Protein AF-A0A2H1W6H1-F1 (afdb_monomer)

Secondary structure (DSSP, 8-state):
-------HHHHHHHHT-TTHHHHHHS--TTS--HHHHHHHHHHHTSGGG-HHHHTTT-HHHHHHHHHHHHHHHHHHHHHHHHHHHHHHHHHHHHHHHHHHHHHHHHHHHHHHHHHHHHHHHHHHHHHHHHHHHHHHHHHHHHHHHHHHHHHHHHHHHHHHHHHHHHHHHHHHHHHHHHHHHHHHHHHHSTTS-HHHHHHHHHHHHHHHHHTT----TT--HHHHH--HHHHHHHHHTT--SSHHHHHHHHHHHH-SSEEEEE-TTSHHHHHHHHHTGGGT-EEEETTSTTHHHHHHHHHHHT--EEEES--SS--GGGHHHHTT-EEEETTEEEEEETTEEEE--TT--EEEEE--SS----HHHHHHEEEEE-PPPHHHHHHHHHHHHHHHH-HHHHHHHHHHHHHHHHHHHHHHHHHHHHHHHHHH--S-TTT-HHHHHHHHHHHHHHHHHHHHHHHHHHHHHHHHHHHHTTHHHHHHHHHHHHHHHHGGGT-TT----HHHHHHHHHHHHHHSPP-SSHHHHHHHHHHHHHHHH-

Nearest PDB structures (foldseek):
  8j07-assembly1_k9  TM=6.708E-01  e=1.673E-43  Homo sapiens
  8glv-assembly1_Kg  TM=6.740E-01  e=3.051E-38  Chlamydomonas reinhardtii
  8glv-assembly1_Fm  TM=6.703E-01  e=6.185E-36  Chlamydomonas reinhardtii
  8j07-assembly1_k8  TM=6.481E-01  e=5.844E-33  Homo sapiens
  8j07-assembly1_r0  TM=6.691E-01  e=6.142E-33  Homo sapiens

pLDDT: mean 86.23, std 7.71, range [41.06, 96.0]

Mean predicted aligned error: 14.22 Å

Solvent-accessible surface area (backbone atoms only — not comparable to full-atom values): 29572 Å² total; per-residue (Å²): 132,84,88,68,76,98,42,72,71,53,53,52,54,53,72,68,38,92,60,45,65,57,54,65,73,69,47,67,59,89,74,68,52,71,72,53,53,54,55,52,46,67,51,63,68,39,83,80,54,34,44,75,64,37,33,77,82,33,67,71,54,17,56,55,45,49,50,56,54,52,50,53,54,48,46,63,52,50,68,67,49,50,66,55,51,54,54,50,50,54,52,50,53,52,49,50,52,53,50,50,54,50,51,53,52,53,48,54,51,49,54,50,50,53,49,48,56,47,52,50,52,53,48,54,53,50,50,53,53,48,54,53,50,53,51,50,50,53,52,51,50,54,42,48,56,46,46,54,50,48,52,62,59,44,51,63,50,46,56,50,49,54,53,46,50,56,48,49,53,54,52,57,64,15,38,67,38,46,50,51,53,53,50,50,44,47,71,64,44,36,62,53,54,65,74,59,44,52,54,52,48,52,53,52,50,52,52,42,51,73,72,67,46,47,53,60,92,81,71,47,65,64,72,74,79,43,56,78,64,62,52,50,53,41,38,72,38,52,39,60,98,37,72,64,51,50,50,47,51,49,30,60,74,67,36,91,43,44,30,34,35,32,21,54,80,46,54,58,60,52,21,54,52,51,70,37,46,91,62,56,51,43,83,41,36,89,89,43,95,56,40,68,62,52,49,56,49,25,36,50,71,20,28,31,37,37,39,44,69,51,61,61,73,73,69,73,70,51,48,44,65,52,69,60,58,66,43,73,58,89,94,46,43,28,30,67,47,83,97,36,80,40,52,49,35,89,70,41,44,62,39,36,31,17,52,51,84,81,67,73,64,50,72,70,56,58,73,38,30,38,49,29,52,58,63,85,45,63,70,52,44,19,55,54,43,31,52,52,50,42,46,69,78,39,44,66,60,46,52,50,48,55,51,48,56,50,48,53,52,50,47,55,46,51,52,52,51,49,50,52,52,52,53,47,50,66,71,67,51,90,56,63,74,72,75,36,61,66,57,55,53,50,49,56,50,41,55,54,51,48,52,56,42,52,55,51,48,54,53,48,54,55,52,48,54,55,51,50,57,63,53,54,72,48,42,68,48,15,47,53,51,29,53,51,52,54,56,50,56,54,42,31,79,78,41,78,81,43,68,76,57,64,67,62,50,52,53,51,48,55,50,27,64,75,68,31,65,85,54,93,49,68,69,58,27,46,50,33,38,47,53,42,36,55,57,73,73,103

Structure (mmCIF, N/CA/C/O backbone):
data_AF-A0A2H1W6H1-F1
#
_entry.id   AF-A0A2H1W6H1-F1
#
loop_
_atom_site.group_PDB
_atom_site.id
_atom_site.type_symbol
_atom_site.label_atom_id
_atom_site.label_alt_id
_atom_site.label_comp_id
_atom_site.label_asym_id
_atom_site.label_entity_id
_atom_site.label_seq_id
_atom_site.pdbx_PDB_ins_code
_atom_site.Cartn_x
_atom_site.Cartn_y
_atom_site.Cartn_z
_atom_site.occupancy
_atom_site.B_iso_or_equiv
_atom_site.auth_seq_id
_atom_site.auth_comp_id
_atom_site.auth_asym_id
_atom_site.auth_atom_id
_atom_site.pdbx_PDB_model_num
ATOM 1 N N . MET A 1 1 ? -65.374 -18.077 129.307 1.00 41.06 1 MET A N 1
ATOM 2 C CA . MET A 1 1 ? -66.321 -18.989 129.990 1.00 41.06 1 MET A CA 1
ATOM 3 C C . MET A 1 1 ? -66.245 -18.763 131.492 1.00 41.06 1 MET A C 1
ATOM 5 O O . MET A 1 1 ? -65.198 -19.005 132.082 1.00 41.06 1 MET A O 1
ATOM 9 N N . HIS A 1 2 ? -67.320 -18.247 132.089 1.00 42.50 2 HIS A N 1
ATOM 10 C CA . HIS A 1 2 ? -67.430 -18.050 133.534 1.00 42.50 2 HIS A CA 1
ATOM 11 C C . HIS A 1 2 ? -67.383 -19.398 134.266 1.00 42.50 2 HIS A C 1
ATOM 13 O O . HIS A 1 2 ? -68.184 -20.284 133.975 1.00 42.50 2 HIS A O 1
ATOM 19 N N . GLN A 1 3 ? -66.444 -19.555 135.203 1.00 50.41 3 GLN A N 1
ATOM 20 C CA . GLN A 1 3 ? -66.444 -20.666 136.154 1.00 50.41 3 GLN A CA 1
ATOM 21 C C . GLN A 1 3 ? -67.625 -20.470 137.102 1.00 50.41 3 GLN A C 1
ATOM 23 O O . GLN A 1 3 ? -67.548 -19.672 138.029 1.00 50.41 3 GLN A O 1
ATOM 28 N N . LYS A 1 4 ? -68.736 -21.150 136.825 1.00 58.09 4 LYS A N 1
ATOM 29 C CA . LYS A 1 4 ? -69.847 -21.266 137.770 1.00 58.09 4 LYS A CA 1
ATOM 30 C C . LYS A 1 4 ? -69.596 -22.465 138.683 1.00 58.09 4 LYS A C 1
ATOM 32 O O . LYS A 1 4 ? -68.975 -23.442 138.259 1.00 58.09 4 LYS A O 1
ATOM 37 N N . GLU A 1 5 ? -70.030 -22.360 139.934 1.00 56.09 5 GLU A N 1
ATOM 38 C CA . GLU A 1 5 ? -69.823 -23.399 140.943 1.00 56.09 5 GLU A CA 1
ATOM 39 C C . GLU A 1 5 ? -70.547 -24.704 140.564 1.00 56.09 5 GLU A C 1
ATOM 41 O O . GLU A 1 5 ? -71.684 -24.654 140.088 1.00 56.09 5 GLU A O 1
ATOM 46 N N . PRO A 1 6 ? -69.917 -25.879 140.762 1.00 65.25 6 PRO A N 1
ATOM 47 C CA . PRO A 1 6 ? -70.478 -27.174 140.386 1.00 65.25 6 PRO A CA 1
ATOM 48 C C . PRO A 1 6 ? -71.518 -27.642 141.416 1.00 65.25 6 PRO A C 1
ATOM 50 O O . PRO A 1 6 ? -71.316 -28.620 142.130 1.00 65.25 6 PRO A O 1
ATOM 53 N N . THR A 1 7 ? -72.636 -26.926 141.516 1.00 70.25 7 THR A N 1
ATOM 54 C CA . THR A 1 7 ? -73.780 -27.305 142.354 1.00 70.25 7 THR A CA 1
ATOM 55 C C . THR A 1 7 ? -74.872 -27.979 141.523 1.00 70.25 7 THR A C 1
ATOM 57 O O . THR A 1 7 ? -75.107 -27.644 140.361 1.00 70.25 7 THR A O 1
ATOM 60 N N . TRP A 1 8 ? -75.580 -28.939 142.130 1.00 71.19 8 TRP A N 1
ATOM 61 C CA . TRP A 1 8 ? -76.661 -29.692 141.474 1.00 71.19 8 TRP A CA 1
ATOM 62 C C . TRP A 1 8 ? -77.768 -28.785 140.910 1.00 71.19 8 TRP A C 1
ATOM 64 O O . TRP A 1 8 ? -78.293 -29.041 139.826 1.00 71.19 8 TRP A O 1
ATOM 74 N N . ALA A 1 9 ? -78.073 -27.684 141.603 1.00 71.31 9 ALA A N 1
ATOM 75 C CA . ALA A 1 9 ? -79.042 -26.687 141.150 1.00 71.31 9 ALA A CA 1
ATOM 76 C C . ALA A 1 9 ? -78.635 -26.036 139.813 1.00 71.31 9 ALA A C 1
ATOM 78 O O . ALA A 1 9 ? -79.465 -25.874 138.918 1.00 71.31 9 ALA A O 1
ATOM 79 N N . GLU A 1 10 ? -77.349 -25.722 139.645 1.00 73.44 10 GLU A N 1
ATOM 80 C CA . GLU A 1 10 ? -76.819 -25.095 138.433 1.00 73.44 10 GLU A CA 1
ATOM 81 C C . GLU A 1 10 ? -76.711 -26.106 137.276 1.00 73.44 10 GLU A C 1
ATOM 83 O O . GLU A 1 10 ? -77.040 -25.768 136.138 1.00 73.44 10 GLU A O 1
ATOM 88 N N . ALA A 1 11 ? -76.361 -27.368 137.558 1.00 72.56 11 ALA A N 1
ATOM 89 C CA . ALA A 1 11 ? -76.377 -28.448 136.566 1.00 72.56 11 ALA A CA 1
ATOM 90 C C . ALA A 1 11 ? -77.792 -28.709 136.018 1.00 72.56 11 ALA A C 1
ATOM 92 O O . ALA A 1 11 ? -77.975 -28.819 134.806 1.00 72.56 11 ALA A O 1
ATOM 93 N N . LYS A 1 12 ? -78.811 -28.730 136.890 1.00 71.50 12 LYS A N 1
ATOM 94 C CA . LYS A 1 12 ? -80.217 -28.900 136.488 1.00 71.50 12 LYS A CA 1
ATOM 95 C C . LYS A 1 12 ? -80.711 -27.734 135.624 1.00 71.50 12 LYS A C 1
ATOM 97 O O . LYS A 1 12 ? -81.435 -27.961 134.660 1.00 71.50 12 LYS A O 1
ATOM 102 N N . ARG A 1 13 ? -80.275 -26.502 135.922 1.00 75.81 13 ARG A N 1
ATOM 103 C CA . ARG A 1 13 ? -80.581 -25.312 135.110 1.00 75.81 13 ARG A CA 1
ATOM 104 C C . ARG A 1 13 ? -79.945 -25.377 133.721 1.00 75.81 13 ARG A C 1
ATOM 106 O O . ARG A 1 13 ? -80.602 -25.027 132.750 1.00 75.81 13 ARG A O 1
ATOM 113 N N . GLN A 1 14 ? -78.692 -25.823 133.618 1.00 71.94 14 GLN A N 1
ATOM 114 C CA . GLN A 1 14 ? -78.003 -25.907 132.325 1.00 71.94 14 GLN A CA 1
ATOM 115 C C . GLN A 1 14 ? -78.469 -27.082 131.462 1.00 71.94 14 GLN A C 1
ATOM 117 O O . GLN A 1 14 ? -78.522 -26.940 130.244 1.00 71.94 14 GLN A O 1
ATOM 122 N N . LEU A 1 15 ? -78.848 -28.207 132.077 1.00 72.06 15 LEU A N 1
ATOM 123 C CA . LEU A 1 15 ? -79.444 -29.352 131.379 1.00 72.06 15 LEU A CA 1
ATOM 124 C C . LEU A 1 15 ? -80.901 -29.098 130.954 1.00 72.06 15 LEU A C 1
ATOM 126 O O . LEU A 1 15 ? -81.356 -29.695 129.987 1.00 72.06 15 LEU A O 1
ATOM 130 N N . GLY A 1 16 ? -81.627 -28.227 131.665 1.00 68.19 16 GLY A N 1
ATOM 131 C CA . GLY A 1 16 ? -82.996 -27.816 131.326 1.00 68.19 16 GLY A CA 1
ATOM 132 C C . GLY A 1 16 ? -83.093 -26.680 130.302 1.00 68.19 16 GLY A C 1
ATOM 133 O O . GLY A 1 16 ? -84.197 -26.251 129.977 1.00 68.19 16 GLY A O 1
ATOM 134 N N . ASP A 1 17 ? -81.961 -26.170 129.815 1.00 77.62 17 ASP A N 1
ATOM 135 C CA . ASP A 1 17 ? -81.920 -25.132 128.788 1.00 77.62 17 ASP A CA 1
ATOM 136 C C . ASP A 1 17 ? -82.220 -25.732 127.404 1.00 77.62 17 ASP A C 1
ATOM 138 O O . ASP A 1 17 ? -81.581 -26.699 126.983 1.00 77.62 17 ASP A O 1
ATOM 142 N N . GLN A 1 18 ? -83.171 -25.131 126.684 1.00 72.25 18 GLN A N 1
ATOM 143 C CA . GLN A 1 18 ? -83.641 -25.596 125.375 1.00 72.25 18 GLN A CA 1
ATOM 144 C C . GLN A 1 18 ? -82.522 -25.635 124.315 1.00 72.25 18 GLN A C 1
ATOM 146 O O . GLN A 1 18 ? -82.589 -26.455 123.405 1.00 72.25 18 GLN A O 1
ATOM 151 N N . TYR A 1 19 ? -81.462 -24.830 124.468 1.00 77.38 19 TYR A N 1
ATOM 152 C CA . TYR A 1 19 ? -80.336 -24.745 123.521 1.00 77.38 19 TYR A CA 1
ATOM 153 C C . TYR A 1 19 ? -79.089 -25.544 123.945 1.00 77.38 19 TYR A C 1
ATOM 155 O O . TYR A 1 19 ? -77.993 -25.347 123.417 1.00 77.38 19 TYR A O 1
ATOM 163 N N . PHE A 1 20 ? -79.193 -26.428 124.941 1.00 77.94 20 PHE A N 1
ATOM 164 C CA . PHE A 1 20 ? -78.032 -27.163 125.456 1.00 77.94 20 PHE A CA 1
ATOM 165 C C . PHE A 1 20 ? -77.373 -28.084 124.411 1.00 77.94 20 PHE A C 1
ATOM 167 O O . PHE A 1 20 ? -76.145 -28.136 124.336 1.00 77.94 20 PHE A O 1
ATOM 174 N N . LEU A 1 21 ? -78.166 -28.769 123.582 1.00 74.06 21 LEU A N 1
ATOM 175 C CA . LEU A 1 21 ? -77.656 -29.685 122.554 1.00 74.06 21 LEU A CA 1
ATOM 176 C C . LEU A 1 21 ? -76.970 -28.952 121.395 1.00 74.06 21 LEU A C 1
ATOM 178 O O . LEU A 1 21 ? -75.919 -29.402 120.936 1.00 74.06 21 LEU A O 1
ATOM 182 N N . ASP A 1 22 ? -77.503 -27.803 120.978 1.00 77.56 22 ASP A N 1
ATOM 183 C CA . ASP A 1 22 ? -76.885 -26.983 119.931 1.00 77.56 22 ASP A CA 1
ATOM 184 C C . ASP A 1 22 ? -75.513 -26.478 120.383 1.00 77.56 22 ASP A C 1
ATOM 186 O O . ASP A 1 22 ? -74.527 -26.618 119.662 1.00 77.56 22 ASP A O 1
ATOM 190 N N . ARG A 1 23 ? -75.394 -26.053 121.648 1.00 79.94 23 ARG A N 1
ATOM 191 C CA . ARG A 1 23 ? -74.103 -25.655 122.234 1.00 79.94 23 ARG A CA 1
ATOM 192 C C . ARG A 1 23 ? -73.077 -26.786 122.320 1.00 79.94 23 ARG A C 1
ATOM 194 O O . ARG A 1 23 ? -71.883 -26.507 122.301 1.00 79.94 23 ARG A O 1
ATOM 201 N N . LEU A 1 24 ? -73.504 -28.046 122.430 1.00 74.69 24 LEU A N 1
ATOM 202 C CA . LEU A 1 24 ? -72.600 -29.204 122.387 1.00 74.69 24 LEU A CA 1
ATOM 203 C C . LEU A 1 24 ? -72.145 -29.524 120.958 1.00 74.69 24 LEU A C 1
ATOM 205 O O . LEU A 1 24 ? -71.012 -29.962 120.754 1.00 74.69 24 LEU A O 1
ATOM 209 N N . ARG A 1 25 ? -73.017 -29.317 119.966 1.00 75.88 25 ARG A N 1
ATOM 210 C CA . ARG A 1 25 ? -72.715 -29.555 118.548 1.00 75.88 25 ARG A CA 1
ATOM 211 C C . ARG A 1 25 ? -71.811 -28.470 117.965 1.00 75.88 25 ARG A C 1
ATOM 213 O O . ARG A 1 25 ? -70.900 -28.787 117.205 1.00 75.88 25 ARG A O 1
ATOM 220 N N . GLU A 1 26 ? -72.048 -27.224 118.354 1.00 79.94 26 GLU A N 1
ATOM 221 C CA . GLU A 1 26 ? -71.278 -26.040 117.955 1.00 79.94 26 GLU A CA 1
ATOM 222 C C . GLU A 1 26 ? -70.091 -25.762 118.883 1.00 79.94 26 GLU A C 1
ATOM 224 O O . GLU A 1 26 ? -69.426 -24.733 118.767 1.00 79.94 26 GLU A O 1
ATOM 229 N N . PHE A 1 27 ? -69.806 -26.668 119.821 1.00 76.75 27 PHE A N 1
ATOM 230 C CA . PHE A 1 27 ? -68.685 -26.499 120.727 1.00 76.75 27 PHE A CA 1
ATOM 231 C C . PHE A 1 27 ? -67.375 -26.416 119.944 1.00 76.75 27 PHE A C 1
ATOM 233 O O . PHE A 1 27 ? -67.039 -27.306 119.155 1.00 76.75 27 PHE A O 1
ATOM 240 N N . ASP A 1 28 ? -66.621 -25.352 120.211 1.00 73.81 28 ASP A N 1
ATOM 241 C CA . ASP A 1 28 ? -65.320 -25.103 119.607 1.00 73.81 28 ASP A CA 1
ATOM 242 C C . ASP A 1 28 ? -64.299 -26.148 120.086 1.00 73.81 28 ASP A C 1
ATOM 244 O O . ASP A 1 28 ? -63.600 -26.001 121.093 1.00 73.81 28 ASP A O 1
ATOM 248 N N . LYS A 1 29 ? -64.259 -27.255 119.344 1.00 67.06 29 LYS A N 1
ATOM 249 C CA . LYS A 1 29 ? -63.360 -28.392 119.549 1.00 67.06 29 LYS A CA 1
ATOM 250 C C . LYS A 1 29 ? -61.899 -28.069 119.220 1.00 67.06 29 LYS A C 1
ATOM 252 O O . LYS A 1 29 ? -61.018 -28.818 119.644 1.00 67.06 29 LYS A O 1
ATOM 257 N N . ASP A 1 30 ? -61.645 -26.983 118.487 1.00 69.00 30 ASP A N 1
ATOM 258 C CA . ASP A 1 30 ? -60.319 -26.587 118.008 1.00 69.00 30 ASP A CA 1
ATOM 259 C C . ASP A 1 30 ? -59.604 -25.633 118.996 1.00 69.00 30 ASP A C 1
ATOM 261 O O . ASP A 1 30 ? -58.374 -25.535 118.962 1.00 69.00 30 ASP A O 1
ATOM 265 N N . ASN A 1 31 ? -60.336 -24.987 119.922 1.00 71.69 31 ASN A N 1
ATOM 266 C CA . ASN A 1 31 ? -59.808 -23.978 120.859 1.00 71.69 31 ASN A CA 1
ATOM 267 C C . ASN A 1 31 ? -60.085 -24.267 122.355 1.00 71.69 31 ASN A C 1
ATOM 269 O O . ASN A 1 31 ? -60.505 -23.403 123.132 1.00 71.69 31 ASN A O 1
ATOM 273 N N . ILE A 1 32 ? -59.845 -25.501 122.800 1.00 69.62 32 ILE A N 1
ATOM 274 C CA . ILE A 1 32 ? -60.059 -25.902 124.200 1.00 69.62 32 ILE A CA 1
ATOM 275 C C . ILE A 1 32 ? -58.826 -25.570 125.050 1.00 69.62 32 ILE A C 1
ATOM 277 O O . ILE A 1 32 ? -57.713 -25.999 124.750 1.00 69.62 32 ILE A O 1
ATOM 281 N N . SER A 1 33 ? -59.015 -24.850 126.164 1.00 70.81 33 SER A N 1
ATOM 282 C CA . SER A 1 33 ? -57.900 -24.494 127.052 1.00 70.81 33 SER A CA 1
ATOM 283 C C . SER A 1 33 ? -57.297 -25.714 127.767 1.00 70.81 33 SER A C 1
ATOM 285 O O . SER A 1 33 ? -58.017 -26.598 128.241 1.00 70.81 33 SER A O 1
ATOM 287 N N . ASP A 1 34 ? -55.970 -25.720 127.936 1.00 67.50 34 ASP A N 1
ATOM 288 C CA . ASP A 1 34 ? -55.214 -26.816 128.571 1.00 67.50 34 ASP A CA 1
ATOM 289 C C . ASP A 1 34 ? -55.648 -27.051 130.034 1.00 67.50 34 ASP A C 1
ATOM 291 O O . ASP A 1 34 ? -55.668 -28.174 130.540 1.00 67.50 34 ASP A O 1
ATOM 295 N N . LYS A 1 35 ? -56.094 -25.980 130.707 1.00 70.69 35 LYS A N 1
ATOM 296 C CA . LYS A 1 35 ? -56.654 -26.021 132.066 1.00 70.69 35 LYS A CA 1
ATOM 297 C C . LYS A 1 35 ? -58.011 -26.735 132.105 1.00 70.69 35 LYS A C 1
ATOM 299 O O . LYS A 1 35 ? -58.302 -27.425 133.079 1.00 70.69 35 LYS A O 1
ATOM 304 N N . THR A 1 36 ? -58.826 -26.589 131.059 1.00 70.50 36 THR A N 1
ATOM 305 C CA . THR A 1 36 ? -60.128 -27.262 130.925 1.00 70.50 36 THR A CA 1
ATOM 306 C C . THR A 1 36 ? -59.952 -28.730 130.541 1.00 70.50 36 THR A C 1
ATOM 308 O O . THR A 1 36 ? -60.558 -29.582 131.180 1.00 70.50 36 THR A O 1
ATOM 311 N N . LEU A 1 37 ? -59.066 -29.046 129.588 1.00 70.94 37 LEU A N 1
ATOM 312 C CA . LEU A 1 37 ? -58.745 -30.425 129.187 1.00 70.94 37 LEU A CA 1
ATOM 313 C C . LEU A 1 37 ? -58.187 -31.256 130.349 1.00 70.94 37 LEU A C 1
ATOM 315 O O . LEU A 1 37 ? -58.628 -32.382 130.560 1.00 70.94 37 LEU A O 1
ATOM 319 N N . LYS A 1 38 ? -57.278 -30.691 131.158 1.00 72.50 38 LYS A N 1
ATOM 320 C CA . LYS A 1 38 ? -56.754 -31.367 132.359 1.00 72.50 38 LYS A CA 1
ATOM 321 C C . LYS A 1 38 ? -57.827 -31.584 133.425 1.00 72.50 38 LYS A C 1
ATOM 323 O O . LYS A 1 38 ? -57.885 -32.661 134.008 1.00 72.50 38 LYS A O 1
ATOM 328 N N . LYS A 1 39 ? -58.696 -30.592 133.662 1.00 72.94 39 LYS A N 1
ATOM 329 C CA . LYS A 1 39 ? -59.822 -30.731 134.602 1.00 72.94 39 LYS A CA 1
ATOM 330 C C . LYS A 1 39 ? -60.810 -31.802 134.143 1.00 72.94 39 LYS A C 1
ATOM 332 O O . LYS A 1 39 ? -61.174 -32.654 134.940 1.00 72.94 39 LYS A O 1
ATOM 337 N N . VAL A 1 40 ? -61.207 -31.805 132.874 1.00 72.44 40 VAL A N 1
ATOM 338 C CA . VAL A 1 40 ? -62.094 -32.837 132.313 1.00 72.44 40 VAL A CA 1
ATOM 339 C C . VAL A 1 40 ? -61.439 -34.220 132.398 1.00 72.44 40 VAL A C 1
ATOM 341 O O . VAL A 1 40 ? -62.083 -35.153 132.867 1.00 72.44 40 VAL A O 1
ATOM 344 N N . GLY A 1 41 ? -60.139 -34.310 132.093 1.00 68.75 41 GLY A N 1
ATOM 345 C CA . GLY A 1 41 ? -59.322 -35.519 132.235 1.00 68.75 41 GLY A CA 1
ATOM 346 C C . GLY A 1 41 ? -59.380 -36.156 133.628 1.00 68.75 41 GLY A C 1
ATOM 347 O O . GLY A 1 41 ? -59.425 -37.374 133.754 1.00 68.75 41 GLY A O 1
ATOM 348 N N . THR A 1 42 ? -59.443 -35.357 134.701 1.00 73.75 42 THR A N 1
ATOM 349 C CA . THR A 1 42 ? -59.563 -35.907 136.068 1.00 73.75 42 THR A CA 1
ATOM 350 C C . THR A 1 42 ? -60.906 -36.586 136.354 1.00 73.75 42 THR A C 1
ATOM 352 O O . THR A 1 42 ? -60.982 -37.417 137.258 1.00 73.75 42 THR A O 1
ATOM 355 N N . TYR A 1 43 ? -61.953 -36.271 135.586 1.00 67.25 43 TYR A N 1
ATOM 356 C CA . TYR A 1 43 ? -63.266 -36.910 135.700 1.00 67.25 43 TYR A CA 1
ATOM 357 C C . TYR A 1 43 ? -63.428 -38.072 134.713 1.00 67.25 43 TYR A C 1
ATOM 359 O O . TYR A 1 43 ? -63.998 -39.088 135.092 1.00 67.25 43 TYR A O 1
ATOM 367 N N . THR A 1 44 ? -62.870 -37.979 133.499 1.00 67.38 44 THR A N 1
ATOM 368 C CA . THR A 1 44 ? -62.921 -39.051 132.484 1.00 67.38 44 THR A CA 1
ATOM 369 C C . THR A 1 44 ? -62.009 -40.248 132.773 1.00 67.38 44 THR A C 1
ATOM 371 O O . THR A 1 44 ? -62.149 -41.277 132.119 1.00 67.38 44 THR A O 1
ATOM 374 N N . VAL A 1 45 ? -61.097 -40.143 133.747 1.00 71.31 45 VAL A N 1
ATOM 375 C CA . VAL A 1 45 ? -60.228 -41.250 134.204 1.00 71.31 45 VAL A CA 1
ATOM 376 C C . VAL A 1 45 ? -60.871 -42.085 135.324 1.00 71.31 45 VAL A C 1
ATOM 378 O O . VAL A 1 45 ? -60.407 -43.189 135.606 1.00 71.31 45 VAL A O 1
ATOM 381 N N . LYS A 1 46 ? -61.942 -41.602 135.972 1.00 73.62 46 LYS A N 1
ATOM 382 C CA . LYS A 1 46 ? -62.612 -42.360 137.042 1.00 73.62 46 LYS A CA 1
ATOM 383 C C . LYS A 1 46 ? -63.342 -43.590 136.473 1.00 73.62 46 LYS A C 1
ATOM 385 O O . LYS A 1 46 ? -64.043 -43.429 135.474 1.00 73.62 46 LYS A O 1
ATOM 390 N N . PRO A 1 47 ? -63.263 -44.772 137.123 1.00 69.88 47 PRO A N 1
ATOM 391 C CA . PRO A 1 47 ? -63.933 -45.990 136.651 1.00 69.88 47 PRO A CA 1
ATOM 392 C C . PRO A 1 47 ? -65.452 -45.827 136.515 1.00 69.88 47 PRO A C 1
ATOM 394 O O . PRO A 1 47 ? -66.049 -46.363 135.591 1.00 69.88 47 PRO A O 1
ATOM 397 N N . ASP A 1 48 ? -66.060 -45.023 137.390 1.00 65.69 48 ASP A N 1
ATOM 398 C CA . ASP A 1 48 ? -67.509 -44.786 137.430 1.00 65.69 48 ASP A CA 1
ATOM 399 C C . ASP A 1 48 ? -68.013 -43.882 136.285 1.00 65.69 48 ASP A C 1
ATOM 401 O O . ASP A 1 48 ? -69.218 -43.735 136.090 1.00 65.69 48 ASP A O 1
ATOM 405 N N . PHE A 1 49 ? -67.103 -43.251 135.529 1.00 69.56 49 PHE A N 1
ATOM 406 C CA . PHE A 1 49 ? -67.406 -42.335 134.423 1.00 69.56 49 PHE A CA 1
ATOM 407 C C . PHE A 1 49 ? -67.146 -42.993 133.057 1.00 69.56 49 PHE A C 1
ATOM 409 O O . PHE A 1 49 ? -66.600 -42.375 132.138 1.00 69.56 49 PHE A O 1
ATOM 416 N N . ASP A 1 50 ? -67.531 -44.266 132.928 1.00 72.81 50 ASP A N 1
ATOM 417 C CA . ASP A 1 50 ? -67.521 -45.007 131.667 1.00 72.81 50 ASP A CA 1
ATOM 418 C C . ASP A 1 50 ? -68.913 -44.982 130.994 1.00 72.81 50 ASP A C 1
ATOM 420 O O . ASP A 1 50 ? -69.924 -45.201 131.673 1.00 72.81 50 ASP A O 1
ATOM 424 N N . PRO A 1 51 ? -69.007 -44.740 129.669 1.00 72.62 51 PRO A N 1
ATOM 425 C CA . PRO A 1 51 ? -70.279 -44.733 128.946 1.00 72.62 51 PRO A CA 1
ATOM 426 C C . PRO A 1 51 ? -71.122 -46.008 129.116 1.00 72.62 51 PRO A C 1
ATOM 428 O O . PRO A 1 51 ? -72.351 -45.927 129.083 1.00 72.62 51 PRO A O 1
ATOM 431 N N . GLU A 1 52 ? -70.499 -47.177 129.282 1.00 74.69 52 GLU A N 1
ATOM 432 C CA . GLU A 1 52 ? -71.199 -48.453 129.485 1.00 74.69 52 GLU A CA 1
ATOM 433 C C . GLU A 1 52 ? -71.833 -48.533 130.883 1.00 74.69 52 GLU A C 1
ATOM 435 O O . GLU A 1 52 ? -72.984 -48.947 131.015 1.00 74.69 52 GLU A O 1
ATOM 440 N N . ILE A 1 53 ? -71.130 -48.049 131.913 1.00 69.50 53 ILE A N 1
ATOM 441 C CA . ILE A 1 53 ? -71.594 -48.065 133.309 1.00 69.50 53 ILE A CA 1
ATOM 442 C C . ILE A 1 53 ? -72.677 -47.003 133.521 1.00 69.50 53 ILE A C 1
ATOM 444 O O . ILE A 1 53 ? -73.768 -47.310 133.996 1.00 69.50 53 ILE A O 1
ATOM 448 N N . VAL A 1 54 ? -72.432 -45.764 133.088 1.00 66.88 54 VAL A N 1
ATOM 449 C CA . VAL A 1 54 ? -73.390 -44.649 133.206 1.00 66.88 54 VAL A CA 1
ATOM 450 C C . VAL A 1 54 ? -74.666 -44.909 132.386 1.00 66.88 54 VAL A C 1
ATOM 452 O O . VAL A 1 54 ? -75.758 -44.471 132.757 1.00 66.88 54 VAL A O 1
ATOM 455 N N . GLY A 1 55 ? -74.555 -45.683 131.301 1.00 67.81 55 GLY A N 1
ATOM 456 C CA . GLY A 1 55 ? -75.676 -46.077 130.450 1.00 67.81 55 GLY A CA 1
ATOM 457 C C . GLY A 1 55 ? -76.697 -47.007 131.101 1.00 67.81 55 GLY A C 1
ATOM 458 O O . GLY A 1 55 ? -77.848 -47.002 130.671 1.00 67.81 55 GLY A O 1
ATOM 459 N N . THR A 1 56 ? -76.323 -47.747 132.151 1.00 69.31 56 THR A N 1
ATOM 460 C CA . THR A 1 56 ? -77.270 -48.597 132.900 1.00 69.31 56 THR A CA 1
ATOM 461 C C . THR A 1 56 ? -78.288 -47.786 133.706 1.00 69.31 56 THR A C 1
ATOM 463 O O . THR A 1 56 ? -79.398 -48.255 133.937 1.00 69.31 56 THR A O 1
ATOM 466 N N . VAL A 1 57 ? -77.939 -46.550 134.085 1.00 70.69 57 VAL A N 1
ATOM 467 C CA . VAL A 1 57 ? -78.797 -45.642 134.865 1.00 70.69 57 VAL A CA 1
ATOM 468 C C . VAL A 1 57 ? -79.536 -44.646 133.960 1.00 70.69 57 VAL A C 1
ATOM 470 O O . VAL A 1 57 ? -80.668 -44.267 134.255 1.00 70.69 57 VAL A O 1
ATOM 473 N N . SER A 1 58 ? -78.928 -44.205 132.846 1.00 72.25 58 SER A N 1
ATOM 474 C CA . SER A 1 58 ? -79.585 -43.329 131.862 1.00 72.25 58 SER A CA 1
ATOM 475 C C . SER A 1 58 ? -78.908 -43.337 130.483 1.00 72.25 58 SER A C 1
ATOM 477 O O . SER A 1 58 ? -77.724 -43.023 130.342 1.00 72.25 58 SER A O 1
ATOM 479 N N . ALA A 1 59 ? -79.693 -43.577 129.426 1.00 73.69 59 ALA A N 1
ATOM 480 C CA . ALA A 1 59 ? -79.226 -43.526 128.035 1.00 73.69 59 ALA A CA 1
ATOM 481 C C . ALA A 1 59 ? -78.783 -42.114 127.587 1.00 73.69 59 ALA A C 1
ATOM 483 O O . ALA A 1 59 ? -77.838 -41.964 126.806 1.00 73.69 59 ALA A O 1
ATOM 484 N N . ALA A 1 60 ? -79.418 -41.060 128.115 1.00 73.31 60 ALA A N 1
ATOM 485 C CA . ALA A 1 60 ? -79.036 -39.677 127.824 1.00 73.31 60 ALA A CA 1
ATOM 486 C C . ALA A 1 60 ? -77.672 -39.322 128.448 1.00 73.31 60 ALA A C 1
ATOM 488 O O . ALA A 1 60 ? -76.853 -38.647 127.822 1.00 73.31 60 ALA A O 1
ATOM 489 N N . ALA A 1 61 ? -77.384 -39.844 129.646 1.00 73.19 61 ALA A N 1
ATOM 490 C CA . ALA A 1 61 ? -76.102 -39.637 130.318 1.00 73.19 61 ALA A CA 1
ATOM 491 C C . ALA A 1 61 ? -74.937 -40.355 129.601 1.00 73.19 61 ALA A C 1
ATOM 493 O O . ALA A 1 61 ? -73.844 -39.791 129.502 1.00 73.19 61 ALA A O 1
ATOM 494 N N . LYS A 1 62 ? -75.177 -41.538 129.006 1.00 77.06 62 LYS A N 1
ATOM 495 C CA . LYS A 1 62 ? -74.198 -42.254 128.157 1.00 77.06 62 LYS A CA 1
ATOM 496 C C . LYS A 1 62 ? -73.710 -41.401 126.982 1.00 77.06 62 LYS A C 1
ATOM 498 O O . LYS A 1 62 ? -72.507 -41.307 126.738 1.00 77.06 62 LYS A O 1
ATOM 503 N N . SER A 1 63 ? -74.634 -40.745 126.281 1.00 76.81 63 SER A N 1
ATOM 504 C CA . SER A 1 63 ? -74.327 -39.933 125.094 1.00 76.81 63 SER A CA 1
ATOM 505 C C . SER A 1 63 ? -73.471 -38.705 125.431 1.00 76.81 63 SER A C 1
ATOM 507 O O . SER A 1 63 ? -72.523 -38.387 124.712 1.00 76.81 63 SER A O 1
ATOM 509 N N . LEU A 1 64 ? -73.742 -38.057 126.569 1.00 78.56 64 LEU A N 1
ATOM 510 C CA . LEU A 1 64 ? -72.936 -36.936 127.064 1.00 78.56 64 LEU A CA 1
ATOM 511 C C . LEU A 1 64 ? -71.542 -37.386 127.529 1.00 78.56 64 LEU A C 1
ATOM 513 O O . LEU A 1 64 ? -70.557 -36.706 127.247 1.00 78.56 64 LEU A O 1
ATOM 517 N N . CYS A 1 65 ? -71.429 -38.553 128.169 1.00 77.06 65 CYS A N 1
ATOM 518 C CA . CYS A 1 65 ? -70.139 -39.135 128.552 1.00 77.06 65 CYS A CA 1
ATOM 519 C C . CYS A 1 65 ? -69.241 -39.413 127.324 1.00 77.06 65 CYS A C 1
ATOM 521 O O . CYS A 1 65 ? -68.059 -39.053 127.311 1.00 77.06 65 CYS A O 1
ATOM 523 N N . LEU A 1 66 ? -69.814 -39.977 126.254 1.00 80.38 66 LEU A N 1
ATOM 524 C CA . LEU A 1 66 ? -69.132 -40.205 124.972 1.00 80.38 66 LEU A CA 1
ATOM 525 C C . LEU A 1 66 ? -68.639 -38.904 124.328 1.00 80.38 66 LEU A C 1
ATOM 527 O O . LEU A 1 66 ? -67.492 -38.839 123.879 1.00 80.38 66 LEU A O 1
ATOM 531 N N . TRP A 1 67 ? -69.476 -37.863 124.320 1.00 82.75 67 TRP A N 1
ATOM 532 C CA . TRP A 1 67 ? -69.117 -36.553 123.778 1.00 82.75 67 TRP A CA 1
ATOM 533 C C . TRP A 1 67 ? -67.905 -35.952 124.504 1.00 82.75 67 TRP A C 1
ATOM 535 O O . TRP A 1 67 ? -66.936 -35.551 123.860 1.00 82.75 67 TRP A O 1
ATOM 545 N N . VAL A 1 68 ? -67.891 -35.988 125.841 1.00 80.00 68 VAL A N 1
ATOM 546 C CA . VAL A 1 68 ? -66.774 -35.458 126.642 1.00 80.00 68 VAL A CA 1
ATOM 547 C C . VAL A 1 68 ? -65.458 -36.192 126.334 1.00 80.00 68 VAL A C 1
ATOM 549 O O . VAL A 1 68 ? -64.427 -35.545 126.135 1.00 80.00 68 VAL A O 1
ATOM 552 N N . ARG A 1 69 ? -65.478 -37.530 126.215 1.00 76.50 69 ARG A N 1
ATOM 553 C CA . ARG A 1 69 ? -64.281 -38.324 125.857 1.00 76.50 69 ARG A CA 1
ATOM 554 C C . ARG A 1 69 ? -63.797 -38.055 124.425 1.00 76.50 69 ARG A C 1
ATOM 556 O O . ARG A 1 69 ? -62.589 -37.998 124.187 1.00 76.50 69 ARG A O 1
ATOM 563 N N . ALA A 1 70 ? -64.710 -37.884 123.468 1.00 80.19 70 ALA A N 1
ATOM 564 C CA . ALA A 1 70 ? -64.365 -37.593 122.074 1.00 80.19 70 ALA A CA 1
ATOM 565 C C . ALA A 1 70 ? -63.701 -36.213 121.922 1.00 80.19 70 ALA A C 1
ATOM 567 O O . ALA A 1 70 ? -62.687 -36.083 121.230 1.00 80.19 70 ALA A O 1
ATOM 568 N N . ILE A 1 71 ? -64.225 -35.211 122.631 1.00 79.69 71 ILE A N 1
ATOM 569 C CA . ILE A 1 71 ? -63.684 -33.850 122.673 1.00 79.69 71 ILE A CA 1
ATOM 570 C C . ILE A 1 71 ? -62.282 -33.820 123.307 1.00 79.69 71 ILE A C 1
ATOM 572 O O . ILE A 1 71 ? -61.381 -33.165 122.780 1.00 79.69 71 ILE A O 1
ATOM 576 N N . GLU A 1 72 ? -62.044 -34.597 124.370 1.00 76.50 72 GLU A N 1
ATOM 577 C CA . GLU A 1 72 ? -60.712 -34.725 124.976 1.00 76.50 72 GLU A CA 1
ATOM 578 C C . GLU A 1 72 ? -59.676 -35.314 123.997 1.00 76.50 72 GLU A C 1
ATOM 580 O O . GLU A 1 72 ? -58.550 -34.818 123.881 1.00 76.50 72 GLU A O 1
ATOM 585 N N . LYS A 1 73 ? -60.052 -36.372 123.266 1.00 78.75 73 LYS A N 1
ATOM 586 C CA . LYS A 1 73 ? -59.162 -37.058 122.317 1.00 78.75 73 LYS A CA 1
ATOM 587 C C . LYS A 1 73 ? -58.823 -36.181 121.108 1.00 78.75 73 LYS A C 1
ATOM 589 O O . LYS A 1 73 ? -57.664 -36.138 120.695 1.00 78.75 73 LYS A O 1
ATOM 594 N N . TYR A 1 74 ? -59.807 -35.461 120.570 1.00 78.88 74 TYR A N 1
ATOM 595 C CA . TYR A 1 74 ? -59.623 -34.544 119.444 1.00 78.88 74 TYR A CA 1
ATOM 596 C C . TYR A 1 74 ? -58.682 -33.379 119.803 1.00 78.88 74 TYR A C 1
ATOM 598 O O . TYR A 1 74 ? -57.716 -33.127 119.078 1.00 78.88 74 TYR A O 1
ATOM 606 N N . GLY A 1 75 ? -58.873 -32.753 120.973 1.00 75.69 75 GLY A N 1
ATOM 607 C CA . GLY A 1 75 ? -58.023 -31.649 121.439 1.00 75.69 75 GLY A CA 1
ATOM 608 C C . GLY A 1 75 ? -56.541 -32.026 121.601 1.00 75.69 75 GLY A C 1
ATOM 609 O O . GLY A 1 75 ? -55.658 -31.224 121.294 1.00 75.69 75 GLY A O 1
ATOM 610 N N . LYS A 1 76 ? -56.237 -33.270 122.005 1.00 74.81 76 LYS A N 1
ATOM 611 C CA . LYS A 1 76 ? -54.847 -33.766 122.109 1.00 74.81 76 LYS A CA 1
ATOM 612 C C . LYS A 1 76 ? -54.172 -33.948 120.742 1.00 74.81 76 LYS A C 1
ATOM 614 O O . LYS A 1 76 ? -52.985 -33.653 120.611 1.00 74.81 76 LYS A O 1
ATOM 619 N N . ILE A 1 77 ? -54.904 -34.414 119.727 1.00 76.31 77 ILE A N 1
ATOM 620 C CA . ILE A 1 77 ? -54.363 -34.704 118.384 1.00 76.31 77 ILE A CA 1
ATOM 621 C C . ILE A 1 77 ? -54.176 -33.421 117.566 1.00 76.31 77 ILE A C 1
ATOM 623 O O . ILE A 1 77 ? -53.156 -33.258 116.892 1.00 76.31 77 ILE A O 1
ATOM 627 N N . TYR A 1 78 ? -55.118 -32.480 117.660 1.00 76.56 78 TYR A N 1
ATOM 628 C CA . TYR A 1 78 ? -55.090 -31.223 116.906 1.00 76.56 78 TYR A CA 1
ATOM 629 C C . T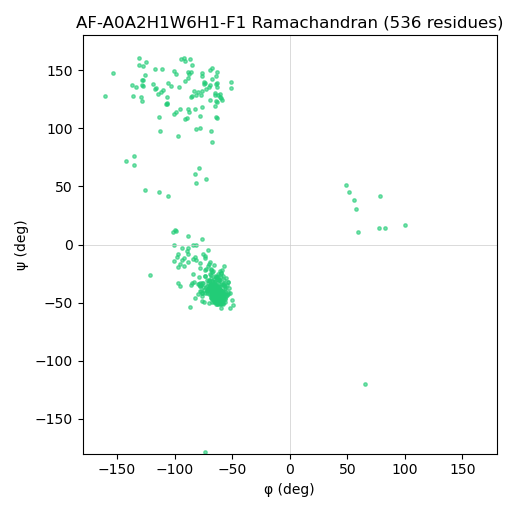YR A 1 78 ? -53.806 -30.403 117.153 1.00 76.56 78 TYR A C 1
ATOM 631 O O . TYR A 1 78 ? -53.238 -29.817 116.229 1.00 76.56 78 TYR A O 1
ATOM 639 N N . LYS A 1 79 ? -53.256 -30.475 118.372 1.00 71.94 79 LYS A N 1
ATOM 640 C CA . LYS A 1 79 ? -52.001 -29.818 118.775 1.00 71.94 79 LYS A CA 1
ATOM 641 C C . LYS A 1 79 ? -50.764 -30.285 117.995 1.00 71.94 79 LYS A C 1
ATOM 643 O O . LYS A 1 79 ? -49.836 -29.506 117.805 1.00 71.94 79 LYS A O 1
ATOM 648 N N . ILE A 1 80 ? -50.735 -31.539 117.543 1.00 74.81 80 ILE A N 1
ATOM 649 C CA . ILE A 1 80 ? -49.595 -32.107 116.800 1.00 74.81 80 ILE A CA 1
ATOM 650 C C . ILE A 1 80 ? -49.676 -31.737 115.311 1.00 74.81 80 ILE A C 1
ATOM 652 O O . ILE A 1 80 ? -48.654 -31.562 114.647 1.00 74.81 80 ILE A O 1
ATOM 656 N N . VAL A 1 81 ? -50.893 -31.612 114.777 1.00 75.38 81 VAL A N 1
ATOM 657 C CA . VAL A 1 81 ? -51.145 -31.395 113.345 1.00 75.38 81 VAL A CA 1
ATOM 658 C C . VAL A 1 81 ? -51.074 -29.914 112.966 1.00 75.38 81 VAL A C 1
ATOM 660 O O . VAL A 1 81 ? -50.594 -29.597 111.878 1.00 75.38 81 VAL A O 1
ATOM 663 N N . LYS A 1 82 ? -51.477 -29.006 113.863 1.00 77.19 82 LYS A N 1
ATOM 664 C CA . LYS A 1 82 ? -51.465 -27.552 113.635 1.00 77.19 82 LYS A CA 1
ATOM 665 C C . LYS A 1 82 ? -50.105 -26.997 113.148 1.00 77.19 82 LYS A C 1
ATOM 667 O O . LYS A 1 82 ? -50.077 -26.458 112.045 1.00 77.19 82 LYS A O 1
ATOM 672 N N . PRO A 1 83 ? -48.965 -27.225 113.836 1.00 80.25 83 PRO A N 1
ATOM 673 C CA . PRO A 1 83 ? -47.671 -26.694 113.387 1.00 80.25 83 PRO A CA 1
ATOM 674 C C . PRO A 1 83 ? -47.153 -27.330 112.084 1.00 80.25 83 PRO A C 1
ATOM 676 O O . PRO A 1 83 ? -46.335 -26.739 111.383 1.00 80.25 83 PRO A O 1
ATOM 679 N N . LYS A 1 84 ? -47.611 -28.541 111.731 1.00 79.94 84 LYS A N 1
ATOM 680 C CA . LYS A 1 84 ? -47.264 -29.181 110.450 1.00 79.94 84 LYS A CA 1
ATOM 681 C C . LYS A 1 84 ? -48.065 -28.607 109.282 1.00 79.94 84 LYS A C 1
ATOM 683 O O . LYS A 1 84 ? -47.513 -28.494 108.193 1.00 79.94 84 LYS A O 1
ATOM 688 N N . LYS A 1 85 ? -49.334 -28.246 109.506 1.00 76.75 85 LYS A N 1
ATOM 689 C CA . LYS A 1 85 ? -50.154 -27.538 108.514 1.00 76.75 85 LYS A CA 1
ATOM 690 C C . LYS A 1 85 ? -49.613 -26.134 108.251 1.00 76.75 85 LYS A C 1
ATOM 692 O O . LYS A 1 85 ? -49.429 -25.792 107.094 1.00 76.75 85 LYS A O 1
ATOM 697 N N . GLU A 1 86 ? -49.259 -25.393 109.300 1.00 80.69 86 GLU A N 1
ATOM 698 C CA . GLU A 1 86 ? -48.689 -24.040 109.175 1.00 80.69 86 GLU A CA 1
ATOM 699 C C . GLU A 1 86 ? -47.374 -24.040 108.365 1.00 80.69 86 GLU A C 1
ATOM 701 O O . GLU A 1 86 ? -47.241 -23.276 107.415 1.00 80.69 86 GLU A O 1
ATOM 706 N N . ARG A 1 87 ? -46.445 -24.977 108.630 1.00 81.38 87 ARG A N 1
ATOM 707 C CA . ARG A 1 87 ? -45.209 -25.118 107.825 1.00 81.38 87 ARG A CA 1
ATOM 708 C C . ARG A 1 87 ? -45.441 -25.524 106.371 1.00 81.38 87 ARG A C 1
ATOM 710 O O . ARG A 1 87 ? -44.647 -25.160 105.507 1.00 81.38 87 ARG A O 1
ATOM 717 N N . LEU A 1 88 ? -46.456 -26.346 106.108 1.00 80.94 88 LEU A N 1
ATOM 718 C CA . LEU A 1 88 ? -46.795 -26.757 104.746 1.00 80.94 88 LEU A CA 1
ATOM 719 C C . LEU A 1 88 ? -47.341 -25.564 103.957 1.00 80.94 88 LEU A C 1
ATOM 721 O O . LEU A 1 88 ? -46.929 -25.365 102.819 1.00 80.94 88 LEU A O 1
ATOM 725 N N . GLU A 1 89 ? -48.211 -24.768 104.580 1.00 84.06 89 GLU A N 1
ATOM 726 C CA . GLU A 1 89 ? -48.765 -23.542 104.001 1.00 84.06 89 GLU A CA 1
ATOM 727 C C . GLU A 1 89 ? -47.640 -22.548 103.662 1.00 84.06 89 GLU A C 1
ATOM 729 O O . GLU A 1 89 ? -47.513 -22.148 102.509 1.00 84.06 89 GLU A O 1
ATOM 734 N N . GLU A 1 90 ? -46.732 -22.259 104.606 1.00 85.31 90 GLU A N 1
ATOM 735 C CA . GLU A 1 90 ? -45.584 -21.361 104.381 1.00 85.31 90 GLU A CA 1
ATOM 736 C C . GLU A 1 90 ? -44.669 -21.832 103.234 1.00 85.31 90 GLU A C 1
ATOM 738 O O . GLU A 1 90 ? -44.228 -21.034 102.400 1.00 85.31 90 GLU A O 1
ATOM 743 N N . ALA A 1 91 ? -44.382 -23.136 103.161 1.00 81.62 91 ALA A N 1
ATOM 744 C CA . ALA A 1 91 ? -43.553 -23.700 102.099 1.00 81.62 91 ALA A CA 1
ATOM 745 C C . ALA A 1 91 ? -44.250 -23.653 100.728 1.00 81.62 91 ALA A C 1
ATOM 747 O O . ALA A 1 91 ? -43.592 -23.392 99.718 1.00 81.62 91 ALA A O 1
ATOM 748 N N . LEU A 1 92 ? -45.568 -23.873 100.684 1.00 84.00 92 LEU A N 1
ATOM 749 C CA . LEU A 1 92 ? -46.376 -23.767 99.466 1.00 84.00 92 LEU A CA 1
ATOM 750 C C . LEU A 1 92 ? -46.491 -22.316 98.984 1.00 84.00 92 LEU A C 1
ATOM 752 O O . LEU A 1 92 ? -46.388 -22.070 97.782 1.00 84.00 92 LEU A O 1
ATOM 756 N N . GLU A 1 93 ? -46.637 -21.359 99.900 1.00 87.12 93 GLU A N 1
ATOM 757 C CA . GLU A 1 93 ? -46.641 -19.923 99.600 1.00 87.12 93 GLU A CA 1
ATOM 758 C C . GLU A 1 93 ? -45.288 -19.489 99.006 1.00 87.12 93 GLU A C 1
ATOM 760 O O . GLU A 1 93 ? -45.224 -18.844 97.956 1.00 87.12 93 GLU A O 1
ATOM 765 N N . SER A 1 94 ? -44.182 -19.926 99.623 1.00 86.00 94 SER A N 1
ATOM 766 C CA . SER A 1 94 ? -42.824 -19.655 99.137 1.00 86.00 94 SER A CA 1
ATOM 767 C C . SER A 1 94 ? -42.555 -20.294 97.768 1.00 86.00 94 SER A C 1
ATOM 769 O O . SER A 1 94 ? -41.956 -19.664 96.891 1.00 86.00 94 SER A O 1
ATOM 771 N N . LEU A 1 95 ? -43.034 -21.525 97.549 1.00 86.31 95 LEU A N 1
ATOM 772 C CA . LEU A 1 95 ? -42.955 -22.212 96.258 1.00 86.31 95 LEU A CA 1
ATOM 773 C C . LEU A 1 95 ? -43.721 -21.441 95.177 1.00 86.31 95 LEU A C 1
ATOM 775 O O . LEU A 1 95 ? -43.170 -21.215 94.100 1.00 86.31 95 LEU A O 1
ATOM 779 N N . ARG A 1 96 ? -44.955 -21.002 95.468 1.00 87.56 96 ARG A N 1
ATOM 780 C CA . ARG A 1 96 ? -45.779 -20.210 94.541 1.00 87.56 96 ARG A CA 1
ATOM 781 C C . ARG A 1 96 ? -45.090 -18.909 94.149 1.00 87.56 96 ARG A C 1
ATOM 783 O O . ARG A 1 96 ? -44.979 -18.635 92.956 1.00 87.56 96 ARG A O 1
ATOM 790 N N . MET A 1 97 ? -44.557 -18.161 95.118 1.00 87.62 97 MET A N 1
ATOM 791 C CA . MET A 1 97 ? -43.817 -16.926 94.832 1.00 87.62 97 MET A CA 1
ATOM 792 C C . MET A 1 97 ? -42.591 -17.182 93.946 1.00 87.62 97 MET A C 1
ATOM 794 O O . MET A 1 97 ? -42.395 -16.499 92.942 1.00 87.62 97 MET A O 1
ATOM 798 N N . LYS A 1 98 ? -41.777 -18.201 94.251 1.00 85.94 98 LYS A N 1
ATOM 799 C CA . LYS A 1 98 ? -40.600 -18.521 93.424 1.00 85.94 98 LYS A CA 1
ATOM 800 C C . LYS A 1 98 ? -40.971 -19.023 92.027 1.00 85.94 98 LYS A C 1
ATOM 802 O O . LYS A 1 98 ? -40.263 -18.716 91.071 1.00 85.94 98 LYS A O 1
ATOM 807 N N . GLN A 1 99 ? -42.071 -19.764 91.888 1.00 86.06 99 GLN A N 1
ATOM 808 C CA . GLN A 1 99 ? -42.583 -20.201 90.587 1.00 86.06 99 GLN A CA 1
ATOM 809 C C . GLN A 1 99 ? -43.086 -19.027 89.741 1.00 86.06 99 GLN A C 1
ATOM 811 O O . GLN A 1 99 ? -42.816 -19.011 88.542 1.00 86.06 99 GLN A O 1
ATOM 816 N N . GLN A 1 100 ? -43.745 -18.033 90.347 1.00 89.25 100 GLN A N 1
ATOM 817 C CA . GLN A 1 100 ? -44.144 -16.803 89.655 1.00 89.25 100 GLN A CA 1
ATOM 818 C C . GLN A 1 100 ? -42.926 -16.022 89.149 1.00 89.25 100 GLN A C 1
ATOM 820 O O . GLN A 1 100 ? -42.847 -15.732 87.958 1.00 89.25 100 GLN A O 1
ATOM 825 N N . ILE A 1 101 ? -41.925 -15.789 90.004 1.00 89.12 101 ILE A N 1
ATOM 826 C CA . ILE A 1 101 ? -40.687 -15.087 89.619 1.00 89.12 101 ILE A CA 1
ATOM 827 C C . ILE A 1 101 ? -39.960 -15.825 88.482 1.00 89.12 101 ILE A C 1
ATOM 829 O O . ILE A 1 101 ? -39.485 -15.212 87.526 1.00 89.12 101 ILE A O 1
ATOM 833 N N . LEU A 1 102 ? -39.891 -17.157 88.548 1.00 88.38 102 LEU A N 1
ATOM 834 C CA . LEU A 1 102 ? -39.272 -17.974 87.504 1.00 88.38 102 LEU A CA 1
ATOM 835 C C . LEU A 1 102 ? -40.068 -17.937 86.189 1.00 88.38 102 LEU A C 1
ATOM 837 O O . LEU A 1 102 ? -39.468 -17.926 85.112 1.00 88.38 102 LEU A O 1
ATOM 841 N N . ALA A 1 103 ? -41.400 -17.912 86.258 1.00 89.81 103 ALA A N 1
ATOM 842 C CA . ALA A 1 103 ? -42.259 -17.777 85.087 1.00 89.81 103 ALA A CA 1
ATOM 843 C C . ALA A 1 103 ? -42.076 -16.409 84.410 1.00 89.81 103 ALA A C 1
ATOM 845 O O . ALA A 1 103 ? -41.907 -16.362 83.192 1.00 89.81 103 ALA A O 1
ATOM 846 N N . GLU A 1 104 ? -42.021 -15.323 85.186 1.00 91.00 104 GLU A N 1
ATOM 847 C CA . GLU A 1 104 ? -41.742 -13.971 84.686 1.00 91.00 104 GLU A CA 1
ATOM 848 C C . GLU A 1 104 ? -40.351 -13.869 84.050 1.00 91.00 104 GLU A C 1
ATOM 850 O O . GLU A 1 104 ? -40.210 -13.352 82.941 1.00 91.00 104 GLU A O 1
ATOM 855 N N . ALA A 1 105 ? -39.319 -14.416 84.699 1.00 87.94 105 ALA A N 1
ATOM 856 C CA . ALA A 1 105 ? -37.963 -14.431 84.155 1.00 87.94 105 ALA A CA 1
ATOM 857 C C . ALA A 1 105 ? -37.878 -15.236 82.844 1.00 87.94 105 ALA A C 1
ATOM 859 O O . ALA A 1 105 ? -37.260 -14.786 81.880 1.00 87.94 105 ALA A O 1
ATOM 860 N N . ARG A 1 106 ? -38.545 -16.397 82.765 1.00 86.69 106 ARG A N 1
ATOM 861 C CA . ARG A 1 106 ? -38.638 -17.199 81.530 1.00 86.69 106 ARG A CA 1
ATOM 862 C C . ARG A 1 106 ? -39.451 -16.514 80.432 1.00 86.69 106 ARG A C 1
ATOM 864 O O . ARG A 1 106 ? -39.177 -16.744 79.257 1.00 86.69 106 ARG A O 1
ATOM 871 N N . ALA A 1 107 ? -40.461 -15.718 80.782 1.00 90.81 107 ALA A N 1
ATOM 872 C CA . ALA A 1 107 ? -41.216 -14.923 79.816 1.00 90.81 107 ALA A CA 1
ATOM 873 C C . ALA A 1 107 ? -40.336 -13.819 79.213 1.00 90.81 107 ALA A C 1
ATOM 875 O O . ALA A 1 107 ? -40.206 -13.765 77.994 1.00 90.81 107 ALA A O 1
ATOM 876 N N . LYS A 1 108 ? -39.631 -13.047 80.052 1.00 89.25 108 LYS A N 1
ATOM 877 C CA . LYS A 1 108 ? -38.676 -12.018 79.599 1.00 89.25 108 LYS A CA 1
ATOM 878 C C . LYS A 1 108 ? -37.544 -12.597 78.752 1.00 89.25 108 LYS A C 1
ATOM 880 O O . LYS A 1 108 ? -37.155 -12.004 77.754 1.00 89.25 108 LYS A O 1
ATOM 885 N N . LEU A 1 109 ? -37.019 -13.765 79.127 1.00 89.88 109 LEU A N 1
ATOM 886 C CA . LEU A 1 109 ? -35.953 -14.421 78.367 1.00 89.88 109 LEU A CA 1
ATOM 887 C C . LEU A 1 109 ? -36.439 -14.885 76.987 1.00 89.88 109 LEU A C 1
ATOM 889 O O . LEU A 1 109 ? -35.701 -14.745 76.016 1.00 89.88 109 LEU A O 1
ATOM 893 N N . ARG A 1 110 ? -37.685 -15.371 76.883 1.00 90.62 110 ARG A N 1
ATOM 894 C CA . ARG A 1 110 ? -38.306 -15.692 75.587 1.00 90.62 110 ARG A CA 1
ATOM 895 C C . ARG A 1 110 ? -38.480 -14.452 74.719 1.00 90.62 110 ARG A C 1
ATOM 897 O O . ARG A 1 110 ? -38.022 -14.462 73.583 1.00 90.62 110 ARG A O 1
ATOM 904 N N . GLU A 1 111 ? -39.042 -13.385 75.273 1.00 92.44 111 GLU A N 1
ATOM 905 C CA . GLU A 1 111 ? -39.234 -12.112 74.568 1.00 92.44 111 GLU A CA 1
ATOM 906 C C . GLU A 1 111 ? -37.904 -11.534 74.053 1.00 92.44 111 GLU A C 1
ATOM 908 O O . GLU A 1 111 ? -37.788 -11.181 72.880 1.00 92.44 111 GLU A O 1
ATOM 913 N N . LEU A 1 112 ? -36.857 -11.536 74.886 1.00 91.69 112 LEU A N 1
ATOM 914 C CA . LEU A 1 112 ? -35.510 -11.129 74.479 1.00 91.69 112 LEU A CA 1
ATOM 915 C C . LEU A 1 112 ? -34.935 -12.049 73.399 1.00 91.69 112 LEU A C 1
ATOM 917 O O . LEU A 1 112 ? -34.335 -11.560 72.448 1.00 91.69 112 LEU A O 1
ATOM 921 N N . SER A 1 113 ? -35.122 -13.367 73.509 1.00 89.75 113 SER A N 1
ATOM 922 C CA . SER A 1 113 ? -34.628 -14.313 72.501 1.00 89.75 113 SER A CA 1
ATOM 923 C C . SER A 1 113 ? -35.323 -14.146 71.147 1.00 89.75 113 SER A C 1
ATOM 925 O O . SER A 1 113 ? -34.657 -14.167 70.115 1.00 89.75 113 SER A O 1
ATOM 927 N N . GLU A 1 114 ? -36.635 -13.898 71.136 1.00 93.25 114 GLU A N 1
ATOM 928 C CA . GLU A 1 114 ? -37.398 -13.591 69.923 1.00 93.25 114 GLU A CA 1
ATOM 929 C C . GLU A 1 114 ? -36.976 -12.245 69.326 1.00 93.25 114 GLU A C 1
ATOM 931 O O . GLU A 1 114 ? -36.802 -12.135 68.110 1.00 93.25 114 GLU A O 1
ATOM 936 N N . MET A 1 115 ? -36.744 -11.235 70.171 1.00 93.00 115 MET A N 1
ATOM 937 C CA . MET A 1 115 ? -36.242 -9.932 69.739 1.00 93.00 115 MET A CA 1
ATOM 938 C C . MET A 1 115 ? -34.838 -10.036 69.134 1.00 93.00 115 MET A C 1
ATOM 940 O O . MET A 1 115 ? -34.604 -9.468 68.071 1.00 93.00 115 MET A O 1
ATOM 944 N N . ILE A 1 116 ? -33.932 -10.799 69.753 1.00 93.19 116 ILE A N 1
ATOM 945 C CA . ILE A 1 116 ? -32.588 -11.070 69.223 1.00 93.19 116 ILE A CA 1
ATOM 946 C C . ILE A 1 116 ? -32.684 -11.824 67.895 1.00 93.19 116 ILE A C 1
ATOM 948 O O . ILE A 1 116 ? -32.044 -11.425 66.931 1.00 93.19 116 ILE A O 1
ATOM 952 N N . ALA A 1 117 ? -33.516 -12.863 67.795 1.00 92.75 117 ALA A N 1
ATOM 953 C CA . ALA A 1 117 ? -33.683 -13.623 66.555 1.00 92.75 117 ALA A CA 1
ATOM 954 C C . ALA A 1 117 ? -34.296 -12.787 65.416 1.00 92.75 117 ALA A C 1
ATOM 956 O O . ALA A 1 117 ? -34.016 -13.028 64.240 1.00 92.75 117 ALA A O 1
ATOM 957 N N . ARG A 1 118 ? -35.153 -11.810 65.739 1.00 94.31 118 ARG A N 1
ATOM 958 C CA . ARG A 1 118 ? -35.661 -10.836 64.765 1.00 94.31 118 ARG A CA 1
ATOM 959 C C . ARG A 1 118 ? -34.561 -9.872 64.324 1.00 94.31 118 ARG A C 1
ATOM 961 O O . ARG A 1 118 ? -34.343 -9.740 63.127 1.00 94.31 118 ARG A O 1
ATOM 968 N N . LEU A 1 119 ? -33.851 -9.263 65.274 1.00 94.00 119 LEU A N 1
ATOM 969 C CA . LEU A 1 119 ? -32.755 -8.334 64.989 1.00 94.00 119 LEU A CA 1
ATOM 970 C C . LEU A 1 119 ? -31.623 -9.004 64.204 1.00 94.00 119 LEU A C 1
ATOM 972 O O . LEU A 1 119 ? -31.067 -8.380 63.311 1.00 94.00 119 LEU A O 1
ATOM 976 N N . GLN A 1 120 ? -31.317 -10.273 64.486 1.00 92.69 120 GLN A N 1
ATOM 977 C CA . GLN A 1 120 ? -30.318 -11.038 63.743 1.00 92.69 120 GLN A CA 1
ATOM 978 C C . GLN A 1 120 ? -30.740 -11.233 62.283 1.00 92.69 120 GLN A C 1
ATOM 980 O O . GLN A 1 120 ? -29.948 -10.979 61.387 1.00 92.69 120 GLN A O 1
ATOM 985 N N . ARG A 1 121 ? -32.006 -11.600 62.028 1.00 94.62 121 ARG A N 1
ATOM 986 C CA . ARG A 1 121 ? -32.527 -11.713 60.655 1.00 94.62 121 ARG A CA 1
ATOM 987 C C . ARG A 1 121 ? -32.493 -10.382 59.911 1.00 94.62 121 ARG A C 1
ATOM 989 O O . ARG A 1 121 ? -32.076 -10.350 58.760 1.00 94.62 121 ARG A O 1
ATOM 996 N N . GLU A 1 122 ? -32.910 -9.298 60.564 1.00 94.75 122 GLU A N 1
ATOM 997 C CA . GLU A 1 122 ? -32.843 -7.952 59.982 1.00 94.75 122 GLU A CA 1
ATOM 998 C C . GLU A 1 122 ? -31.394 -7.537 59.698 1.00 94.75 122 GLU A C 1
ATOM 1000 O O . GLU A 1 122 ? -31.114 -6.960 58.649 1.00 94.75 122 GLU A O 1
ATOM 1005 N N . TYR A 1 123 ? -30.461 -7.856 60.598 1.00 93.50 123 TYR A N 1
ATOM 1006 C CA . TYR A 1 123 ? -29.037 -7.602 60.408 1.00 93.50 123 TYR A CA 1
ATOM 1007 C C . TYR A 1 123 ? -28.485 -8.371 59.205 1.00 93.50 123 TYR A C 1
ATOM 1009 O O . TYR A 1 123 ? -27.904 -7.751 58.317 1.00 93.50 123 TYR A O 1
ATOM 1017 N N . ASP A 1 124 ? -28.719 -9.682 59.130 1.00 94.94 124 ASP A N 1
ATOM 1018 C CA . ASP A 1 124 ? -28.230 -10.532 58.040 1.00 94.94 124 ASP A CA 1
ATOM 1019 C C . ASP A 1 124 ? -28.807 -10.082 56.682 1.00 94.94 124 ASP A C 1
ATOM 1021 O O . ASP A 1 124 ? -28.081 -9.983 55.692 1.00 94.94 124 ASP A O 1
ATOM 1025 N N . GLU A 1 125 ? -30.094 -9.712 56.636 1.00 95.81 125 GLU A N 1
ATOM 1026 C CA . GLU A 1 125 ? -30.732 -9.165 55.433 1.00 95.81 125 GLU A CA 1
ATOM 1027 C C . GLU A 1 125 ? -30.102 -7.828 55.012 1.00 95.81 125 GLU A C 1
ATOM 1029 O O . GLU A 1 125 ? -29.831 -7.601 53.829 1.00 95.81 125 GLU A O 1
ATOM 1034 N N . LYS A 1 126 ? -29.828 -6.936 55.972 1.00 94.00 126 LYS A N 1
ATOM 1035 C CA . LYS A 1 126 ? -29.193 -5.640 55.696 1.00 94.00 126 LYS A CA 1
ATOM 1036 C C . LYS A 1 126 ? -27.733 -5.783 55.278 1.00 94.00 126 LYS A C 1
ATOM 1038 O O . LYS A 1 126 ? -27.293 -5.024 54.415 1.00 94.00 126 LYS A O 1
ATOM 1043 N N . VAL A 1 127 ? -27.001 -6.750 55.826 1.00 96.00 127 VAL A N 1
ATOM 1044 C CA . VAL A 1 127 ? -25.632 -7.071 55.400 1.00 96.00 127 VAL A CA 1
ATOM 1045 C C . VAL A 1 127 ? -25.630 -7.608 53.969 1.00 96.00 127 VAL A C 1
ATOM 1047 O O . VAL A 1 127 ? -24.887 -7.085 53.143 1.00 96.00 127 VAL A O 1
ATOM 1050 N N . ALA A 1 128 ? -26.520 -8.544 53.629 1.00 95.19 128 ALA A N 1
ATOM 1051 C CA . ALA A 1 128 ? -26.639 -9.052 52.260 1.00 95.19 128 ALA A CA 1
ATOM 1052 C C . ALA A 1 128 ? -27.011 -7.942 51.255 1.00 95.19 128 ALA A C 1
ATOM 1054 O O . ALA A 1 128 ? -26.434 -7.854 50.170 1.00 95.19 128 ALA A O 1
ATOM 1055 N N . GLN A 1 129 ? -27.935 -7.045 51.626 1.00 94.50 129 GLN A N 1
ATOM 1056 C CA . GLN A 1 129 ? -28.275 -5.869 50.813 1.00 94.50 129 GLN A CA 1
ATOM 1057 C C . GLN A 1 129 ? -27.072 -4.936 50.629 1.00 94.50 129 GLN A C 1
ATOM 1059 O O . GLN A 1 129 ? -26.842 -4.446 49.522 1.00 94.50 129 GLN A O 1
ATOM 1064 N N . LYS A 1 130 ? -26.294 -4.700 51.691 1.00 94.56 130 LYS A N 1
ATOM 1065 C CA . LYS A 1 130 ? -25.079 -3.882 51.637 1.00 94.56 130 LYS A CA 1
ATOM 1066 C C . LYS A 1 130 ? -24.044 -4.490 50.688 1.00 94.56 130 LYS A C 1
ATOM 1068 O O . LYS A 1 130 ? -23.548 -3.775 49.824 1.00 94.56 130 LYS A O 1
ATOM 1073 N N . GLU A 1 131 ? -23.743 -5.780 50.811 1.00 95.06 131 GLU A N 1
ATOM 1074 C CA . GLU A 1 131 ? -22.750 -6.458 49.966 1.00 95.06 131 GLU A CA 1
ATOM 1075 C C . GLU A 1 131 ? -23.144 -6.442 48.483 1.00 95.06 131 GLU A C 1
ATOM 1077 O O . GLU A 1 131 ? -22.312 -6.158 47.617 1.00 95.06 131 GLU A O 1
ATOM 1082 N N . GLU A 1 132 ? -24.423 -6.672 48.172 1.00 95.06 132 GLU A N 1
ATOM 1083 C CA . GLU A 1 132 ? -24.924 -6.602 46.796 1.00 95.06 132 GLU A CA 1
ATOM 1084 C C . GLU A 1 132 ? -24.853 -5.174 46.233 1.00 95.06 132 GLU A C 1
ATOM 1086 O O . GLU A 1 132 ? -24.465 -4.982 45.077 1.00 95.06 132 GLU A O 1
ATOM 1091 N N . LEU A 1 133 ? -25.173 -4.155 47.038 1.00 94.62 133 LEU A N 1
ATOM 1092 C CA . LEU A 1 133 ? -25.028 -2.754 46.635 1.00 94.62 133 LEU A CA 1
ATOM 1093 C C . LEU A 1 133 ? -23.559 -2.371 46.420 1.00 94.62 133 LEU A C 1
ATOM 1095 O O . LEU A 1 133 ? -23.245 -1.736 45.416 1.00 94.62 133 LEU A O 1
ATOM 1099 N N . GLU A 1 134 ? -22.647 -2.800 47.292 1.00 94.06 134 GLU A N 1
ATOM 1100 C CA . GLU A 1 134 ? -21.204 -2.580 47.128 1.00 94.06 134 GLU A CA 1
ATOM 1101 C C . GLU A 1 134 ? -20.658 -3.283 45.877 1.00 94.06 134 GLU A C 1
ATOM 1103 O O . GLU A 1 134 ? -19.816 -2.737 45.159 1.00 94.06 134 GLU A O 1
ATOM 1108 N N . ARG A 1 135 ? -21.145 -4.489 45.566 1.00 93.81 135 ARG A N 1
ATOM 1109 C CA . ARG A 1 135 ? -20.800 -5.199 44.327 1.00 93.81 135 ARG A CA 1
ATOM 1110 C C . ARG A 1 135 ? -21.300 -4.445 43.093 1.00 93.81 135 ARG A C 1
ATOM 1112 O O . ARG A 1 135 ? -20.533 -4.253 42.150 1.00 93.81 135 ARG A O 1
ATOM 1119 N N . ARG A 1 136 ? -22.553 -3.977 43.101 1.00 92.38 136 ARG A N 1
ATOM 1120 C CA . ARG A 1 136 ? -23.119 -3.167 42.007 1.00 92.38 136 ARG A CA 1
ATOM 1121 C C . ARG A 1 136 ? -22.382 -1.847 41.831 1.00 92.38 136 ARG A C 1
ATOM 1123 O O . ARG A 1 136 ? -22.088 -1.488 40.697 1.00 92.38 136 ARG A O 1
ATOM 1130 N N . SER A 1 137 ? -22.047 -1.168 42.925 1.00 93.25 137 SER A N 1
ATOM 1131 C CA . SER A 1 137 ? -21.286 0.083 42.899 1.00 93.25 137 SER A CA 1
ATOM 1132 C C . SER A 1 137 ? -19.921 -0.115 42.245 1.00 93.25 137 SER A C 1
ATOM 1134 O O . SER A 1 137 ? -19.568 0.642 41.348 1.00 93.25 137 SER A O 1
ATOM 1136 N N . ARG A 1 138 ? -19.185 -1.171 42.622 1.00 91.75 138 ARG A N 1
ATOM 1137 C CA . ARG A 1 138 ? -17.891 -1.505 42.003 1.00 91.75 138 ARG A CA 1
ATOM 1138 C C . ARG A 1 138 ? -18.018 -1.803 40.510 1.00 91.75 138 ARG A C 1
ATOM 1140 O O . ARG A 1 138 ? -17.223 -1.302 39.723 1.00 91.75 138 ARG A O 1
ATOM 1147 N N . MET A 1 139 ? -19.032 -2.572 40.103 1.00 88.12 139 MET A N 1
ATOM 1148 C CA . MET A 1 139 ? -19.262 -2.841 38.678 1.00 88.12 139 MET A CA 1
ATOM 1149 C C . MET A 1 139 ? -19.641 -1.581 37.895 1.00 88.12 139 MET A C 1
ATOM 1151 O O . MET A 1 139 ? -19.184 -1.409 36.771 1.00 88.12 139 MET A O 1
ATOM 1155 N N . LEU A 1 140 ? -20.466 -0.700 38.466 1.00 88.81 140 LEU A N 1
ATOM 1156 C CA . LEU A 1 140 ? -20.835 0.567 37.833 1.00 88.81 140 LEU A CA 1
ATOM 1157 C C . LEU A 1 140 ? -19.636 1.502 37.699 1.00 88.81 140 LEU A C 1
ATOM 1159 O O . LEU A 1 140 ? -19.485 2.122 36.655 1.00 88.81 140 LEU A O 1
ATOM 1163 N N . GLN A 1 141 ? -18.775 1.561 38.713 1.00 89.38 141 GLN A N 1
ATOM 1164 C CA . GLN A 1 141 ? -17.555 2.359 38.671 1.00 89.38 141 GLN A CA 1
ATOM 1165 C C . GLN A 1 141 ? -16.605 1.870 37.569 1.00 89.38 141 GLN A C 1
ATOM 1167 O O . GLN A 1 141 ? -16.180 2.669 36.744 1.00 89.38 141 GLN A O 1
ATOM 1172 N N . LEU A 1 142 ? -16.385 0.554 37.464 1.00 85.81 142 LEU A N 1
ATOM 1173 C CA . LEU A 1 142 ? -15.594 -0.025 36.373 1.00 85.81 142 LEU A CA 1
ATOM 1174 C C . LEU A 1 142 ? -16.212 0.264 34.996 1.00 85.81 142 LEU A C 1
ATOM 1176 O O . LEU A 1 142 ? -15.504 0.589 34.046 1.00 85.81 142 LEU A O 1
ATOM 1180 N N . LYS A 1 143 ? -17.543 0.161 34.872 1.00 86.25 143 LYS A N 1
ATOM 1181 C CA . LYS A 1 143 ? -18.249 0.501 33.627 1.00 86.25 143 LYS A CA 1
ATOM 1182 C C . LYS A 1 143 ? -18.107 1.983 33.277 1.00 86.25 143 LYS A C 1
ATOM 1184 O O . LYS A 1 143 ? -17.975 2.294 32.100 1.00 86.25 143 LYS A O 1
ATOM 1189 N N . LEU A 1 144 ? -18.117 2.874 34.269 1.00 88.94 144 LEU A N 1
ATOM 1190 C CA . LEU A 1 144 ? -17.922 4.311 34.078 1.00 88.94 144 LEU A CA 1
ATOM 1191 C C . LEU A 1 144 ? -16.501 4.618 33.587 1.00 88.94 144 LEU A C 1
ATOM 1193 O O . LEU A 1 144 ? -16.349 5.312 32.590 1.00 88.94 144 LEU A O 1
ATOM 1197 N N . GLU A 1 145 ? -15.483 4.043 34.229 1.00 84.75 145 GLU A N 1
ATOM 1198 C CA . GLU A 1 145 ? -14.076 4.201 33.833 1.00 84.75 145 GLU A CA 1
ATOM 1199 C C . GLU A 1 145 ? -13.837 3.691 32.404 1.00 84.75 145 GLU A C 1
ATOM 1201 O O . GLU A 1 145 ? -13.213 4.368 31.584 1.00 84.75 145 GLU A O 1
ATOM 1206 N N . ARG A 1 146 ? -14.401 2.524 32.062 1.00 84.31 146 ARG A N 1
ATOM 1207 C CA . ARG A 1 146 ? -14.351 1.990 30.692 1.00 84.31 146 ARG A CA 1
ATOM 1208 C C . ARG A 1 146 ? -15.081 2.895 29.700 1.00 84.31 146 ARG A C 1
ATOM 1210 O O . ARG A 1 146 ? -14.576 3.093 28.600 1.00 84.31 146 ARG A O 1
ATOM 1217 N N . ALA A 1 147 ? -16.236 3.453 30.069 1.00 86.56 147 ALA A N 1
ATOM 1218 C CA . ALA A 1 147 ? -16.989 4.375 29.218 1.00 86.56 147 ALA A CA 1
ATOM 1219 C C . ALA A 1 147 ? -16.198 5.654 28.925 1.00 86.56 147 ALA A C 1
ATOM 1221 O O . ALA A 1 147 ? -16.127 6.079 27.777 1.00 86.56 147 ALA A O 1
ATOM 1222 N N . GLU A 1 148 ? -15.594 6.253 29.951 1.00 85.19 148 GLU A N 1
ATOM 1223 C CA . GLU A 1 148 ? -14.804 7.478 29.825 1.00 85.19 148 GLU A CA 1
ATOM 1224 C C . GLU A 1 148 ? -13.580 7.266 28.927 1.00 85.19 148 GLU A C 1
ATOM 1226 O O . GLU A 1 148 ? -13.332 8.055 28.011 1.00 85.19 148 GLU A O 1
ATOM 1231 N N . ALA A 1 149 ? -12.862 6.157 29.123 1.00 79.56 149 ALA A N 1
ATOM 1232 C CA . ALA A 1 149 ? -11.734 5.788 28.276 1.00 79.56 149 ALA A CA 1
ATOM 1233 C C . ALA A 1 149 ? -12.159 5.489 26.831 1.00 79.56 149 ALA A C 1
ATOM 1235 O O . ALA A 1 149 ? -11.492 5.937 25.902 1.00 79.56 149 ALA A O 1
ATOM 1236 N N . LEU A 1 150 ? -13.279 4.781 26.629 1.00 83.06 150 LEU A N 1
ATOM 1237 C CA . LEU A 1 150 ? -13.830 4.516 25.297 1.00 83.06 150 LEU A CA 1
ATOM 1238 C C . LEU A 1 150 ? -14.207 5.818 24.589 1.00 83.06 150 LEU A C 1
ATOM 1240 O O . LEU A 1 150 ? -13.832 5.998 23.439 1.00 83.06 150 LEU A O 1
ATOM 1244 N N . ILE A 1 151 ? -14.895 6.743 25.264 1.00 85.25 151 ILE A N 1
ATOM 1245 C CA . ILE A 1 151 ? -15.288 8.035 24.683 1.00 85.25 151 ILE A CA 1
ATOM 1246 C C . ILE A 1 151 ? -14.052 8.855 24.310 1.00 85.25 151 ILE A C 1
ATOM 1248 O O . ILE A 1 151 ? -13.991 9.386 23.207 1.00 85.25 151 ILE A O 1
ATOM 1252 N N . THR A 1 152 ? -13.062 8.931 25.200 1.00 83.06 152 THR A N 1
ATOM 1253 C CA . THR A 1 152 ? -11.850 9.737 24.981 1.00 83.06 152 THR A CA 1
ATOM 1254 C C . THR A 1 152 ? -10.932 9.125 23.919 1.00 83.06 152 THR A C 1
ATOM 1256 O O . THR A 1 152 ? -10.352 9.841 23.107 1.00 83.06 152 THR A O 1
ATOM 1259 N N . GLY A 1 153 ? -10.791 7.797 23.901 1.00 79.12 153 GLY A N 1
ATOM 1260 C CA . GLY A 1 153 ? -9.986 7.099 22.898 1.00 79.12 153 GLY A CA 1
ATOM 1261 C C . GLY A 1 153 ? -10.649 7.110 21.521 1.00 79.12 153 GLY A C 1
ATOM 1262 O O . GLY A 1 153 ? -9.986 7.383 20.524 1.00 79.12 153 GLY A O 1
ATOM 1263 N N . LEU A 1 154 ? -11.967 6.891 21.460 1.00 82.31 154 LEU A N 1
ATOM 1264 C CA . LEU A 1 154 ? -12.716 6.893 20.202 1.00 82.31 154 LEU A CA 1
ATOM 1265 C C . LEU A 1 154 ? -13.015 8.295 19.680 1.00 82.31 154 LEU A C 1
ATOM 1267 O O . LEU A 1 154 ? -13.283 8.415 18.494 1.00 82.31 154 LEU A O 1
ATOM 1271 N N . SER A 1 155 ? -12.978 9.361 20.487 1.00 82.69 155 SER A N 1
ATOM 1272 C CA . SER A 1 155 ? -13.245 10.711 19.968 1.00 82.69 155 SER A CA 1
ATOM 1273 C C . SER A 1 155 ? -12.198 11.145 18.942 1.00 82.69 155 SER A C 1
ATOM 1275 O O . SER A 1 155 ? -12.556 11.686 17.900 1.00 82.69 155 SER A O 1
ATOM 1277 N N . GLY A 1 156 ? -10.917 10.858 19.200 1.00 77.00 156 GLY A N 1
ATOM 1278 C CA . GLY A 1 156 ? -9.838 11.157 18.254 1.00 77.00 156 GLY A CA 1
ATOM 1279 C C . GLY A 1 156 ? -9.853 10.255 17.015 1.00 77.00 156 GLY A C 1
ATOM 1280 O O . GLY A 1 156 ? -9.505 10.698 15.921 1.00 77.00 156 GLY A O 1
ATOM 1281 N N . GLU A 1 157 ? -10.274 8.997 17.168 1.00 78.12 157 GLU A N 1
ATOM 1282 C CA . GLU A 1 157 ? -10.451 8.080 16.034 1.00 78.12 157 GLU A CA 1
ATOM 1283 C C . GLU A 1 157 ? -11.685 8.445 15.203 1.00 78.12 157 GLU A C 1
ATOM 1285 O O . GLU A 1 157 ? -11.622 8.432 13.980 1.00 78.12 157 GLU A O 1
ATOM 1290 N N . LYS A 1 158 ? -12.770 8.897 15.841 1.00 84.38 158 LYS A N 1
ATOM 1291 C CA . LYS A 1 158 ? -13.976 9.386 15.172 1.00 84.38 158 LYS A CA 1
ATOM 1292 C C . LYS A 1 158 ? -13.660 10.549 14.235 1.00 84.38 158 LYS A C 1
ATOM 1294 O O . LYS A 1 158 ? -14.048 10.484 13.077 1.00 84.38 158 LYS A O 1
ATOM 1299 N N . GLU A 1 159 ? -12.956 11.582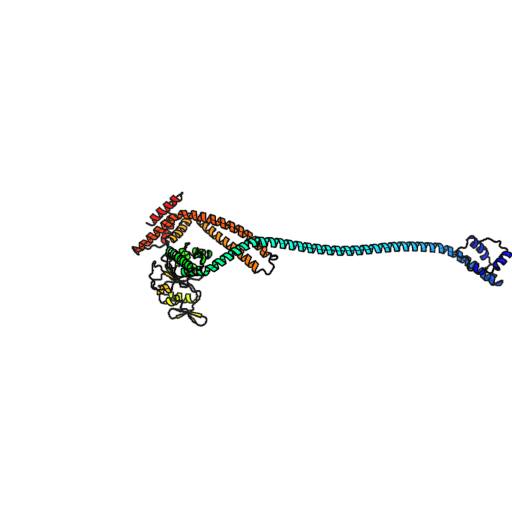 14.703 1.00 85.50 159 GLU A N 1
ATOM 1300 C CA . GLU A 1 159 ? -12.565 12.710 13.840 1.00 85.50 159 GLU A CA 1
ATOM 1301 C C . GLU A 1 159 ? -11.719 12.235 12.651 1.00 85.50 159 GLU A C 1
ATOM 1303 O O . GLU A 1 159 ? -11.906 12.686 11.522 1.00 85.50 159 GLU A O 1
ATOM 1308 N N . ARG A 1 160 ? -10.809 11.277 12.875 1.00 81.50 160 ARG A N 1
ATOM 1309 C CA . ARG A 1 160 ? -9.995 10.690 11.803 1.00 81.50 160 ARG A CA 1
ATOM 1310 C C . ARG A 1 160 ? -10.838 9.922 10.792 1.00 81.50 160 ARG A C 1
ATOM 1312 O O . ARG A 1 160 ? -10.602 10.062 9.593 1.00 81.50 160 ARG A O 1
ATOM 1319 N N . TRP A 1 161 ? -11.795 9.126 11.251 1.00 86.38 161 TRP A N 1
ATOM 1320 C CA . TRP A 1 161 ? -12.703 8.390 10.380 1.00 86.38 161 TRP A CA 1
ATOM 1321 C C . TRP A 1 161 ? -13.622 9.332 9.614 1.00 86.38 161 TRP A C 1
ATOM 1323 O O . TRP A 1 161 ? -13.778 9.141 8.418 1.00 86.38 161 TRP A O 1
ATOM 1333 N N . GLU A 1 162 ? -14.146 10.384 10.245 1.00 90.19 162 GLU A N 1
ATOM 1334 C CA . GLU A 1 162 ? -14.933 11.418 9.561 1.00 90.19 162 GLU A CA 1
ATOM 1335 C C . GLU A 1 162 ? -14.112 12.093 8.453 1.00 90.19 162 GLU A C 1
ATOM 1337 O O . GLU A 1 162 ? -14.568 12.154 7.314 1.00 90.19 162 GLU A O 1
ATOM 1342 N N . MET A 1 163 ? -12.864 12.490 8.734 1.00 88.56 163 MET A N 1
ATOM 1343 C CA . MET A 1 163 ? -11.955 13.026 7.709 1.00 88.56 163 MET A CA 1
ATOM 1344 C C . MET A 1 163 ? -11.623 12.006 6.611 1.00 88.56 163 MET A C 1
ATOM 1346 O O . MET A 1 163 ? -11.471 12.372 5.447 1.00 88.56 163 MET A O 1
ATOM 1350 N N . THR A 1 164 ? -11.477 10.728 6.965 1.00 87.94 164 THR A N 1
ATOM 1351 C CA . THR A 1 164 ? -11.157 9.659 6.007 1.00 87.94 164 THR A CA 1
ATOM 1352 C C . THR A 1 164 ? -12.340 9.375 5.095 1.00 87.94 164 THR A C 1
ATOM 1354 O O . THR A 1 164 ? -12.141 9.249 3.893 1.00 87.94 164 THR A O 1
ATOM 1357 N N . VAL A 1 165 ? -13.556 9.330 5.641 1.00 92.25 165 VAL A N 1
ATOM 1358 C CA . VAL A 1 165 ? -14.796 9.188 4.872 1.00 92.25 165 VAL A CA 1
ATOM 1359 C C . VAL A 1 165 ? -14.974 10.387 3.949 1.00 92.25 165 VAL A C 1
ATOM 1361 O O . VAL A 1 165 ? -15.137 10.187 2.755 1.00 92.25 165 VAL A O 1
ATOM 1364 N N . GLU A 1 166 ? -14.817 11.619 4.444 1.00 93.19 166 GLU A N 1
ATOM 1365 C CA . GLU A 1 166 ? -14.922 12.817 3.598 1.00 93.19 166 GLU A CA 1
ATOM 1366 C C . GLU A 1 166 ? -13.880 12.820 2.464 1.00 93.19 166 GLU A C 1
ATOM 1368 O O . GLU A 1 166 ? -14.170 13.234 1.340 1.00 93.19 166 GLU A O 1
ATOM 1373 N N . ARG A 1 167 ? -12.653 12.355 2.738 1.00 91.00 167 ARG A N 1
ATOM 1374 C CA . ARG A 1 167 ? -11.619 12.199 1.707 1.00 91.00 167 ARG A CA 1
ATOM 1375 C C . ARG A 1 167 ? -12.008 11.134 0.684 1.00 91.00 167 ARG A C 1
ATOM 1377 O O . ARG A 1 167 ? -11.903 11.400 -0.507 1.00 91.00 167 ARG A O 1
ATOM 1384 N N . LEU A 1 168 ? -12.442 9.959 1.138 1.00 91.50 168 LEU A N 1
ATOM 1385 C CA . LEU A 1 168 ? -12.836 8.852 0.265 1.00 91.50 168 LEU A CA 1
ATOM 1386 C C . LEU A 1 168 ? -14.055 9.207 -0.589 1.00 91.50 168 LEU A C 1
ATOM 1388 O O . LEU A 1 168 ? -14.085 8.828 -1.751 1.00 91.50 168 LEU A O 1
ATOM 1392 N N . ASP A 1 169 ? -15.015 9.965 -0.056 1.00 93.56 169 ASP A N 1
ATOM 1393 C CA . ASP A 1 169 ? -16.169 10.457 -0.816 1.00 93.56 169 ASP A CA 1
ATOM 1394 C C . ASP A 1 169 ? -15.715 11.381 -1.958 1.00 93.56 169 ASP A C 1
ATOM 1396 O O . ASP A 1 169 ? -16.124 11.201 -3.103 1.00 93.56 169 ASP A O 1
ATOM 1400 N N . LYS A 1 170 ? -14.785 12.310 -1.688 1.00 90.81 170 LYS A N 1
ATOM 1401 C CA . LYS A 1 170 ? -14.193 13.172 -2.730 1.00 90.81 170 LYS A CA 1
ATOM 1402 C C . LYS A 1 170 ? -13.398 12.374 -3.767 1.00 90.81 170 LYS A C 1
ATOM 1404 O O . LYS A 1 170 ? -13.497 12.649 -4.958 1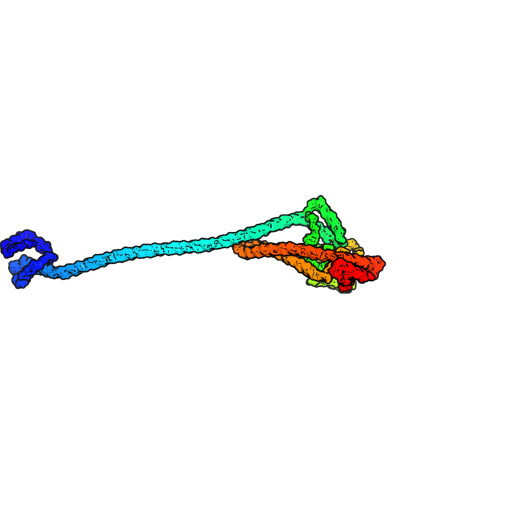.00 90.81 170 LYS A O 1
ATOM 1409 N N . GLU A 1 171 ? -12.602 11.400 -3.326 1.00 90.50 171 GLU A N 1
ATOM 1410 C CA . GLU A 1 171 ? -11.856 10.505 -4.221 1.00 90.50 171 GLU A CA 1
ATOM 1411 C C . GLU A 1 171 ? -12.806 9.647 -5.071 1.00 90.50 171 GLU A C 1
ATOM 1413 O O . GLU A 1 171 ? -12.542 9.424 -6.250 1.00 90.50 171 GLU A O 1
ATOM 1418 N N . PHE A 1 172 ? -13.935 9.210 -4.510 1.00 92.75 172 PHE A N 1
ATOM 1419 C CA . PHE A 1 172 ? -14.962 8.455 -5.223 1.00 92.75 172 PHE A CA 1
ATOM 1420 C C . PHE A 1 172 ? -15.659 9.303 -6.290 1.00 92.75 172 PHE A C 1
ATOM 1422 O O . PHE A 1 172 ? -15.848 8.832 -7.412 1.00 92.75 172 PHE A O 1
ATOM 1429 N N . ASP A 1 173 ? -15.985 10.557 -5.973 1.00 92.62 173 ASP A N 1
ATOM 1430 C CA . ASP A 1 173 ? -16.569 11.494 -6.934 1.00 92.62 173 ASP A CA 1
ATOM 1431 C C . ASP A 1 173 ? -15.604 11.790 -8.098 1.00 92.62 173 ASP A C 1
ATOM 1433 O O . ASP A 1 173 ? -16.037 11.850 -9.249 1.00 92.62 173 ASP A O 1
ATOM 1437 N N . ASN A 1 174 ? -14.298 11.909 -7.819 1.00 92.75 174 ASN A N 1
ATOM 1438 C CA . ASN A 1 174 ? -13.239 12.139 -8.816 1.00 92.75 174 ASN A CA 1
ATOM 1439 C C . ASN A 1 174 ? -12.829 10.884 -9.606 1.00 92.75 174 ASN A C 1
ATOM 1441 O O . ASN A 1 174 ? -12.188 10.986 -10.657 1.00 92.75 174 ASN A O 1
ATOM 1445 N N . LEU A 1 175 ? -13.204 9.696 -9.127 1.00 93.25 175 LEU A N 1
ATOM 1446 C CA . LEU A 1 175 ? -12.764 8.414 -9.670 1.00 93.25 175 LEU A CA 1
ATOM 1447 C C . LEU A 1 175 ? -13.005 8.255 -11.182 1.00 93.25 175 LEU A C 1
ATOM 1449 O O . LEU A 1 175 ? -12.118 7.725 -11.852 1.00 93.25 175 LEU A O 1
ATOM 1453 N N . PRO A 1 176 ? -14.139 8.688 -11.773 1.00 92.75 176 PRO A N 1
ATOM 1454 C CA . PRO A 1 176 ? -14.351 8.553 -13.212 1.00 92.75 176 PRO A CA 1
ATOM 1455 C C . PRO A 1 176 ? -13.301 9.296 -14.049 1.00 92.75 176 PRO A C 1
ATOM 1457 O O . PRO A 1 176 ? -12.805 8.734 -15.029 1.00 92.75 176 PRO A O 1
ATOM 1460 N N . GLY A 1 177 ? -12.943 10.526 -13.662 1.00 92.38 177 GLY A N 1
ATOM 1461 C CA . GLY A 1 177 ? -11.904 11.311 -14.330 1.00 92.38 177 GLY A CA 1
ATOM 1462 C C . GLY A 1 177 ? -10.524 10.696 -14.125 1.00 92.38 177 GLY A C 1
ATOM 1463 O O . GLY A 1 177 ? -9.795 10.471 -15.094 1.00 92.38 177 GLY A O 1
ATOM 1464 N N . ASP A 1 178 ? -10.206 10.314 -12.888 1.00 92.81 178 ASP A N 1
ATOM 1465 C CA . ASP A 1 178 ? -8.921 9.697 -12.548 1.00 92.81 178 ASP A CA 1
ATOM 1466 C C . ASP A 1 178 ? -8.717 8.369 -13.307 1.00 92.81 178 ASP A C 1
ATOM 1468 O O . ASP A 1 178 ? -7.659 8.128 -13.895 1.00 92.81 178 ASP A O 1
ATOM 1472 N N . CYS A 1 179 ? -9.756 7.530 -13.395 1.00 93.56 179 CYS A N 1
ATOM 1473 C CA . CYS A 1 179 ? -9.743 6.295 -14.179 1.00 93.56 179 CYS A CA 1
ATOM 1474 C C . CYS A 1 179 ? -9.605 6.541 -15.684 1.00 93.56 179 CYS A C 1
ATOM 1476 O O . CYS A 1 179 ? -8.931 5.757 -16.358 1.00 93.56 179 CYS A O 1
ATOM 1478 N N . LEU A 1 180 ? -10.232 7.587 -16.230 1.00 93.25 180 LEU A N 1
ATOM 1479 C CA . LEU A 1 180 ? -10.132 7.921 -17.651 1.00 93.25 180 LEU A CA 1
ATOM 1480 C C . LEU A 1 180 ? -8.686 8.260 -18.024 1.00 93.25 180 LEU A C 1
ATOM 1482 O O . LEU A 1 180 ? -8.133 7.665 -18.954 1.00 93.25 180 LEU A O 1
ATOM 1486 N N . ILE A 1 181 ? -8.058 9.152 -17.255 1.00 93.25 181 ILE A N 1
ATOM 1487 C CA . ILE A 1 181 ? -6.673 9.569 -17.485 1.00 93.25 181 ILE A CA 1
ATOM 1488 C C . ILE A 1 181 ? -5.719 8.388 -17.257 1.00 93.25 181 ILE A C 1
ATOM 1490 O O . ILE A 1 181 ? -4.861 8.118 -18.098 1.00 93.25 181 ILE A O 1
ATOM 1494 N N . ALA A 1 182 ? -5.907 7.612 -16.185 1.00 93.62 182 ALA A N 1
ATOM 1495 C CA . ALA A 1 182 ? -5.091 6.431 -15.903 1.00 93.62 182 ALA A CA 1
ATOM 1496 C C . ALA A 1 182 ? -5.198 5.351 -16.994 1.00 93.62 182 ALA A C 1
ATOM 1498 O O . ALA A 1 182 ? -4.205 4.718 -17.360 1.00 93.62 182 ALA A O 1
ATOM 1499 N N . THR A 1 183 ? -6.390 5.153 -17.562 1.00 92.94 183 THR A N 1
ATOM 1500 C CA . THR A 1 183 ? -6.591 4.210 -18.671 1.00 92.94 183 THR A CA 1
ATOM 1501 C C . THR A 1 183 ? -5.907 4.709 -19.942 1.00 92.94 183 THR A C 1
ATOM 1503 O O . THR A 1 183 ? -5.233 3.927 -20.615 1.00 92.94 183 THR A O 1
ATOM 1506 N N . GLY A 1 184 ? -6.021 6.006 -20.250 1.00 92.44 184 GLY A N 1
ATOM 1507 C CA . GLY A 1 184 ? -5.289 6.634 -21.352 1.00 92.44 184 GLY A CA 1
ATOM 1508 C C . GLY A 1 184 ? -3.775 6.480 -21.193 1.00 92.44 184 GLY A C 1
ATOM 1509 O O . GLY A 1 184 ? -3.084 6.112 -22.147 1.00 92.44 184 GLY A O 1
ATOM 1510 N N . PHE A 1 185 ? -3.279 6.648 -19.966 1.00 93.50 185 PHE A N 1
ATOM 1511 C CA . PHE A 1 185 ? -1.874 6.477 -19.622 1.00 93.50 185 PHE A CA 1
ATOM 1512 C C . PHE A 1 185 ? -1.372 5.064 -19.929 1.00 93.50 185 PHE A C 1
ATOM 1514 O O . PHE A 1 185 ? -0.430 4.893 -20.706 1.00 93.50 185 PHE A O 1
ATOM 1521 N N . VAL A 1 186 ? -2.038 4.036 -19.399 1.00 93.50 186 VAL A N 1
ATOM 1522 C CA . VAL A 1 186 ? -1.632 2.637 -19.616 1.00 93.50 186 VAL A CA 1
ATOM 1523 C C . VAL A 1 186 ? -1.793 2.207 -21.080 1.00 93.50 186 VAL A C 1
ATOM 1525 O O . VAL A 1 186 ? -1.017 1.387 -21.576 1.00 93.50 186 VAL A O 1
ATOM 1528 N N . ALA A 1 187 ? -2.779 2.753 -21.795 1.00 91.75 187 ALA A N 1
ATOM 1529 C CA . ALA A 1 187 ? -3.061 2.377 -23.176 1.00 91.75 187 ALA A CA 1
ATOM 1530 C C . ALA A 1 187 ? -2.089 2.994 -24.196 1.00 91.75 187 ALA A C 1
ATOM 1532 O O . ALA A 1 187 ? -1.710 2.305 -25.151 1.00 91.75 187 ALA A O 1
ATOM 1533 N N . TYR A 1 188 ? -1.711 4.266 -24.013 1.00 91.88 188 TYR A N 1
ATOM 1534 C CA . TYR A 1 188 ? -1.041 5.061 -25.049 1.00 91.88 188 TYR A CA 1
ATOM 1535 C C . TYR A 1 188 ? 0.334 5.602 -24.658 1.00 91.88 188 TYR A C 1
ATOM 1537 O O . TYR A 1 188 ? 1.148 5.817 -25.553 1.00 91.88 188 TYR A O 1
ATOM 1545 N N . LEU A 1 189 ? 0.629 5.820 -23.369 1.00 92.81 189 LEU A N 1
ATOM 1546 C CA . LEU A 1 189 ? 1.850 6.536 -22.969 1.00 92.81 189 LEU A CA 1
ATOM 1547 C C . LEU A 1 189 ? 3.118 5.667 -22.919 1.00 92.81 189 LEU A C 1
ATOM 1549 O O . LEU A 1 189 ? 4.226 6.205 -22.868 1.00 92.81 189 LEU A O 1
ATOM 1553 N N . GLY A 1 190 ? 2.987 4.342 -23.025 1.00 91.12 190 GLY A N 1
ATOM 1554 C CA . GLY A 1 190 ? 4.102 3.383 -22.966 1.00 91.12 190 GLY A CA 1
ATOM 1555 C C . GLY A 1 190 ? 5.302 3.691 -23.875 1.00 91.12 190 GLY A C 1
ATOM 1556 O O . GLY A 1 190 ? 6.430 3.682 -23.378 1.00 91.12 190 GLY A O 1
ATOM 1557 N N . PRO A 1 191 ? 5.115 4.017 -25.165 1.00 91.62 191 PRO A N 1
ATOM 1558 C CA . PRO A 1 191 ? 6.216 4.323 -26.085 1.00 91.62 191 PRO A CA 1
ATOM 1559 C C . PRO A 1 191 ? 6.965 5.622 -25.787 1.00 91.62 191 PRO A C 1
ATOM 1561 O O . PRO A 1 191 ? 8.113 5.793 -26.199 1.00 91.62 191 PRO A O 1
ATOM 1564 N N . PHE A 1 192 ? 6.294 6.572 -25.142 1.00 91.44 192 PHE A N 1
ATOM 1565 C CA . PHE A 1 192 ? 6.773 7.940 -25.058 1.00 91.44 192 PHE A CA 1
ATOM 1566 C C . PHE A 1 192 ? 7.717 8.164 -23.886 1.00 91.44 192 PHE A C 1
ATOM 1568 O O . PHE A 1 192 ? 7.747 7.411 -22.917 1.00 91.44 192 PHE A O 1
ATOM 1575 N N . VAL A 1 193 ? 8.487 9.238 -24.004 1.00 87.69 193 VAL A N 1
ATOM 1576 C CA . VAL A 1 193 ? 9.449 9.724 -23.018 1.00 87.69 193 VAL A CA 1
ATOM 1577 C C . VAL A 1 193 ? 8.782 10.613 -21.961 1.00 87.69 193 VAL A C 1
ATOM 1579 O O . VAL A 1 193 ? 7.788 11.259 -22.274 1.00 87.69 193 VAL A O 1
ATOM 1582 N N . SER A 1 194 ? 9.358 10.717 -20.755 1.00 86.88 194 SER A N 1
ATOM 1583 C CA . SER A 1 194 ? 8.752 11.425 -19.604 1.00 86.88 194 SER A CA 1
ATOM 1584 C C . SER A 1 194 ? 8.232 12.832 -19.917 1.00 86.88 194 SER A C 1
ATOM 1586 O O . SER A 1 194 ? 7.057 13.085 -19.710 1.00 86.88 194 SER A O 1
ATOM 1588 N N . GLU A 1 195 ? 9.050 13.707 -20.514 1.00 88.56 195 GLU A N 1
ATOM 1589 C CA . GLU A 1 195 ? 8.649 15.086 -20.868 1.00 88.56 195 GLU A CA 1
ATOM 1590 C C . GLU A 1 195 ? 7.408 15.134 -21.772 1.00 88.56 195 GLU A C 1
ATOM 1592 O O . GLU A 1 195 ? 6.541 15.989 -21.622 1.00 88.56 195 GLU A O 1
ATOM 1597 N N . TYR A 1 196 ? 7.303 14.193 -22.714 1.00 90.81 196 TYR A N 1
ATOM 1598 C CA . TYR A 1 196 ? 6.147 14.120 -23.602 1.00 90.81 196 TYR A CA 1
ATOM 1599 C C . TYR A 1 196 ? 4.933 13.502 -22.903 1.00 90.81 196 TYR A C 1
ATOM 1601 O O . TYR A 1 196 ? 3.807 13.902 -23.183 1.00 90.81 196 TYR A O 1
ATOM 1609 N N . ARG A 1 197 ? 5.147 12.558 -21.972 1.00 91.62 197 ARG A N 1
ATOM 1610 C CA . ARG A 1 197 ? 4.071 12.039 -21.117 1.00 91.62 197 ARG A CA 1
ATOM 1611 C C . ARG A 1 197 ? 3.487 13.144 -20.251 1.00 91.62 197 ARG A C 1
ATOM 1613 O O . ARG A 1 197 ? 2.273 13.253 -20.205 1.00 91.62 197 ARG A O 1
ATOM 1620 N N . GLU A 1 198 ? 4.329 13.955 -19.618 1.00 90.19 198 GLU A N 1
ATOM 1621 C CA . GLU A 1 198 ? 3.915 15.085 -18.780 1.00 90.19 198 GLU A CA 1
ATOM 1622 C C . GLU A 1 198 ? 3.108 16.103 -19.592 1.00 90.19 198 GLU A C 1
ATOM 1624 O O . GLU A 1 198 ? 1.977 16.399 -19.224 1.00 90.19 198 GLU A O 1
ATOM 1629 N N . SER A 1 199 ? 3.610 16.533 -20.755 1.00 92.81 199 SER A N 1
ATOM 1630 C CA . SER A 1 199 ? 2.876 17.456 -21.635 1.00 92.81 199 SER A CA 1
ATOM 1631 C C . SER A 1 199 ? 1.524 16.894 -22.094 1.00 92.81 199 SER A C 1
ATOM 1633 O O . SER A 1 199 ? 0.524 17.602 -22.042 1.00 92.81 199 SER A O 1
ATOM 1635 N N . LEU A 1 200 ? 1.461 15.626 -22.521 1.00 92.75 200 LEU A N 1
ATOM 1636 C CA . LEU A 1 200 ? 0.190 15.009 -22.923 1.00 92.75 200 LEU A CA 1
ATOM 1637 C C . LEU A 1 200 ? -0.777 14.846 -21.751 1.00 92.75 200 LEU A C 1
ATOM 1639 O O . LEU A 1 200 ? -1.985 14.972 -21.924 1.00 92.75 200 LEU A O 1
ATOM 1643 N N . MET A 1 201 ? -0.252 14.532 -20.572 1.00 91.38 201 MET A N 1
ATOM 1644 C CA . MET A 1 201 ? -1.031 14.409 -19.349 1.00 91.38 201 MET A CA 1
ATOM 1645 C C . MET A 1 201 ? -1.638 15.750 -18.942 1.00 91.38 201 MET A C 1
ATOM 1647 O O . MET A 1 201 ? -2.811 15.777 -18.583 1.00 91.38 201 MET A O 1
ATOM 1651 N N . GLU A 1 202 ? -0.881 16.845 -19.041 1.00 91.50 202 GLU A N 1
ATOM 1652 C CA . GLU A 1 202 ? -1.383 18.207 -18.825 1.00 91.50 202 GLU A CA 1
ATOM 1653 C C . GLU A 1 202 ? -2.502 18.552 -19.817 1.00 91.50 202 GLU A C 1
ATOM 1655 O O . GLU A 1 202 ? -3.566 19.015 -19.402 1.00 91.50 202 GLU A O 1
ATOM 1660 N N . ASP A 1 203 ? -2.315 18.247 -21.104 1.00 92.56 203 ASP A N 1
ATOM 1661 C CA . ASP A 1 203 ? -3.337 18.465 -22.133 1.00 92.56 203 ASP A CA 1
ATOM 1662 C C . ASP A 1 203 ? -4.610 17.646 -21.854 1.00 92.56 203 ASP A C 1
ATOM 1664 O O . ASP A 1 203 ? -5.724 18.172 -21.894 1.00 92.56 203 ASP A O 1
ATOM 1668 N N . TRP A 1 204 ? -4.472 16.357 -21.521 1.00 92.75 204 TRP A N 1
ATOM 1669 C CA . TRP A 1 204 ? -5.608 15.498 -21.168 1.00 92.75 204 TRP A CA 1
ATOM 1670 C C . TRP A 1 204 ? -6.321 15.987 -19.913 1.00 92.75 204 TRP A C 1
ATOM 1672 O O . TRP A 1 204 ? -7.548 15.952 -19.851 1.00 92.75 204 TRP A O 1
ATOM 1682 N N . PHE A 1 205 ? -5.567 16.464 -18.926 1.00 91.06 205 PHE A N 1
ATOM 1683 C CA . PHE A 1 205 ? -6.117 17.013 -17.699 1.00 91.06 205 PHE A CA 1
ATOM 1684 C C . PHE A 1 205 ? -6.953 18.271 -17.969 1.00 91.06 205 PHE A C 1
ATOM 1686 O O . PHE A 1 205 ? -8.067 18.399 -17.452 1.00 91.06 205 PHE A O 1
ATOM 1693 N N . LEU A 1 206 ? -6.455 19.168 -18.825 1.00 90.75 206 LEU A N 1
ATOM 1694 C CA . LEU A 1 206 ? -7.182 20.360 -19.262 1.00 90.75 206 LEU A CA 1
ATOM 1695 C C . LEU A 1 206 ? -8.483 19.999 -19.984 1.00 90.75 206 LEU A C 1
ATOM 1697 O O . LEU A 1 206 ? -9.516 20.598 -19.693 1.00 90.75 206 LEU A O 1
ATOM 1701 N N . GLU A 1 207 ? -8.468 19.002 -20.869 1.00 91.06 207 GLU A N 1
ATOM 1702 C CA . GLU A 1 207 ? -9.681 18.583 -21.581 1.00 91.06 207 GLU A CA 1
ATOM 1703 C C . GLU A 1 207 ? -10.724 17.943 -20.656 1.00 91.06 207 GLU A C 1
ATOM 1705 O O . GLU A 1 207 ? -11.911 18.257 -20.745 1.00 91.06 207 GLU A O 1
ATOM 1710 N N . VAL A 1 208 ? -10.297 17.107 -19.705 1.00 90.50 208 VAL A N 1
ATOM 1711 C CA . VAL A 1 208 ? -11.193 16.544 -18.679 1.00 90.50 208 VAL A CA 1
ATOM 1712 C C . VAL A 1 208 ? -11.835 17.662 -17.848 1.00 90.50 208 VAL A C 1
ATOM 1714 O O . VAL A 1 208 ? -13.038 17.621 -17.577 1.00 90.50 208 VAL A O 1
ATOM 1717 N N . CYS A 1 209 ? -11.064 18.699 -17.507 1.00 87.62 209 CYS A N 1
ATOM 1718 C CA . CYS A 1 209 ? -11.577 19.873 -16.802 1.00 87.62 209 CYS A CA 1
ATOM 1719 C C . CYS A 1 209 ? -12.545 20.707 -17.658 1.00 87.62 209 CYS A C 1
ATOM 1721 O O . CYS A 1 209 ? -13.564 21.166 -17.140 1.00 87.62 209 CYS A O 1
ATOM 1723 N N . ASN A 1 210 ? -12.269 20.888 -18.955 1.00 91.75 210 ASN A N 1
ATOM 1724 C CA . ASN A 1 210 ? -13.156 21.602 -19.884 1.00 91.75 210 ASN A CA 1
ATOM 1725 C C . ASN A 1 210 ? -14.526 20.918 -19.997 1.00 91.75 210 ASN A C 1
ATOM 1727 O O . ASN A 1 210 ? -15.558 21.589 -19.997 1.00 91.75 210 ASN A O 1
ATOM 1731 N N . GLU A 1 211 ? -14.540 19.586 -20.014 1.00 91.44 211 GLU A N 1
ATOM 1732 C CA . GLU A 1 211 ? -15.757 18.764 -20.024 1.00 91.44 211 GLU A CA 1
ATOM 1733 C C . GLU A 1 211 ? -16.450 18.682 -18.647 1.00 91.44 211 GLU A C 1
ATOM 1735 O O . GLU A 1 211 ? -17.463 18.001 -18.491 1.00 91.44 211 GLU A O 1
ATOM 1740 N N . SER A 1 212 ? -15.950 19.412 -17.639 1.00 89.25 212 SER A N 1
ATOM 1741 C CA . SER A 1 212 ? -16.501 19.459 -16.276 1.00 89.25 212 SER A CA 1
ATOM 1742 C C . SER A 1 212 ? -16.578 18.090 -15.587 1.00 89.25 212 SER A C 1
ATOM 1744 O O . SER A 1 212 ? -17.456 17.857 -14.752 1.00 89.25 212 SER A O 1
ATOM 1746 N N . LEU A 1 213 ? -15.663 17.176 -15.922 1.00 89.81 213 LEU A N 1
ATOM 1747 C CA . LEU A 1 213 ? -15.537 15.894 -15.238 1.00 89.81 213 LEU A CA 1
ATOM 1748 C C . LEU A 1 213 ? -14.762 16.075 -13.921 1.00 89.81 213 LEU A C 1
ATOM 1750 O O . LEU A 1 213 ? -13.691 16.686 -13.928 1.00 89.81 213 LEU A O 1
ATOM 1754 N N . PRO A 1 214 ? -15.264 15.542 -12.792 1.00 90.44 214 PRO A N 1
ATOM 1755 C CA . PRO A 1 214 ? -14.523 15.535 -11.537 1.00 90.44 214 PRO A CA 1
ATOM 1756 C C . PRO A 1 214 ? -13.215 14.755 -11.685 1.00 90.44 214 PRO A C 1
ATOM 1758 O O . PRO A 1 214 ? -13.209 13.628 -12.185 1.00 90.44 214 PRO A O 1
ATOM 1761 N N . VAL A 1 215 ? -12.111 15.367 -11.266 1.00 90.19 215 VAL A N 1
ATOM 1762 C CA . VAL A 1 215 ? -10.767 14.803 -11.382 1.00 90.19 215 VAL A CA 1
ATOM 1763 C C . VAL A 1 215 ? -9.871 15.378 -10.288 1.00 90.19 215 VAL A C 1
ATOM 1765 O O . VAL A 1 215 ? -10.029 16.527 -9.857 1.00 90.19 215 VAL A O 1
ATOM 1768 N N . THR A 1 216 ? -8.917 14.583 -9.824 1.00 89.38 216 THR A N 1
ATOM 1769 C CA . THR A 1 216 ? -7.951 15.001 -8.812 1.00 89.38 216 THR A CA 1
ATOM 1770 C C . THR A 1 216 ? -6.881 15.916 -9.425 1.00 89.38 216 THR A C 1
ATOM 1772 O O . THR A 1 216 ? -6.114 15.486 -10.278 1.00 89.38 216 THR A O 1
ATOM 1775 N N . MET A 1 217 ? -6.787 17.169 -8.955 1.00 80.38 217 MET A N 1
ATOM 1776 C CA . MET A 1 217 ? -5.899 18.213 -9.519 1.00 80.38 217 MET A CA 1
ATOM 1777 C C . MET A 1 217 ? -4.410 17.846 -9.572 1.00 80.38 217 MET A C 1
ATOM 1779 O O . MET A 1 217 ? -3.735 18.199 -10.531 1.00 80.38 217 MET A O 1
ATOM 1783 N N . ASP A 1 218 ? -3.917 17.088 -8.592 1.00 81.75 218 ASP A N 1
ATOM 1784 C CA . ASP A 1 218 ? -2.520 16.641 -8.519 1.00 81.75 218 ASP A CA 1
ATOM 1785 C C . ASP A 1 218 ? -2.415 15.111 -8.673 1.00 81.75 218 ASP A C 1
ATOM 1787 O O . ASP A 1 218 ? -1.744 14.425 -7.888 1.00 81.75 218 ASP A O 1
ATOM 1791 N N . LEU A 1 219 ? -3.137 14.542 -9.647 1.00 83.69 219 LEU A N 1
ATOM 1792 C CA . LEU A 1 219 ? -3.169 13.096 -9.867 1.00 83.69 219 LEU A CA 1
ATOM 1793 C C . LEU A 1 219 ? -1.785 12.561 -10.265 1.00 83.69 219 LEU A C 1
ATOM 1795 O O . LEU A 1 219 ? -1.307 12.737 -11.383 1.00 83.69 219 LEU A O 1
ATOM 1799 N N . SER A 1 220 ? -1.160 11.817 -9.354 1.00 85.25 220 SER A N 1
ATOM 1800 C CA . SER A 1 220 ? 0.065 11.071 -9.634 1.00 85.25 220 SER A CA 1
ATOM 1801 C C . SER A 1 220 ? -0.267 9.628 -10.002 1.00 85.25 220 SER A C 1
ATOM 1803 O O . SER A 1 220 ? -0.732 8.864 -9.155 1.00 85.25 220 SER A O 1
ATOM 1805 N N . MET A 1 221 ? 0.053 9.221 -11.235 1.00 87.50 221 MET A N 1
ATOM 1806 C CA . MET A 1 221 ? -0.171 7.847 -11.716 1.00 87.50 221 MET A CA 1
ATOM 1807 C C . MET A 1 221 ? 0.507 6.796 -10.845 1.00 87.50 221 MET A C 1
ATOM 1809 O O . MET A 1 221 ? -0.069 5.745 -10.569 1.00 87.50 221 MET A O 1
ATOM 1813 N N . LYS A 1 222 ? 1.705 7.117 -10.349 1.00 86.00 222 LYS A N 1
ATOM 1814 C CA . LYS A 1 222 ? 2.442 6.287 -9.399 1.00 86.00 222 LYS A CA 1
ATOM 1815 C C . LYS A 1 222 ? 1.626 6.035 -8.134 1.00 86.00 222 LYS A C 1
ATOM 1817 O O . LYS A 1 222 ? 1.475 4.890 -7.755 1.00 86.00 222 LYS A O 1
ATOM 1822 N N . LYS A 1 223 ? 1.065 7.074 -7.508 1.00 84.81 223 LYS A N 1
ATOM 1823 C CA . LYS A 1 223 ? 0.279 6.922 -6.269 1.00 84.81 223 LYS A CA 1
ATOM 1824 C C . LYS A 1 223 ? -1.083 6.267 -6.502 1.00 84.81 223 LYS A C 1
ATOM 1826 O O . LYS A 1 223 ? -1.596 5.612 -5.605 1.00 84.81 223 LYS A O 1
ATOM 1831 N N . PHE A 1 224 ? -1.670 6.477 -7.680 1.00 89.62 224 PHE A N 1
ATOM 1832 C CA . PHE A 1 224 ? -3.004 5.979 -8.006 1.00 89.62 224 PHE A CA 1
ATOM 1833 C C . PHE A 1 224 ? -3.008 4.491 -8.394 1.00 89.62 224 PHE A C 1
ATOM 1835 O O . PHE A 1 224 ? -3.880 3.742 -7.963 1.00 89.62 224 PHE A O 1
ATOM 1842 N N . LEU A 1 225 ? -2.035 4.040 -9.197 1.00 89.88 225 LEU A N 1
ATOM 1843 C CA . LEU A 1 225 ? -2.007 2.675 -9.750 1.00 89.88 225 LEU A CA 1
ATOM 1844 C C . LEU A 1 225 ? -1.062 1.713 -9.017 1.00 89.88 225 LEU A C 1
ATOM 1846 O O . LEU A 1 225 ? -1.139 0.494 -9.244 1.00 89.88 225 LEU A O 1
ATOM 1850 N N . LEU A 1 226 ? -0.169 2.247 -8.180 1.00 87.31 226 LEU A N 1
ATOM 1851 C CA . LEU A 1 226 ? 0.891 1.499 -7.519 1.00 87.31 226 LEU A CA 1
ATOM 1852 C C . LEU A 1 226 ? 0.973 1.849 -6.032 1.00 87.31 226 LEU A C 1
ATOM 1854 O O . LEU A 1 226 ? 0.950 3.010 -5.632 1.00 87.31 226 LEU A O 1
ATOM 1858 N N . ASP A 1 227 ? 1.107 0.822 -5.204 1.00 84.19 227 ASP A N 1
ATOM 1859 C CA . ASP A 1 227 ? 1.394 0.980 -3.788 1.00 84.19 227 ASP A CA 1
ATOM 1860 C C . ASP A 1 227 ? 2.910 1.038 -3.529 1.00 84.19 227 ASP A C 1
ATOM 1862 O O . ASP A 1 227 ? 3.720 0.409 -4.217 1.00 84.19 227 ASP A O 1
ATOM 1866 N N . ASP A 1 228 ? 3.302 1.783 -2.492 1.00 79.38 228 ASP A N 1
ATOM 1867 C CA . ASP A 1 228 ? 4.711 1.974 -2.126 1.00 79.38 228 ASP A CA 1
ATOM 1868 C C . ASP A 1 228 ? 5.429 0.652 -1.787 1.00 79.38 228 ASP A C 1
ATOM 1870 O O . ASP A 1 228 ? 6.655 0.588 -1.879 1.00 79.38 228 ASP A O 1
ATOM 1874 N N . ALA A 1 229 ? 4.706 -0.394 -1.365 1.00 78.88 229 ALA A N 1
ATOM 1875 C CA . ALA A 1 229 ? 5.299 -1.688 -1.031 1.00 78.88 229 ALA A CA 1
ATOM 1876 C C . ALA A 1 229 ? 5.668 -2.474 -2.298 1.00 78.88 229 ALA A C 1
ATOM 1878 O O . ALA A 1 229 ? 6.815 -2.894 -2.436 1.00 78.88 229 ALA A O 1
ATOM 1879 N N . THR A 1 230 ? 4.751 -2.579 -3.260 1.00 85.69 230 THR A N 1
ATOM 1880 C CA . THR A 1 230 ? 4.996 -3.214 -4.560 1.00 85.69 230 THR A CA 1
ATOM 1881 C C . THR A 1 230 ? 6.121 -2.515 -5.320 1.00 85.69 230 THR A C 1
ATOM 1883 O O . THR A 1 230 ? 6.989 -3.182 -5.882 1.00 85.69 230 THR A O 1
ATOM 1886 N N . LEU A 1 231 ? 6.182 -1.178 -5.288 1.00 86.81 231 LEU A N 1
ATOM 1887 C CA . LEU A 1 231 ? 7.292 -0.443 -5.903 1.00 86.81 231 LEU A CA 1
ATOM 1888 C C . LEU A 1 231 ? 8.651 -0.825 -5.294 1.00 86.81 231 LEU A C 1
ATOM 1890 O O . LEU A 1 231 ? 9.636 -0.966 -6.016 1.00 86.81 231 LEU A O 1
ATOM 1894 N N . ARG A 1 232 ? 8.722 -1.007 -3.971 1.00 81.38 232 ARG A N 1
ATOM 1895 C CA . ARG A 1 232 ? 9.963 -1.431 -3.303 1.00 81.38 232 ARG A CA 1
ATOM 1896 C C . ARG A 1 232 ? 10.379 -2.826 -3.729 1.00 81.38 232 ARG A C 1
ATOM 1898 O O . ARG A 1 232 ? 11.563 -3.047 -3.975 1.00 81.38 232 ARG A O 1
ATOM 1905 N N . ASP A 1 233 ? 9.422 -3.739 -3.838 1.00 84.81 233 ASP A N 1
ATOM 1906 C CA . ASP A 1 233 ? 9.685 -5.088 -4.329 1.00 84.81 233 ASP A CA 1
ATOM 1907 C C . ASP A 1 233 ? 10.222 -5.040 -5.766 1.00 84.81 233 ASP A C 1
ATOM 1909 O O . ASP A 1 233 ? 11.209 -5.708 -6.074 1.00 84.81 233 ASP A O 1
ATOM 1913 N N . TRP A 1 234 ? 9.663 -4.183 -6.627 1.00 90.88 234 TRP A N 1
ATOM 1914 C CA . TRP A 1 234 ? 10.173 -3.980 -7.987 1.00 90.88 234 TRP A CA 1
ATOM 1915 C C . TRP A 1 234 ? 11.590 -3.410 -8.002 1.00 90.88 234 TRP A C 1
ATOM 1917 O O . TRP A 1 234 ? 12.438 -3.914 -8.742 1.00 90.88 234 TRP A O 1
ATOM 1927 N N . ASN A 1 235 ? 11.876 -2.420 -7.155 1.00 86.31 235 ASN A N 1
ATOM 1928 C CA . ASN A 1 235 ? 13.215 -1.851 -7.019 1.00 86.31 235 ASN A CA 1
ATOM 1929 C C . ASN A 1 235 ? 14.227 -2.912 -6.552 1.00 86.31 235 ASN A C 1
ATOM 1931 O O . ASN A 1 235 ? 15.328 -3.014 -7.095 1.00 86.31 235 ASN A O 1
ATOM 1935 N N . TYR A 1 236 ? 13.840 -3.768 -5.601 1.00 81.88 236 TYR A N 1
ATOM 1936 C CA . TYR A 1 236 ? 14.656 -4.902 -5.158 1.00 81.88 236 TYR A CA 1
ATOM 1937 C C . TYR A 1 236 ? 14.887 -5.929 -6.279 1.00 81.88 236 TYR A C 1
ATOM 1939 O O . TYR A 1 236 ? 15.991 -6.455 -6.435 1.00 81.88 236 TYR A O 1
ATOM 1947 N N . MET A 1 237 ? 13.875 -6.169 -7.115 1.00 86.38 237 MET A N 1
ATOM 1948 C CA . MET A 1 237 ? 13.975 -7.007 -8.315 1.00 86.38 237 MET A CA 1
ATOM 1949 C C . MET A 1 237 ? 14.807 -6.353 -9.430 1.00 86.38 237 MET A C 1
ATOM 1951 O O . MET A 1 237 ? 15.113 -7.003 -10.426 1.00 86.38 237 MET A O 1
ATOM 1955 N N . GLY A 1 238 ? 15.264 -5.114 -9.256 1.00 83.25 238 GLY A N 1
ATOM 1956 C CA . GLY A 1 238 ? 16.163 -4.433 -10.180 1.00 83.25 238 GLY A CA 1
ATOM 1957 C C . GLY A 1 238 ? 15.474 -3.457 -11.122 1.00 83.25 238 GLY A C 1
ATOM 1958 O O . GLY A 1 238 ? 16.087 -3.084 -12.112 1.00 83.25 238 GLY A O 1
ATOM 1959 N N . LEU A 1 239 ? 14.243 -3.020 -10.855 1.00 88.12 239 LEU A N 1
ATOM 1960 C CA . LEU A 1 239 ? 13.710 -1.823 -11.507 1.00 88.12 239 LEU A CA 1
ATOM 1961 C C . LEU A 1 239 ? 14.448 -0.580 -10.963 1.00 88.12 239 LEU A C 1
ATOM 1963 O O . LEU A 1 239 ? 14.674 -0.498 -9.755 1.00 88.12 239 LEU A O 1
ATOM 1967 N N . PRO A 1 240 ? 14.869 0.378 -11.803 1.00 84.50 240 PRO A N 1
ATOM 1968 C CA . PRO A 1 240 ? 15.468 1.610 -11.302 1.00 84.50 240 PRO A CA 1
ATOM 1969 C C . PRO A 1 240 ? 14.480 2.452 -10.474 1.00 84.50 240 PRO A C 1
ATOM 1971 O O . PRO A 1 240 ? 13.292 2.524 -10.789 1.00 84.50 240 PRO A O 1
ATOM 1974 N N . ASP A 1 241 ? 14.988 3.126 -9.436 1.00 77.75 241 ASP A N 1
ATOM 1975 C CA . ASP A 1 241 ? 14.207 3.978 -8.522 1.00 77.75 241 ASP A CA 1
ATOM 1976 C C . ASP A 1 241 ? 13.962 5.381 -9.110 1.00 77.75 241 ASP A C 1
ATOM 1978 O O . ASP A 1 241 ? 14.299 6.407 -8.518 1.00 77.75 241 ASP A O 1
ATOM 1982 N N . ASP A 1 242 ? 13.427 5.432 -10.326 1.00 82.62 242 ASP A N 1
ATOM 1983 C CA . ASP A 1 242 ? 13.026 6.665 -10.997 1.00 82.62 242 ASP A CA 1
ATOM 1984 C C . ASP A 1 242 ? 11.557 6.595 -11.440 1.00 82.62 242 ASP A C 1
ATOM 1986 O O . ASP A 1 242 ? 10.974 5.518 -11.595 1.00 82.62 242 ASP A O 1
ATOM 1990 N N . ASN A 1 243 ? 10.925 7.759 -11.617 1.00 84.62 243 ASN A N 1
ATOM 1991 C CA . ASN A 1 243 ? 9.499 7.817 -11.946 1.00 84.62 243 ASN A CA 1
ATOM 1992 C C . ASN A 1 243 ? 9.185 7.194 -13.314 1.00 84.62 243 ASN A C 1
ATOM 1994 O O . ASN A 1 243 ? 8.159 6.533 -13.442 1.00 84.62 243 ASN A O 1
ATOM 1998 N N . PHE A 1 244 ? 10.067 7.340 -14.305 1.00 88.19 244 PHE A N 1
ATOM 1999 C CA . PHE A 1 244 ? 9.850 6.798 -15.646 1.00 88.19 244 PHE A CA 1
ATOM 2000 C C . PHE A 1 244 ? 9.881 5.264 -15.640 1.00 88.19 244 PHE A C 1
ATOM 2002 O O . PHE A 1 244 ? 9.012 4.620 -16.230 1.00 88.19 244 PHE A O 1
ATOM 2009 N N . SER A 1 245 ? 10.822 4.670 -14.905 1.00 88.94 245 SER A N 1
ATOM 2010 C CA . SER A 1 245 ? 10.895 3.222 -14.691 1.00 88.94 245 SER A CA 1
ATOM 2011 C C . SER A 1 245 ? 9.689 2.690 -13.913 1.00 88.94 245 SER A C 1
ATOM 2013 O O . SER A 1 245 ? 9.114 1.675 -14.307 1.00 88.94 245 SER A O 1
ATOM 2015 N N . ALA A 1 246 ? 9.251 3.390 -12.860 1.00 90.25 246 ALA A N 1
ATOM 2016 C CA . ALA A 1 246 ? 8.049 3.024 -12.106 1.00 90.25 246 ALA A CA 1
ATOM 2017 C C . ALA A 1 246 ? 6.790 3.034 -12.993 1.00 90.25 246 ALA A C 1
ATOM 2019 O O . ALA A 1 246 ? 6.009 2.083 -12.981 1.00 90.25 246 ALA A O 1
ATOM 2020 N N . GLU A 1 247 ? 6.621 4.074 -13.810 1.00 91.81 247 GLU A N 1
ATOM 2021 C CA . GLU A 1 247 ? 5.550 4.181 -14.803 1.00 91.81 247 GLU A CA 1
ATOM 2022 C C . GLU A 1 247 ? 5.588 3.053 -15.836 1.00 91.81 247 GLU A C 1
ATOM 2024 O O . GLU A 1 247 ? 4.563 2.434 -16.121 1.00 91.81 247 GLU A O 1
ATOM 2029 N N . ASN A 1 248 ? 6.767 2.743 -16.374 1.00 92.62 248 ASN A N 1
ATOM 2030 C CA . ASN A 1 248 ? 6.935 1.629 -17.303 1.00 92.62 248 ASN A CA 1
ATOM 2031 C C . ASN A 1 248 ? 6.551 0.298 -16.651 1.00 92.62 248 ASN A C 1
ATOM 2033 O O . ASN A 1 248 ? 5.879 -0.521 -17.280 1.00 92.62 248 ASN A O 1
ATOM 2037 N N . GLY A 1 249 ? 6.919 0.105 -15.382 1.00 92.81 249 GLY A N 1
ATOM 2038 C CA . GLY A 1 249 ? 6.525 -1.064 -14.604 1.00 92.81 249 GLY A CA 1
ATOM 2039 C C . GLY A 1 249 ? 5.007 -1.180 -14.448 1.00 92.81 249 GLY A C 1
ATOM 2040 O O . GLY A 1 249 ? 4.444 -2.254 -14.671 1.00 92.81 249 GLY A O 1
ATOM 2041 N N . ILE A 1 250 ? 4.324 -0.062 -14.174 1.00 93.69 250 ILE A N 1
ATOM 2042 C CA . ILE A 1 250 ? 2.856 -0.000 -14.119 1.00 93.69 250 ILE A CA 1
ATOM 2043 C C . ILE A 1 250 ? 2.255 -0.440 -15.453 1.00 93.69 250 ILE A C 1
ATOM 2045 O O . ILE A 1 250 ? 1.347 -1.267 -15.461 1.00 93.69 250 ILE A O 1
ATOM 2049 N N . ILE A 1 251 ? 2.767 0.062 -16.578 1.00 94.75 251 ILE A N 1
ATOM 2050 C CA . ILE A 1 251 ? 2.248 -0.294 -17.903 1.00 94.75 251 ILE A CA 1
ATOM 2051 C C . ILE A 1 251 ? 2.472 -1.782 -18.188 1.00 94.75 251 ILE A C 1
ATOM 2053 O O . ILE A 1 251 ? 1.546 -2.450 -18.634 1.00 94.75 251 ILE A O 1
ATOM 2057 N N . VAL A 1 252 ? 3.648 -2.332 -17.880 1.00 94.38 252 VAL A N 1
ATOM 2058 C CA . VAL A 1 252 ? 3.947 -3.761 -18.092 1.00 94.38 252 VAL A CA 1
ATOM 2059 C C . VAL A 1 252 ? 3.007 -4.672 -17.296 1.00 94.38 252 VAL A C 1
ATOM 2061 O O . VAL A 1 252 ? 2.566 -5.689 -17.827 1.00 94.38 252 VAL A O 1
ATOM 2064 N N . VAL A 1 253 ? 2.682 -4.313 -16.051 1.00 92.56 253 VAL A N 1
ATOM 2065 C CA . VAL A 1 253 ? 1.854 -5.146 -15.160 1.00 92.56 253 VAL A CA 1
ATOM 2066 C C . VAL A 1 253 ? 0.351 -4.923 -15.366 1.00 92.56 253 VAL A C 1
ATOM 2068 O O . VAL A 1 253 ? -0.434 -5.860 -15.234 1.00 92.56 253 VAL A O 1
ATOM 2071 N N . ARG A 1 254 ? -0.080 -3.693 -15.672 1.00 91.50 254 ARG A N 1
ATOM 2072 C CA . ARG A 1 254 ? -1.505 -3.327 -15.786 1.00 91.50 254 ARG A CA 1
ATOM 2073 C C . ARG A 1 254 ? -2.046 -3.376 -17.214 1.00 91.50 254 ARG A C 1
ATOM 2075 O O . ARG A 1 254 ? -3.265 -3.371 -17.384 1.00 91.50 254 ARG A O 1
ATOM 2082 N N . ALA A 1 255 ? -1.193 -3.395 -18.240 1.00 89.94 255 ALA A N 1
ATOM 2083 C CA . ALA A 1 255 ? -1.657 -3.439 -19.622 1.00 89.94 255 ALA A CA 1
ATOM 2084 C C . ALA A 1 255 ? -2.432 -4.728 -19.923 1.00 89.94 255 ALA A C 1
ATOM 2086 O O . ALA A 1 255 ? -2.054 -5.835 -19.552 1.00 89.94 255 ALA A O 1
ATOM 2087 N N . THR A 1 256 ? -3.523 -4.580 -20.671 1.00 88.88 256 THR A N 1
ATOM 2088 C CA . THR A 1 256 ? -4.349 -5.710 -21.106 1.00 88.88 256 THR A CA 1
ATOM 2089 C C . THR A 1 256 ? -3.748 -6.455 -22.293 1.00 88.88 256 THR A C 1
ATOM 2091 O O . THR A 1 256 ? -4.011 -7.646 -22.455 1.00 88.88 256 THR A O 1
ATOM 2094 N N . ARG A 1 257 ? -2.963 -5.782 -23.139 1.00 92.38 257 ARG A N 1
ATOM 2095 C CA . ARG A 1 257 ? -2.216 -6.390 -24.251 1.00 92.38 257 ARG A CA 1
ATOM 2096 C C . ARG A 1 257 ? -0.826 -6.796 -23.780 1.00 92.38 257 ARG A C 1
ATOM 2098 O O . ARG A 1 257 ? -0.312 -6.240 -22.816 1.00 92.38 257 ARG A O 1
ATOM 2105 N N . TRP A 1 258 ? -0.210 -7.735 -24.490 1.00 94.31 258 TRP A N 1
ATOM 2106 C CA . TRP A 1 258 ? 1.125 -8.206 -24.132 1.00 94.31 258 TRP A CA 1
ATOM 2107 C C . TRP A 1 258 ? 2.164 -7.089 -24.288 1.00 94.31 258 TRP A C 1
ATOM 2109 O O . TRP A 1 258 ? 2.178 -6.430 -25.336 1.00 94.31 258 TRP A O 1
ATOM 2119 N N . PRO A 1 259 ? 3.009 -6.854 -23.272 1.00 95.25 259 PRO A N 1
ATOM 2120 C CA . PRO A 1 259 ? 4.013 -5.807 -23.315 1.00 95.25 259 PRO A CA 1
ATOM 2121 C C . PRO A 1 259 ? 5.162 -6.166 -24.267 1.00 95.25 259 PRO A C 1
ATOM 2123 O O . PRO A 1 259 ? 5.706 -7.272 -24.234 1.00 95.25 259 PRO A O 1
ATOM 2126 N N . LEU A 1 260 ? 5.542 -5.194 -25.093 1.00 95.00 260 LEU A N 1
ATOM 2127 C CA . LEU A 1 260 ? 6.718 -5.199 -25.956 1.00 95.00 260 LEU A CA 1
ATOM 2128 C C . LEU A 1 260 ? 7.691 -4.138 -25.438 1.00 95.00 260 LEU A C 1
ATOM 2130 O O . LEU A 1 260 ? 7.529 -2.950 -25.715 1.00 95.00 260 LEU A O 1
ATOM 2134 N N . ALA A 1 261 ? 8.674 -4.569 -24.652 1.00 95.31 261 ALA A N 1
ATOM 2135 C CA . ALA A 1 261 ? 9.671 -3.696 -24.055 1.00 95.31 261 ALA A CA 1
ATOM 2136 C C . ALA A 1 261 ? 10.802 -3.398 -25.050 1.00 95.31 261 ALA A C 1
ATOM 2138 O O . ALA A 1 261 ? 11.541 -4.295 -25.467 1.00 95.31 261 ALA A O 1
ATOM 2139 N N . VAL A 1 262 ? 10.942 -2.124 -25.408 1.00 94.12 262 VAL A N 1
ATOM 2140 C CA . VAL A 1 262 ? 12.098 -1.590 -26.133 1.00 94.12 262 VAL A CA 1
ATOM 2141 C C . VAL A 1 262 ? 13.199 -1.351 -25.110 1.00 94.12 262 VAL A C 1
ATOM 2143 O O . VAL A 1 262 ? 13.159 -0.371 -24.372 1.00 94.12 262 VAL A O 1
ATOM 2146 N N . ASP A 1 263 ? 14.139 -2.285 -25.025 1.00 91.50 263 ASP A N 1
ATOM 2147 C CA . ASP A 1 263 ? 15.111 -2.395 -23.939 1.00 91.50 263 ASP A CA 1
ATOM 2148 C C . ASP A 1 263 ? 16.530 -2.654 -24.486 1.00 91.50 263 ASP A C 1
ATOM 2150 O O . ASP A 1 263 ? 17.032 -3.783 -24.446 1.00 91.50 263 ASP A O 1
ATOM 2154 N N . PRO A 1 264 ? 17.206 -1.620 -25.025 1.00 87.00 264 PRO A N 1
ATOM 2155 C CA . PRO A 1 264 ? 18.552 -1.762 -25.588 1.00 87.00 264 PRO A CA 1
ATOM 2156 C C . PRO A 1 264 ? 19.593 -2.195 -24.552 1.00 87.00 264 PRO A C 1
ATOM 2158 O O . PRO A 1 264 ? 20.558 -2.880 -24.894 1.00 87.00 264 PRO A O 1
ATOM 2161 N N . GLN A 1 265 ? 19.395 -1.801 -23.290 1.00 85.44 265 GLN A N 1
ATOM 2162 C CA . GLN A 1 265 ? 20.321 -2.057 -22.188 1.00 85.44 265 GLN A CA 1
ATOM 2163 C C . GLN A 1 265 ? 20.018 -3.352 -21.413 1.00 85.44 265 GLN A C 1
ATOM 2165 O O . GLN A 1 265 ? 20.871 -3.800 -20.655 1.00 85.44 265 GLN A O 1
ATOM 2170 N N . GLY A 1 266 ? 18.862 -3.993 -21.617 1.00 87.38 266 GLY A N 1
ATOM 2171 C CA . GLY A 1 266 ? 18.501 -5.257 -20.959 1.00 87.38 266 GLY A CA 1
ATOM 2172 C C . GLY A 1 266 ? 17.918 -5.112 -19.545 1.00 87.38 266 GLY A C 1
ATOM 2173 O O . GLY A 1 266 ? 17.826 -6.106 -18.820 1.00 87.38 266 GLY A O 1
ATOM 2174 N N . GLN A 1 267 ? 17.523 -3.904 -19.137 1.00 87.75 267 GLN A N 1
ATOM 2175 C CA . GLN A 1 267 ? 16.990 -3.621 -17.804 1.00 87.75 267 GLN A CA 1
ATOM 2176 C C . GLN A 1 267 ? 15.630 -4.295 -17.575 1.00 87.75 267 GLN A C 1
ATOM 2178 O O . GLN A 1 267 ? 15.405 -4.931 -16.541 1.00 87.75 267 GLN A O 1
ATOM 2183 N N . ALA A 1 268 ? 14.725 -4.178 -18.549 1.00 91.06 268 ALA A N 1
ATOM 2184 C CA . ALA A 1 268 ? 13.390 -4.763 -18.492 1.00 91.06 268 ALA A CA 1
ATOM 2185 C C . ALA A 1 268 ? 13.468 -6.290 -18.468 1.00 91.06 268 ALA A C 1
ATOM 2187 O O . ALA A 1 268 ? 12.746 -6.935 -17.710 1.00 91.06 268 ALA A O 1
ATOM 2188 N N . LEU A 1 269 ? 14.384 -6.871 -19.251 1.00 92.12 269 LEU A N 1
ATOM 2189 C CA . LEU A 1 269 ? 14.627 -8.312 -19.259 1.00 92.12 269 LEU A CA 1
ATOM 2190 C C . LEU A 1 269 ? 15.014 -8.830 -17.865 1.00 92.12 269 LEU A C 1
ATOM 2192 O O . LEU A 1 269 ? 14.439 -9.817 -17.402 1.00 92.12 269 LEU A O 1
ATOM 2196 N N . ILE A 1 270 ? 15.962 -8.171 -17.191 1.00 91.06 270 ILE A N 1
ATOM 2197 C CA . ILE A 1 270 ? 16.417 -8.562 -15.847 1.00 91.06 270 ILE A CA 1
ATOM 2198 C C . ILE A 1 270 ? 15.277 -8.426 -14.833 1.00 91.06 270 ILE A C 1
ATOM 2200 O O . ILE A 1 270 ? 15.034 -9.353 -14.056 1.00 91.06 270 ILE A O 1
ATOM 2204 N N . TRP A 1 271 ? 14.570 -7.295 -14.856 1.00 94.12 271 TRP A N 1
ATOM 2205 C CA . TRP A 1 271 ? 13.481 -7.019 -13.924 1.00 94.12 271 TRP A CA 1
ATOM 2206 C C . TRP A 1 271 ? 12.313 -8.004 -14.083 1.00 94.12 271 TRP A C 1
ATOM 2208 O O . TRP A 1 271 ? 11.936 -8.646 -13.104 1.00 94.12 271 TRP A O 1
ATOM 2218 N N . ILE A 1 272 ? 11.793 -8.207 -15.301 1.00 94.69 272 ILE A N 1
ATOM 2219 C CA . ILE A 1 272 ? 10.671 -9.131 -15.569 1.00 94.69 272 ILE A CA 1
ATOM 2220 C C . ILE A 1 272 ? 11.060 -10.575 -15.220 1.00 94.69 272 ILE A C 1
ATOM 2222 O O . ILE A 1 272 ? 10.259 -11.312 -14.646 1.00 94.69 272 ILE A O 1
ATOM 2226 N N . SER A 1 273 ? 12.305 -10.976 -15.502 1.00 93.81 273 SER A N 1
ATOM 2227 C CA . SER A 1 273 ? 12.792 -12.317 -15.150 1.00 93.81 273 SER A CA 1
ATOM 2228 C C . SER A 1 273 ? 12.770 -12.565 -13.639 1.00 93.81 273 SER A C 1
ATOM 2230 O O . SER A 1 273 ? 12.435 -13.664 -13.207 1.00 93.81 273 SER A O 1
ATOM 2232 N N . ARG A 1 274 ? 13.109 -11.552 -12.830 1.00 93.31 274 ARG A N 1
ATOM 2233 C CA . ARG A 1 274 ? 13.077 -11.632 -11.359 1.00 93.31 274 ARG A CA 1
ATOM 2234 C C . ARG A 1 274 ? 11.666 -11.492 -10.792 1.00 93.31 274 ARG A C 1
ATOM 2236 O O . ARG A 1 274 ? 11.340 -12.164 -9.817 1.00 93.31 274 ARG A O 1
ATOM 2243 N N . LEU A 1 275 ? 10.826 -10.663 -11.413 1.00 92.38 275 LEU A N 1
ATOM 2244 C CA . LEU A 1 275 ? 9.418 -10.488 -11.046 1.00 92.38 275 LEU A CA 1
ATOM 2245 C C . LEU A 1 275 ? 8.665 -11.824 -11.083 1.00 92.38 275 LEU A C 1
ATOM 2247 O O . LEU A 1 275 ? 7.982 -12.193 -10.131 1.00 92.38 275 LEU A O 1
ATOM 2251 N N . GLU A 1 276 ? 8.862 -12.578 -12.159 1.00 92.69 276 GLU A N 1
ATOM 2252 C CA . GLU A 1 276 ? 8.168 -13.837 -12.437 1.00 92.69 276 GLU A CA 1
ATOM 2253 C C . GLU A 1 276 ? 9.001 -15.083 -12.068 1.00 92.69 276 GLU A C 1
ATOM 2255 O O . GLU A 1 276 ? 8.648 -16.215 -12.416 1.00 92.69 276 GLU A O 1
ATOM 2260 N N . GLU A 1 277 ? 10.110 -14.910 -11.337 1.00 91.31 277 GLU A N 1
ATOM 2261 C CA . GLU A 1 277 ? 11.021 -16.002 -10.961 1.00 91.31 277 GLU A CA 1
ATOM 2262 C C . GLU A 1 277 ? 10.290 -17.089 -10.158 1.00 91.31 277 GLU A C 1
ATOM 2264 O O . GLU A 1 277 ? 10.417 -18.284 -10.438 1.00 91.31 277 GLU A O 1
ATOM 2269 N N . LYS A 1 278 ? 9.433 -16.673 -9.216 1.00 90.44 278 LYS A N 1
ATOM 2270 C CA . LYS A 1 278 ? 8.605 -17.574 -8.394 1.00 90.44 278 LYS A CA 1
ATOM 2271 C C . LYS A 1 278 ? 7.588 -18.368 -9.223 1.00 90.44 278 LYS A C 1
ATOM 2273 O O . LYS A 1 278 ? 7.239 -19.483 -8.839 1.00 90.44 278 LYS A O 1
ATOM 2278 N N . ASN A 1 279 ? 7.156 -17.820 -10.359 1.00 90.25 279 ASN A N 1
ATOM 2279 C CA . ASN A 1 279 ? 6.186 -18.432 -11.270 1.00 90.25 279 ASN A CA 1
ATOM 2280 C C . ASN A 1 279 ? 6.858 -19.345 -12.317 1.00 90.25 279 ASN A C 1
ATOM 2282 O O . ASN A 1 279 ? 6.180 -20.025 -13.090 1.00 90.25 279 ASN A O 1
ATOM 2286 N N . GLY A 1 280 ? 8.195 -19.429 -12.316 1.00 91.81 280 GLY A N 1
ATOM 2287 C CA . GLY A 1 280 ? 8.962 -20.340 -13.166 1.00 91.81 280 GLY A CA 1
ATOM 2288 C C . GLY A 1 280 ? 9.108 -19.862 -14.610 1.00 91.81 280 GLY A C 1
ATOM 2289 O O . GLY A 1 280 ? 8.993 -20.681 -15.532 1.00 91.81 280 GLY A O 1
ATOM 2290 N N . ILE A 1 281 ? 9.354 -18.560 -14.793 1.00 93.69 281 ILE A N 1
ATOM 2291 C CA . ILE A 1 281 ? 9.502 -17.912 -16.099 1.00 93.69 281 ILE A CA 1
ATOM 2292 C C . ILE A 1 281 ? 10.506 -18.612 -17.019 1.00 93.69 281 ILE A C 1
ATOM 2294 O O . ILE A 1 281 ? 11.556 -19.093 -16.589 1.00 93.69 281 ILE A O 1
ATOM 2298 N N . GLN A 1 282 ? 10.166 -18.694 -18.303 1.00 93.94 282 GLN A N 1
ATOM 2299 C CA . GLN A 1 282 ? 11.037 -19.234 -19.346 1.00 93.94 282 GLN A CA 1
ATOM 2300 C C . GLN A 1 282 ? 11.510 -18.109 -20.265 1.00 93.94 282 GLN A C 1
ATOM 2302 O O . GLN A 1 282 ? 10.702 -17.310 -20.725 1.00 93.94 282 GLN A O 1
ATOM 2307 N N . VAL A 1 283 ? 12.807 -18.063 -20.567 1.00 93.44 283 VAL A N 1
ATOM 2308 C CA . VAL A 1 283 ? 13.378 -17.097 -21.516 1.00 93.44 283 VAL A CA 1
ATOM 2309 C C . VAL A 1 283 ? 13.753 -17.838 -22.792 1.00 93.44 283 VAL A C 1
ATOM 2311 O O . VAL A 1 283 ? 14.540 -18.784 -22.756 1.00 93.44 283 VAL A O 1
ATOM 2314 N N . VAL A 1 284 ? 13.177 -17.424 -23.917 1.00 93.38 284 VAL A N 1
ATOM 2315 C CA . VAL A 1 284 ? 13.388 -18.038 -25.233 1.00 93.38 284 VAL A CA 1
ATOM 2316 C C . VAL A 1 284 ? 13.699 -16.976 -26.281 1.00 93.38 284 VAL A C 1
ATOM 2318 O O . VAL A 1 284 ? 13.396 -15.802 -26.107 1.00 93.38 284 VAL A O 1
ATOM 2321 N N . ASP A 1 285 ? 14.292 -17.395 -27.389 1.00 90.19 285 ASP A N 1
ATOM 2322 C CA . ASP A 1 285 ? 14.556 -16.556 -28.561 1.00 90.19 285 ASP A CA 1
ATOM 2323 C C . ASP A 1 285 ? 13.941 -17.249 -29.790 1.00 90.19 285 ASP A C 1
ATOM 2325 O O . ASP A 1 285 ? 13.935 -18.483 -29.856 1.00 90.19 285 ASP A O 1
ATOM 2329 N N . PHE A 1 286 ? 13.437 -16.487 -30.765 1.00 86.19 286 PHE A N 1
ATOM 2330 C CA . PHE A 1 286 ? 12.905 -17.035 -32.019 1.00 86.19 286 PHE A CA 1
ATOM 2331 C C . PHE A 1 286 ? 13.943 -17.860 -32.789 1.00 86.19 286 PHE A C 1
ATOM 2333 O O . PHE A 1 286 ? 13.581 -18.790 -33.509 1.00 86.19 286 PHE A O 1
ATOM 2340 N N . GLY A 1 287 ? 15.237 -17.574 -32.610 1.00 82.62 287 GLY A N 1
ATOM 2341 C CA . GLY A 1 287 ? 16.314 -18.362 -33.213 1.00 82.62 287 GLY A CA 1
ATOM 2342 C C . GLY A 1 287 ? 16.476 -19.777 -32.635 1.00 82.62 287 GLY A C 1
ATOM 2343 O O . GLY A 1 287 ? 17.162 -20.607 -33.234 1.00 82.62 287 GLY A O 1
ATOM 2344 N N . GLN A 1 288 ? 15.878 -20.085 -31.478 1.00 87.12 288 GLN A N 1
ATOM 2345 C CA . GLN A 1 288 ? 16.055 -21.382 -30.821 1.00 87.12 288 GLN A CA 1
ATOM 2346 C C . GLN A 1 288 ? 15.139 -22.460 -31.428 1.00 87.12 288 GLN A C 1
ATOM 2348 O O . GLN A 1 288 ? 13.920 -22.300 -31.449 1.00 87.12 288 GLN A O 1
ATOM 2353 N N . PRO A 1 289 ? 15.660 -23.635 -31.833 1.00 82.31 289 PRO A N 1
ATOM 2354 C CA . PRO A 1 289 ? 14.870 -24.655 -32.537 1.00 82.31 289 PRO A CA 1
ATOM 2355 C C . PRO A 1 289 ? 13.746 -25.278 -31.689 1.00 82.31 289 PRO A C 1
ATOM 2357 O O . PRO A 1 289 ? 12.841 -25.921 -32.219 1.00 82.31 289 PRO A O 1
ATOM 2360 N N . ASN A 1 290 ? 13.800 -25.133 -30.365 1.00 88.00 290 ASN A N 1
ATOM 2361 C CA . ASN A 1 290 ? 12.830 -25.675 -29.417 1.00 88.00 290 ASN A CA 1
ATOM 2362 C C . ASN A 1 290 ? 11.806 -24.644 -28.913 1.00 88.00 290 ASN A C 1
ATOM 2364 O O . ASN A 1 290 ? 10.929 -25.047 -28.144 1.00 88.00 290 ASN A O 1
ATOM 2368 N N . TYR A 1 291 ? 11.863 -23.372 -29.340 1.00 88.75 291 TYR A N 1
ATOM 2369 C CA . TYR A 1 291 ? 11.009 -22.316 -28.775 1.00 88.75 291 TYR A CA 1
ATOM 2370 C C . TYR A 1 291 ? 9.515 -22.670 -28.879 1.00 88.75 291 TYR A C 1
ATOM 2372 O O . TYR A 1 291 ? 8.778 -22.521 -27.907 1.00 88.75 291 TYR A O 1
ATOM 2380 N N . MET A 1 292 ? 9.075 -23.247 -30.006 1.00 89.38 292 MET A N 1
ATOM 2381 C CA . MET A 1 292 ? 7.671 -23.627 -30.216 1.00 89.38 292 MET A CA 1
ATOM 2382 C C . MET A 1 292 ? 7.185 -24.658 -29.188 1.00 89.38 292 MET A C 1
ATOM 2384 O O . MET A 1 292 ? 6.075 -24.551 -28.679 1.00 89.38 292 MET A O 1
ATOM 2388 N N . LYS A 1 293 ? 8.020 -25.648 -28.844 1.00 90.19 293 LYS A N 1
ATOM 2389 C CA . LYS A 1 293 ? 7.670 -26.685 -27.855 1.00 90.19 293 LYS A CA 1
ATOM 2390 C C . LYS A 1 293 ? 7.617 -26.116 -26.440 1.00 90.19 293 LYS A C 1
ATOM 2392 O O . LYS A 1 293 ? 6.756 -26.501 -25.648 1.00 90.19 293 LYS A O 1
ATOM 2397 N N . VAL A 1 294 ? 8.538 -25.205 -26.122 1.00 92.00 294 VAL A N 1
ATOM 2398 C CA . VAL A 1 294 ? 8.536 -24.490 -24.839 1.00 92.00 294 VAL A CA 1
ATOM 2399 C C . VAL A 1 294 ? 7.273 -23.636 -24.730 1.00 92.00 294 VAL A C 1
ATOM 2401 O O . VAL A 1 294 ? 6.602 -23.696 -23.703 1.00 92.00 294 VAL A O 1
ATOM 2404 N N . MET A 1 295 ? 6.881 -22.948 -25.807 1.00 91.44 295 MET A N 1
ATOM 2405 C CA . MET A 1 295 ? 5.652 -22.153 -25.875 1.00 91.44 295 MET A CA 1
ATOM 2406 C C . MET A 1 295 ? 4.390 -23.005 -25.683 1.00 91.44 295 MET A C 1
ATOM 2408 O O . MET A 1 295 ? 3.560 -22.673 -24.842 1.00 91.44 295 MET A O 1
ATOM 2412 N N . GLU A 1 296 ? 4.269 -24.138 -26.389 1.00 91.62 296 GLU A N 1
ATOM 2413 C CA . GLU A 1 296 ? 3.165 -25.101 -26.204 1.00 91.62 296 GLU A CA 1
ATOM 2414 C C . GLU A 1 296 ? 3.059 -25.543 -24.729 1.00 91.62 296 GLU A C 1
ATOM 2416 O O . GLU A 1 296 ? 1.973 -25.586 -24.143 1.00 91.62 296 GLU A O 1
ATOM 2421 N N . THR A 1 297 ? 4.203 -25.823 -24.099 1.00 92.62 297 THR A N 1
ATOM 2422 C CA . THR A 1 297 ? 4.262 -26.241 -22.692 1.00 92.62 297 THR A CA 1
ATOM 2423 C C . THR A 1 297 ? 3.835 -25.111 -21.754 1.00 92.62 297 THR A C 1
ATOM 2425 O O . THR A 1 297 ? 3.020 -25.341 -20.861 1.00 92.62 297 THR A O 1
ATOM 2428 N N . CYS A 1 298 ? 4.325 -23.887 -21.960 1.00 93.75 298 CYS A N 1
ATOM 2429 C CA . CYS A 1 298 ? 3.981 -22.727 -21.134 1.00 93.75 298 CYS A CA 1
ATOM 2430 C C . CYS A 1 298 ? 2.491 -22.370 -21.238 1.00 93.75 298 CYS A C 1
ATOM 2432 O O . CYS A 1 298 ? 1.853 -22.169 -20.209 1.00 93.75 298 CYS A O 1
ATOM 2434 N N . LEU A 1 299 ? 1.908 -22.407 -22.443 1.00 93.00 299 LEU A N 1
ATOM 2435 C CA . LEU A 1 299 ? 0.471 -22.179 -22.661 1.00 93.00 299 LEU A CA 1
ATOM 2436 C C . LEU A 1 299 ? -0.407 -23.167 -21.879 1.00 93.00 299 LEU A C 1
ATOM 2438 O O . LEU A 1 299 ? -1.402 -22.769 -21.274 1.00 93.00 299 LEU A O 1
ATOM 2442 N N . SER A 1 300 ? -0.019 -24.448 -21.868 1.00 91.44 300 SER A N 1
ATOM 2443 C CA . SER A 1 300 ? -0.773 -25.503 -21.174 1.00 91.44 300 SER A CA 1
ATOM 2444 C C . SER A 1 300 ? -0.588 -25.499 -19.656 1.00 91.44 300 SER A C 1
ATOM 2446 O O . SER A 1 300 ? -1.523 -25.826 -18.928 1.00 91.44 300 SER A O 1
ATOM 2448 N N . THR A 1 301 ? 0.601 -25.122 -19.178 1.00 92.75 301 THR A N 1
ATOM 2449 C CA . THR A 1 301 ? 0.953 -25.129 -17.747 1.00 92.75 301 THR A CA 1
ATOM 2450 C C . THR A 1 301 ? 0.721 -23.792 -17.048 1.00 92.75 301 THR A C 1
ATOM 2452 O O . THR A 1 301 ? 0.752 -23.753 -15.824 1.00 92.75 301 THR A O 1
ATOM 2455 N N . GLY A 1 302 ? 0.494 -22.710 -17.798 1.00 92.62 302 GLY A N 1
ATOM 2456 C CA . GLY A 1 302 ? 0.321 -21.362 -17.255 1.00 92.62 302 GLY A CA 1
ATOM 2457 C C . GLY A 1 302 ? 1.613 -20.671 -16.840 1.00 92.62 302 GLY A C 1
ATOM 2458 O O . GLY A 1 302 ? 1.552 -19.670 -16.140 1.00 92.62 302 GLY A O 1
ATOM 2459 N N . LYS A 1 303 ? 2.779 -21.181 -17.253 1.00 94.56 303 LYS A N 1
ATOM 2460 C CA . LYS A 1 303 ? 4.059 -20.540 -16.933 1.00 94.56 303 LYS A CA 1
ATOM 2461 C C . LYS A 1 303 ? 4.270 -19.282 -17.782 1.00 94.56 303 LYS A C 1
ATOM 2463 O O . LYS A 1 303 ? 4.003 -19.336 -18.986 1.00 94.56 303 LYS A O 1
ATOM 2468 N N . PRO A 1 304 ? 4.781 -18.186 -17.202 1.00 95.31 304 PRO A N 1
ATOM 2469 C CA . PRO A 1 304 ? 5.112 -16.988 -17.957 1.00 95.31 304 PRO A CA 1
ATOM 2470 C C . PRO A 1 304 ? 6.321 -17.226 -18.872 1.00 95.31 304 PRO A C 1
ATOM 2472 O O . PRO A 1 304 ? 7.204 -18.038 -18.573 1.00 95.31 304 PRO A O 1
ATOM 2475 N N . ILE A 1 305 ? 6.370 -16.516 -19.997 1.00 95.50 305 ILE A N 1
ATOM 2476 C CA . ILE A 1 305 ? 7.450 -16.634 -20.982 1.00 95.50 305 ILE A CA 1
ATOM 2477 C C . ILE A 1 305 ? 7.904 -15.262 -21.487 1.00 95.50 305 ILE A C 1
ATOM 2479 O O . ILE A 1 305 ? 7.083 -14.393 -21.782 1.00 95.50 305 ILE A O 1
ATOM 2483 N N . ILE A 1 306 ? 9.220 -15.084 -21.612 1.00 95.81 306 ILE A N 1
ATOM 2484 C CA . ILE A 1 306 ? 9.852 -13.936 -22.265 1.00 95.81 306 ILE A CA 1
ATOM 2485 C C . ILE A 1 306 ? 10.416 -14.395 -23.602 1.00 95.81 306 ILE A C 1
ATOM 2487 O O . ILE A 1 306 ? 11.217 -15.331 -23.644 1.00 95.81 306 ILE A O 1
ATOM 2491 N N . ILE A 1 307 ? 10.048 -13.708 -24.680 1.00 94.75 307 ILE A N 1
ATOM 2492 C CA . ILE A 1 307 ? 10.740 -13.826 -25.963 1.00 94.75 307 ILE A CA 1
ATOM 2493 C C . ILE A 1 307 ? 11.708 -12.651 -26.081 1.00 94.75 307 ILE A C 1
ATOM 2495 O O . ILE A 1 307 ? 11.279 -11.498 -26.144 1.00 94.75 307 ILE A O 1
ATOM 2499 N N . GLN A 1 308 ? 13.006 -12.945 -26.083 1.00 92.44 308 GLN A N 1
ATOM 2500 C CA . GLN A 1 308 ? 14.067 -11.941 -26.160 1.00 92.44 308 GLN A CA 1
ATOM 2501 C C . GLN A 1 308 ? 14.509 -11.658 -27.601 1.00 92.44 308 GLN A C 1
ATOM 2503 O O . GLN A 1 308 ? 14.332 -12.492 -28.487 1.00 92.44 308 GLN A O 1
ATOM 2508 N N . ASN A 1 309 ? 15.151 -10.503 -27.803 1.00 88.69 309 ASN A N 1
ATOM 2509 C CA . ASN A 1 309 ? 15.752 -10.065 -29.074 1.00 88.69 309 ASN A CA 1
ATOM 2510 C C . ASN A 1 309 ? 14.771 -10.046 -30.254 1.00 88.69 309 ASN A C 1
ATOM 2512 O O . ASN A 1 309 ? 15.117 -10.372 -31.389 1.00 88.69 309 ASN A O 1
ATOM 2516 N N . VAL A 1 310 ? 13.537 -9.642 -29.984 1.00 91.19 310 VAL A N 1
ATOM 2517 C CA . VAL A 1 310 ? 12.488 -9.574 -30.991 1.00 91.19 310 VAL A CA 1
ATOM 2518 C C . VAL A 1 310 ? 12.842 -8.528 -32.056 1.00 91.19 310 VAL A C 1
ATOM 2520 O O . VAL A 1 310 ? 13.006 -7.346 -31.752 1.00 91.19 310 VAL A O 1
ATOM 2523 N N . GLY A 1 311 ? 12.969 -8.962 -33.312 1.00 88.94 311 GLY A N 1
ATOM 2524 C CA . GLY A 1 311 ? 13.194 -8.075 -34.458 1.00 88.94 311 GLY A CA 1
ATOM 2525 C C . GLY A 1 311 ? 11.941 -7.288 -34.855 1.00 88.94 311 GLY A C 1
ATOM 2526 O O . GLY A 1 311 ? 10.887 -7.438 -34.246 1.00 88.94 311 GLY A O 1
ATOM 2527 N N . GLU A 1 312 ? 12.038 -6.471 -35.906 1.00 87.62 312 GLU A N 1
ATOM 2528 C CA . GLU A 1 312 ? 10.906 -5.685 -36.439 1.00 87.62 312 GLU A CA 1
ATOM 2529 C C . GLU A 1 312 ? 9.796 -6.566 -37.038 1.00 87.62 312 GLU A C 1
ATOM 2531 O O . GLU A 1 312 ? 8.612 -6.222 -36.997 1.00 87.62 312 GLU A O 1
ATOM 2536 N N . VAL A 1 313 ? 10.178 -7.735 -37.561 1.00 87.12 313 VAL A N 1
ATOM 2537 C CA . VAL A 1 313 ? 9.258 -8.745 -38.090 1.00 87.12 313 VAL A CA 1
ATOM 2538 C C . VAL A 1 313 ? 9.081 -9.847 -37.050 1.00 87.12 313 VAL A C 1
ATOM 2540 O O . VAL A 1 313 ? 10.014 -10.597 -36.762 1.00 87.12 313 VAL A O 1
ATOM 2543 N N . LEU A 1 314 ? 7.873 -9.942 -36.493 1.00 86.31 314 LEU A N 1
ATOM 2544 C CA . LEU A 1 314 ? 7.493 -11.011 -35.571 1.00 86.31 314 LEU A CA 1
ATOM 2545 C C . LEU A 1 314 ? 7.223 -12.315 -36.322 1.00 86.31 314 LEU A C 1
ATOM 2547 O O . LEU A 1 314 ? 6.689 -12.299 -37.432 1.00 86.31 314 LEU A O 1
ATOM 2551 N N . ASP A 1 315 ? 7.526 -13.446 -35.685 1.00 85.25 315 ASP A N 1
ATOM 2552 C CA . ASP A 1 315 ? 7.142 -14.756 -36.205 1.00 85.25 315 ASP A CA 1
ATOM 2553 C C . ASP A 1 315 ? 5.597 -14.871 -36.248 1.00 85.25 315 ASP A C 1
ATOM 2555 O O . ASP A 1 315 ? 4.941 -14.729 -35.210 1.00 85.25 315 ASP A O 1
ATOM 2559 N N . PRO A 1 316 ? 4.977 -15.141 -37.413 1.00 85.75 316 PRO A N 1
ATOM 2560 C CA . PRO A 1 316 ? 3.521 -15.247 -37.531 1.00 85.75 316 PRO A CA 1
ATOM 2561 C C . PRO A 1 316 ? 2.892 -16.320 -36.631 1.00 85.75 316 PRO A C 1
ATOM 2563 O O . PRO A 1 316 ? 1.705 -16.235 -36.313 1.00 85.75 316 PRO A O 1
ATOM 2566 N N . SER A 1 317 ? 3.663 -17.320 -36.192 1.00 85.88 317 SER A N 1
ATOM 2567 C CA . SER A 1 317 ? 3.178 -18.391 -35.313 1.00 85.88 317 SER A CA 1
ATOM 2568 C C . SER A 1 317 ? 2.629 -17.884 -33.976 1.00 85.88 317 SER A C 1
ATOM 2570 O O . SER A 1 317 ? 1.727 -18.513 -33.419 1.00 85.88 317 SER A O 1
ATOM 2572 N N . ILE A 1 318 ? 3.114 -16.739 -33.475 1.00 89.12 318 ILE A N 1
ATOM 2573 C CA . ILE A 1 318 ? 2.647 -16.149 -32.213 1.00 89.12 318 ILE A CA 1
ATOM 2574 C C . ILE A 1 318 ? 1.446 -15.209 -32.384 1.00 89.12 318 ILE A C 1
ATOM 2576 O O . ILE A 1 318 ? 0.844 -14.821 -31.384 1.00 89.12 318 ILE A O 1
ATOM 2580 N N . ALA A 1 319 ? 1.040 -14.873 -33.615 1.00 88.75 319 ALA A N 1
ATOM 2581 C CA . ALA A 1 319 ? -0.074 -13.954 -33.868 1.00 88.75 319 ALA A CA 1
ATOM 2582 C C . ALA A 1 319 ? -1.391 -14.346 -33.156 1.00 88.75 319 ALA A C 1
ATOM 2584 O O . ALA A 1 319 ? -1.985 -13.466 -32.529 1.00 88.75 319 ALA A O 1
ATOM 2585 N N . PRO A 1 320 ? -1.814 -15.632 -33.116 1.00 90.19 320 PRO A N 1
ATOM 2586 C CA . PRO A 1 320 ? -3.020 -16.035 -32.383 1.00 90.19 320 PRO A CA 1
ATOM 2587 C C . PRO A 1 320 ? -2.940 -15.754 -30.876 1.00 90.19 320 PRO A C 1
ATOM 2589 O O . PRO A 1 320 ? -3.954 -15.499 -30.228 1.00 90.19 320 PRO A O 1
ATOM 2592 N N . ILE A 1 321 ? -1.729 -15.797 -30.312 1.00 91.44 321 ILE A N 1
ATOM 2593 C CA . ILE A 1 321 ? -1.462 -15.529 -28.894 1.00 91.44 321 ILE A CA 1
ATOM 2594 C C . ILE A 1 321 ? -1.517 -14.027 -28.639 1.00 91.44 321 ILE A C 1
ATOM 2596 O O . ILE A 1 321 ? -2.123 -13.595 -27.656 1.00 91.44 321 ILE A O 1
ATOM 2600 N N . LEU A 1 322 ? -0.949 -13.231 -29.549 1.00 90.94 322 LEU A N 1
ATOM 2601 C CA . LEU A 1 322 ? -0.998 -11.774 -29.470 1.00 90.94 322 LEU A CA 1
ATOM 2602 C C . LEU A 1 322 ? -2.429 -11.236 -29.546 1.00 90.94 322 LEU A C 1
ATOM 2604 O O . LEU A 1 322 ? -2.802 -10.364 -28.770 1.00 90.94 322 LEU A O 1
ATOM 2608 N N . GLU A 1 323 ? -3.247 -11.817 -30.421 1.00 89.25 323 GLU A N 1
ATOM 2609 C CA . GLU A 1 323 ? -4.669 -11.486 -30.570 1.00 89.25 323 GLU A CA 1
ATOM 2610 C C . GLU A 1 323 ? -5.550 -12.050 -29.449 1.00 89.25 323 GLU A C 1
ATOM 2612 O O . GLU A 1 323 ? -6.734 -11.727 -29.379 1.00 89.25 323 GLU A O 1
ATOM 2617 N N . LYS A 1 324 ? -4.995 -12.905 -28.578 1.00 89.38 324 LYS A N 1
ATOM 2618 C CA . LYS A 1 324 ? -5.749 -13.661 -27.570 1.00 89.38 324 LYS A CA 1
ATOM 2619 C C . LYS A 1 324 ? -6.939 -14.405 -28.196 1.00 89.38 324 LYS A C 1
ATOM 2621 O O . LYS A 1 324 ? -8.035 -14.412 -27.636 1.00 89.38 324 LYS A O 1
ATOM 2626 N N . ALA A 1 325 ? -6.711 -15.065 -29.337 1.00 89.12 325 ALA A N 1
ATOM 2627 C CA . ALA A 1 325 ? -7.697 -15.845 -30.095 1.00 89.12 325 ALA A CA 1
ATOM 2628 C C . ALA A 1 325 ? -8.057 -17.175 -29.393 1.00 89.12 325 ALA A C 1
ATOM 2630 O O . ALA A 1 325 ? -7.880 -18.273 -29.927 1.00 89.12 325 ALA A O 1
ATOM 2631 N N . ILE A 1 326 ? -8.521 -17.071 -28.148 1.00 91.19 326 ILE A N 1
ATOM 2632 C CA . ILE A 1 326 ? -8.850 -18.180 -27.257 1.00 91.19 326 ILE A CA 1
ATOM 2633 C C . ILE A 1 326 ? -10.280 -18.631 -27.549 1.00 91.19 326 ILE A C 1
ATOM 2635 O O . ILE A 1 326 ? -11.218 -17.836 -27.524 1.00 91.19 326 ILE A O 1
ATOM 2639 N N . VAL A 1 327 ? -10.455 -19.928 -27.781 1.00 91.62 327 VAL A N 1
ATOM 2640 C CA . VAL A 1 327 ? -11.753 -20.556 -28.026 1.00 91.62 327 VAL A CA 1
ATOM 2641 C C . VAL A 1 327 ? -12.095 -21.456 -26.846 1.00 91.62 327 VAL A C 1
ATOM 2643 O O . VAL A 1 327 ? -11.289 -22.280 -26.417 1.00 91.62 327 VAL A O 1
ATOM 2646 N N . THR A 1 328 ? -13.304 -21.328 -26.312 1.00 90.75 328 THR A N 1
ATOM 2647 C CA . THR A 1 328 ? -13.800 -22.234 -25.271 1.00 90.75 328 THR A CA 1
ATOM 2648 C C . THR A 1 328 ? -14.473 -23.437 -25.924 1.00 90.75 328 THR A C 1
ATOM 2650 O O . THR A 1 328 ? -15.481 -23.288 -26.611 1.00 90.75 328 THR A O 1
ATOM 2653 N N . ILE A 1 329 ? -13.926 -24.636 -25.708 1.00 89.12 329 ILE A N 1
ATOM 2654 C CA . ILE A 1 329 ? -14.513 -25.900 -26.168 1.00 89.12 329 ILE A CA 1
ATOM 2655 C C . ILE A 1 329 ? -14.924 -26.703 -24.931 1.00 89.12 329 ILE A C 1
ATOM 2657 O O . ILE A 1 329 ? -14.082 -27.187 -24.173 1.00 89.12 329 ILE A O 1
ATOM 2661 N N . GLY A 1 330 ? -16.234 -26.831 -24.707 1.00 87.62 330 GLY A N 1
ATOM 2662 C CA . GLY A 1 330 ? -16.767 -27.424 -23.478 1.00 87.62 330 GLY A CA 1
ATOM 2663 C C . GLY A 1 330 ? -16.428 -26.561 -22.259 1.00 87.62 330 GLY A C 1
ATOM 2664 O O . GLY A 1 330 ? -16.808 -25.395 -22.207 1.00 87.62 330 GLY A O 1
ATOM 2665 N N . THR A 1 331 ? -15.706 -27.125 -21.287 1.00 86.56 331 THR A N 1
ATOM 2666 C CA . THR A 1 331 ? -15.230 -26.416 -20.081 1.00 86.56 331 THR A CA 1
ATOM 2667 C C . THR A 1 331 ? -13.785 -25.922 -20.189 1.00 86.56 331 THR A C 1
ATOM 2669 O O . THR A 1 331 ? -13.323 -25.198 -19.309 1.00 86.56 331 THR A O 1
ATOM 2672 N N . SER A 1 332 ? -13.056 -26.308 -21.239 1.00 87.81 332 SER A N 1
ATOM 2673 C CA . SER A 1 332 ? -11.632 -26.001 -21.400 1.00 87.81 332 SER A CA 1
ATOM 2674 C C . SER A 1 332 ? -11.426 -24.863 -22.398 1.00 87.81 332 SER A C 1
ATOM 2676 O O . SER A 1 332 ? -12.037 -24.831 -23.468 1.00 87.81 332 SER A O 1
ATOM 2678 N N . LYS A 1 333 ? -10.540 -23.922 -22.060 1.00 92.44 333 LYS A N 1
ATOM 2679 C CA . LYS A 1 333 ? -10.058 -22.899 -22.994 1.00 92.44 333 LYS A CA 1
ATOM 2680 C C . LYS A 1 333 ? -8.926 -23.491 -23.824 1.00 92.44 333 LYS A C 1
ATOM 2682 O O . LYS A 1 333 ? -8.016 -24.103 -23.271 1.00 92.44 333 LYS A O 1
ATOM 2687 N N . VAL A 1 334 ? -8.979 -23.319 -25.137 1.00 93.56 334 VAL A N 1
ATOM 2688 C CA . VAL A 1 334 ? -7.940 -23.770 -26.064 1.00 93.56 334 VAL A CA 1
ATOM 2689 C C . VAL A 1 334 ? -7.551 -22.640 -27.006 1.00 93.56 334 VAL A C 1
ATOM 2691 O O . VAL A 1 334 ? -8.341 -21.739 -27.279 1.00 93.56 334 VAL A O 1
ATOM 2694 N N . ILE A 1 335 ? -6.329 -22.687 -27.515 1.00 93.06 335 ILE A N 1
ATOM 2695 C CA . ILE A 1 335 ? -5.811 -21.740 -28.497 1.00 93.06 335 ILE A CA 1
ATOM 2696 C C . ILE A 1 335 ? -5.219 -22.513 -29.675 1.00 93.06 335 ILE A C 1
ATOM 2698 O O . ILE A 1 335 ? -4.548 -23.533 -29.488 1.00 93.06 335 ILE A O 1
ATOM 2702 N N . LYS A 1 336 ? -5.487 -22.050 -30.902 1.00 89.56 336 LYS A N 1
ATOM 2703 C CA . LYS A 1 336 ? -4.865 -22.624 -32.097 1.00 89.56 336 LYS A CA 1
ATOM 2704 C C . LYS A 1 336 ? -3.436 -22.089 -32.200 1.00 89.56 336 LYS A C 1
ATOM 2706 O O . LYS A 1 336 ? -3.241 -20.916 -32.500 1.00 89.56 336 LYS A O 1
ATOM 2711 N N . PHE A 1 337 ? -2.451 -22.951 -31.983 1.00 89.12 337 PHE A N 1
ATOM 2712 C CA . PHE A 1 337 ? -1.033 -22.626 -32.091 1.00 89.12 337 PHE A CA 1
ATOM 2713 C C . PHE A 1 337 ? -0.340 -23.648 -32.995 1.00 89.12 337 PHE A C 1
ATOM 2715 O O . PHE A 1 337 ? -0.431 -24.851 -32.753 1.00 89.12 337 PHE A O 1
ATOM 2722 N N . ASN A 1 338 ? 0.321 -23.172 -34.056 1.00 81.31 338 ASN A N 1
ATOM 2723 C CA . ASN A 1 338 ? 1.054 -24.000 -35.023 1.00 81.31 338 ASN A CA 1
ATOM 2724 C C . ASN A 1 338 ? 0.246 -25.212 -35.551 1.00 81.31 338 ASN A C 1
ATOM 2726 O O . ASN A 1 338 ? 0.668 -26.364 -35.451 1.00 81.31 338 ASN A O 1
ATOM 2730 N N . ASP A 1 339 ? -0.977 -24.944 -36.024 1.00 81.50 339 ASP A N 1
ATOM 2731 C CA . ASP A 1 339 ? -1.958 -25.935 -36.506 1.00 81.50 339 ASP A CA 1
ATOM 2732 C C . ASP A 1 339 ? -2.412 -27.011 -35.506 1.00 81.50 339 ASP A C 1
ATOM 2734 O O . ASP A 1 339 ? -3.165 -27.919 -35.864 1.00 81.50 339 ASP A O 1
ATOM 2738 N N . LYS A 1 340 ? -2.069 -26.861 -34.225 1.00 87.06 340 LYS A N 1
ATOM 2739 C CA . LYS A 1 340 ? -2.595 -27.674 -33.127 1.00 87.06 340 LYS A CA 1
ATOM 2740 C C . LYS A 1 340 ? -3.506 -26.855 -32.225 1.00 87.06 340 LYS A C 1
ATOM 2742 O O . LYS A 1 340 ? -3.330 -25.653 -32.052 1.00 87.06 340 LYS A O 1
ATOM 2747 N N . MET A 1 341 ? -4.467 -27.531 -31.606 1.00 88.75 341 MET A N 1
ATOM 2748 C CA . MET A 1 341 ? -5.230 -26.970 -30.494 1.00 88.75 341 MET A CA 1
ATOM 2749 C C . MET A 1 341 ? -4.482 -27.267 -29.196 1.00 88.75 341 MET A C 1
ATOM 2751 O O . MET A 1 341 ? -4.339 -28.430 -28.820 1.00 88.75 341 MET A O 1
ATOM 2755 N N . VAL A 1 342 ? -3.998 -26.224 -28.530 1.00 91.38 342 VAL A N 1
ATOM 2756 C CA . VAL A 1 342 ? -3.281 -26.317 -27.252 1.00 91.38 342 VAL A CA 1
ATOM 2757 C C . VAL A 1 342 ? -4.202 -25.828 -26.139 1.00 91.38 342 VAL A C 1
ATOM 2759 O O . VAL A 1 342 ? -4.930 -24.854 -26.320 1.00 91.38 342 VAL A O 1
ATOM 2762 N N . SER A 1 343 ? -4.195 -26.503 -24.989 1.00 92.00 343 SER A N 1
ATOM 2763 C CA . SER A 1 343 ? -4.929 -26.036 -23.806 1.00 92.00 343 SER A CA 1
ATOM 2764 C C . SER A 1 343 ? -4.360 -24.699 -23.333 1.00 92.00 343 SER A C 1
ATOM 2766 O O . SER A 1 343 ? -3.145 -24.552 -23.254 1.00 92.00 343 SER A O 1
ATOM 2768 N N . TYR A 1 344 ? -5.229 -23.744 -23.009 1.00 93.25 344 TYR A N 1
ATOM 2769 C CA . TYR A 1 344 ? -4.855 -22.415 -22.533 1.00 93.25 344 TYR A CA 1
ATOM 2770 C C . TYR A 1 344 ? -5.128 -22.288 -21.032 1.00 93.25 344 TYR A C 1
ATOM 2772 O O . TYR A 1 344 ? -6.271 -22.434 -20.588 1.00 93.25 344 TYR A O 1
ATOM 2780 N N . HIS A 1 345 ? -4.086 -21.993 -20.259 1.00 93.62 345 HIS A N 1
ATOM 2781 C CA . HIS A 1 345 ? -4.190 -21.675 -18.838 1.00 93.62 345 HIS A CA 1
ATOM 2782 C C . HIS A 1 345 ? -4.369 -20.163 -18.621 1.00 93.62 345 HIS A C 1
ATOM 2784 O O . HIS A 1 345 ? -3.733 -19.363 -19.302 1.00 93.62 345 HIS A O 1
ATOM 2790 N N . ASN A 1 346 ? -5.211 -19.753 -17.665 1.00 89.88 346 ASN A N 1
ATOM 2791 C CA . ASN A 1 346 ? -5.505 -18.327 -17.444 1.00 89.88 346 ASN A CA 1
ATOM 2792 C C . ASN A 1 346 ? -4.303 -17.535 -16.903 1.00 89.88 346 ASN A C 1
ATOM 2794 O O . ASN A 1 346 ? -4.193 -16.355 -17.209 1.00 89.88 346 ASN A O 1
ATOM 2798 N N . ASP A 1 347 ? -3.410 -18.193 -16.163 1.00 91.62 347 ASP A N 1
ATOM 2799 C CA . ASP A 1 347 ? -2.239 -17.551 -15.539 1.00 91.62 347 ASP A CA 1
ATOM 2800 C C . ASP A 1 347 ? -1.059 -17.356 -16.511 1.00 91.62 347 ASP A C 1
ATOM 2802 O O . ASP A 1 347 ? -0.018 -16.826 -16.131 1.00 91.62 347 ASP A O 1
ATOM 2806 N N . PHE A 1 348 ? -1.202 -17.777 -17.773 1.00 93.62 348 PHE A N 1
ATOM 2807 C CA . PHE A 1 348 ? -0.168 -17.589 -18.787 1.00 93.62 348 PHE A CA 1
ATOM 2808 C C . PHE A 1 348 ? 0.057 -16.099 -19.085 1.00 93.62 348 PHE A C 1
ATOM 2810 O O . PHE A 1 348 ? -0.885 -15.386 -19.434 1.00 93.62 348 PHE A O 1
ATOM 2817 N N . HIS A 1 349 ? 1.321 -15.666 -19.035 1.00 93.31 349 HIS A N 1
ATOM 2818 C CA . HIS A 1 349 ? 1.742 -14.314 -19.403 1.00 93.31 349 HIS A CA 1
ATOM 2819 C C . HIS A 1 349 ? 2.878 -14.336 -20.432 1.00 93.31 349 HIS A C 1
ATOM 2821 O O . HIS A 1 349 ? 3.828 -15.111 -20.310 1.00 93.31 349 HIS A O 1
ATOM 2827 N N . LEU A 1 350 ? 2.782 -13.473 -21.446 1.00 94.50 350 LEU A N 1
ATOM 2828 C CA . LEU A 1 350 ? 3.793 -13.301 -22.488 1.00 94.50 350 LEU A CA 1
ATOM 2829 C C . LEU A 1 350 ? 4.421 -11.909 -22.395 1.00 94.50 350 LEU A C 1
ATOM 2831 O O . LEU A 1 350 ? 3.707 -10.908 -22.431 1.00 94.50 350 LEU A O 1
ATOM 2835 N N . TYR A 1 351 ? 5.751 -11.867 -22.378 1.00 95.88 351 TYR A N 1
ATOM 2836 C CA . TYR A 1 351 ? 6.553 -10.650 -22.469 1.00 95.88 351 TYR A CA 1
ATOM 2837 C C . TYR A 1 351 ? 7.441 -10.709 -23.711 1.00 95.88 351 TYR A C 1
ATOM 2839 O O . TYR A 1 351 ? 8.035 -11.744 -24.018 1.00 95.88 351 TYR A O 1
ATOM 2847 N N . LEU A 1 352 ? 7.549 -9.596 -24.427 1.00 95.12 352 LEU A N 1
ATOM 2848 C CA . LEU A 1 352 ? 8.432 -9.462 -25.581 1.00 95.12 352 LEU A CA 1
ATOM 2849 C C . LEU A 1 352 ? 9.485 -8.401 -25.265 1.00 95.12 352 LEU A C 1
ATOM 2851 O O . LEU A 1 352 ? 9.135 -7.329 -24.775 1.00 95.12 352 LEU A O 1
ATOM 2855 N N . THR A 1 353 ? 10.757 -8.666 -25.560 1.00 94.94 353 THR A N 1
ATOM 2856 C CA . THR A 1 353 ? 11.829 -7.671 -25.405 1.00 94.94 353 THR A CA 1
ATOM 2857 C C . THR A 1 353 ? 12.634 -7.524 -26.690 1.00 94.94 353 THR A C 1
ATOM 2859 O O . THR A 1 353 ? 12.910 -8.499 -27.392 1.00 94.94 353 THR A O 1
ATOM 2862 N N . THR A 1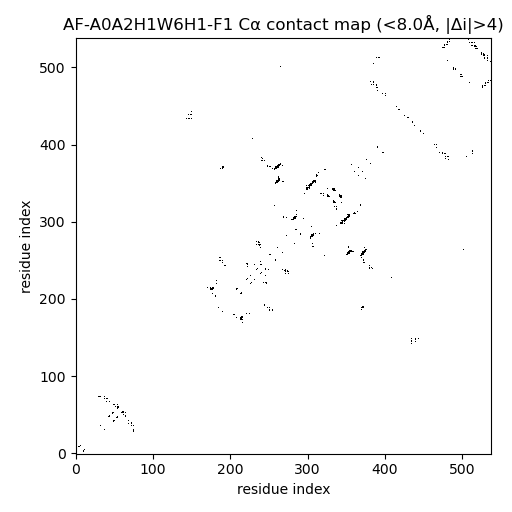 354 ? 13.027 -6.294 -27.015 1.00 92.75 354 THR A N 1
ATOM 2863 C CA . THR A 1 354 ? 13.895 -5.992 -28.158 1.00 92.75 354 THR A CA 1
ATOM 2864 C C . THR A 1 354 ? 15.075 -5.134 -27.733 1.00 92.75 354 THR A C 1
ATOM 2866 O O . THR A 1 354 ? 14.924 -4.228 -26.921 1.00 92.75 354 THR A O 1
ATOM 2869 N N . LYS A 1 355 ? 16.250 -5.408 -28.307 1.00 88.94 355 LYS A N 1
ATOM 2870 C CA . LYS A 1 355 ? 17.462 -4.598 -28.106 1.00 88.94 355 LYS A CA 1
ATOM 2871 C C . LYS A 1 355 ? 17.590 -3.451 -29.109 1.00 88.94 355 LYS A C 1
ATOM 2873 O O . LYS A 1 355 ? 18.522 -2.657 -29.025 1.00 88.94 355 LYS A O 1
ATOM 2878 N N . LEU A 1 356 ? 16.695 -3.385 -30.092 1.00 87.75 356 LEU A N 1
ATOM 2879 C CA . LEU A 1 356 ? 16.688 -2.313 -31.078 1.00 87.75 356 LEU A CA 1
ATOM 2880 C C . LEU A 1 356 ? 16.274 -1.014 -30.380 1.00 87.75 356 LEU A C 1
ATOM 2882 O O . LEU A 1 356 ? 15.215 -0.968 -29.769 1.00 87.75 356 LEU A O 1
ATOM 2886 N N . GLY A 1 357 ? 17.096 0.036 -30.463 1.00 82.19 357 GLY A N 1
ATOM 2887 C CA . GLY A 1 357 ? 16.807 1.320 -29.805 1.00 82.19 357 GLY A CA 1
ATOM 2888 C C . GLY A 1 357 ? 15.652 2.101 -30.424 1.00 82.19 357 GLY A C 1
ATOM 2889 O O . GLY A 1 357 ? 14.948 2.814 -29.719 1.00 82.19 357 GLY A O 1
ATOM 2890 N N . ASN A 1 358 ? 15.442 1.957 -31.732 1.00 84.62 358 ASN A N 1
ATOM 2891 C CA . ASN A 1 358 ? 14.342 2.599 -32.447 1.00 84.62 358 ASN A CA 1
ATOM 2892 C C . ASN A 1 358 ? 13.772 1.649 -33.516 1.00 84.62 358 ASN A C 1
ATOM 2894 O O . ASN A 1 358 ? 14.068 1.817 -34.700 1.00 84.62 358 ASN A O 1
ATOM 2898 N N . PRO A 1 359 ? 13.049 0.593 -33.103 1.00 88.06 359 PRO A N 1
ATOM 2899 C CA . PRO A 1 359 ? 12.506 -0.401 -34.020 1.00 88.06 359 PRO A CA 1
ATOM 2900 C C . PRO A 1 359 ? 11.301 0.144 -34.792 1.00 88.06 359 PRO A C 1
ATOM 2902 O O . PRO A 1 359 ? 10.419 0.789 -34.221 1.00 88.06 359 PRO A O 1
ATOM 2905 N N . VAL A 1 360 ? 11.212 -0.183 -36.080 1.00 89.44 360 VAL A N 1
ATOM 2906 C CA . VAL A 1 360 ? 10.062 0.156 -36.923 1.00 89.44 360 VAL A CA 1
ATOM 2907 C C . VAL A 1 360 ? 9.105 -1.031 -36.995 1.00 89.44 360 VAL A C 1
ATOM 2909 O O . VAL A 1 360 ? 9.232 -1.923 -37.831 1.00 89.44 360 VAL A O 1
ATOM 2912 N N . TYR A 1 361 ? 8.110 -1.039 -36.110 1.00 90.38 361 TYR A N 1
ATOM 2913 C CA . TYR A 1 361 ? 7.047 -2.043 -36.129 1.00 90.38 361 TYR A CA 1
ATOM 2914 C C . TYR A 1 361 ? 5.903 -1.658 -37.067 1.00 90.38 361 TYR A C 1
ATOM 2916 O O . TYR A 1 361 ? 5.558 -0.487 -37.231 1.00 90.38 361 TYR A O 1
ATOM 2924 N N . THR A 1 362 ? 5.261 -2.668 -37.656 1.00 90.81 362 THR A N 1
ATOM 2925 C CA . THR A 1 362 ? 4.046 -2.448 -38.448 1.00 90.81 362 THR A CA 1
ATOM 2926 C C . THR A 1 362 ? 2.883 -1.988 -37.556 1.00 90.81 362 THR A C 1
ATOM 2928 O O . THR A 1 362 ? 2.815 -2.371 -36.382 1.00 90.81 362 THR A O 1
ATOM 2931 N N . PRO A 1 363 ? 1.914 -1.222 -38.098 1.00 88.44 363 PRO A N 1
ATOM 2932 C CA . PRO A 1 363 ? 0.710 -0.847 -37.355 1.00 88.44 363 PRO A CA 1
ATOM 2933 C C . PRO A 1 363 ? -0.042 -2.059 -36.796 1.00 88.44 363 PRO A C 1
ATOM 2935 O O . PRO A 1 363 ? -0.565 -2.010 -35.687 1.00 88.44 363 PRO A O 1
ATOM 2938 N N . GLU A 1 364 ? -0.042 -3.175 -37.529 1.00 87.19 364 GLU A N 1
ATOM 2939 C CA . GLU A 1 364 ? -0.643 -4.429 -37.081 1.00 87.19 364 GLU A CA 1
ATOM 2940 C C . GLU A 1 364 ? -0.007 -4.926 -35.775 1.00 87.19 364 GLU A C 1
ATOM 2942 O O . GLU A 1 364 ? -0.724 -5.196 -34.811 1.00 87.19 364 GLU A O 1
ATOM 2947 N N . THR A 1 365 ? 1.325 -4.969 -35.688 1.00 87.31 365 THR A N 1
ATOM 2948 C CA . THR A 1 365 ? 2.027 -5.342 -34.451 1.00 87.31 365 THR A CA 1
ATOM 2949 C C . THR A 1 365 ? 1.685 -4.391 -33.300 1.00 87.31 365 THR A C 1
ATOM 2951 O O . THR A 1 365 ? 1.309 -4.844 -32.219 1.00 87.31 365 THR A O 1
ATOM 2954 N N . LEU A 1 366 ? 1.726 -3.076 -33.540 1.00 87.50 366 LEU A N 1
ATOM 2955 C CA . LEU A 1 366 ? 1.457 -2.053 -32.518 1.00 87.50 366 LEU A CA 1
ATOM 2956 C C . LEU A 1 366 ? 0.014 -2.075 -31.992 1.00 87.50 366 LEU A C 1
ATOM 2958 O O . LEU A 1 366 ? -0.238 -1.685 -30.853 1.00 87.50 366 LEU A O 1
ATOM 2962 N N . THR A 1 367 ? -0.950 -2.542 -32.789 1.00 87.94 367 THR A N 1
ATOM 2963 C CA . THR A 1 367 ? -2.324 -2.734 -32.297 1.00 87.94 367 THR A CA 1
ATOM 2964 C C . THR A 1 367 ? -2.435 -3.928 -31.347 1.00 87.94 367 THR A C 1
ATOM 2966 O O . THR A 1 367 ? -3.167 -3.848 -30.358 1.00 87.94 367 THR A O 1
ATOM 2969 N N . LYS A 1 368 ? -1.673 -5.002 -31.597 1.00 89.69 368 LYS A N 1
ATOM 2970 C CA . LYS A 1 368 ? -1.736 -6.271 -30.852 1.00 89.69 368 LYS A CA 1
ATOM 2971 C C . LYS A 1 368 ? -0.901 -6.275 -29.566 1.00 89.69 368 LYS A C 1
ATOM 2973 O O . LYS A 1 368 ? -1.226 -7.007 -28.634 1.00 89.69 368 LYS A O 1
ATOM 2978 N N . THR A 1 369 ? 0.146 -5.458 -29.486 1.00 92.44 369 THR A N 1
ATOM 2979 C CA . THR A 1 369 ? 1.041 -5.364 -28.316 1.00 92.44 369 THR A CA 1
ATOM 2980 C C . THR A 1 369 ? 0.996 -3.981 -27.674 1.00 92.44 369 THR A C 1
ATOM 2982 O O . THR A 1 369 ? 0.797 -2.988 -28.367 1.00 92.44 369 THR A O 1
ATOM 2985 N N . THR A 1 370 ? 1.245 -3.887 -26.368 1.00 93.94 370 THR A N 1
ATOM 2986 C CA . THR A 1 370 ? 1.509 -2.596 -25.713 1.00 93.94 370 THR A CA 1
ATOM 2987 C C . THR A 1 370 ? 3.009 -2.335 -25.741 1.00 93.94 370 THR A C 1
ATOM 2989 O O . THR A 1 370 ? 3.766 -2.990 -25.032 1.00 93.94 370 THR A O 1
ATOM 2992 N N . MET A 1 371 ? 3.454 -1.393 -26.568 1.00 93.38 371 MET A N 1
ATOM 2993 C CA . MET A 1 371 ? 4.867 -1.025 -26.632 1.00 93.38 371 MET A CA 1
ATOM 2994 C C . MET A 1 371 ? 5.249 -0.153 -25.432 1.00 93.38 371 MET A C 1
ATOM 2996 O O . MET A 1 371 ? 4.552 0.811 -25.118 1.00 93.38 371 MET A O 1
ATOM 3000 N N . VAL A 1 372 ? 6.353 -0.497 -24.769 1.00 94.56 372 VAL A N 1
ATOM 3001 C CA . VAL A 1 372 ? 6.864 0.211 -23.589 1.00 94.56 372 VAL A CA 1
ATOM 3002 C C . VAL A 1 372 ? 8.331 0.539 -23.803 1.00 94.56 372 VAL A C 1
ATOM 3004 O O . VAL A 1 372 ? 9.131 -0.341 -24.116 1.00 94.56 372 VAL A O 1
ATOM 3007 N N . ASN A 1 373 ? 8.686 1.807 -23.645 1.00 91.88 373 ASN A N 1
ATOM 3008 C CA . ASN A 1 373 ? 10.049 2.271 -23.836 1.00 91.88 373 ASN A CA 1
ATOM 3009 C C . ASN A 1 373 ? 10.856 2.172 -22.535 1.00 91.88 373 ASN A C 1
ATOM 3011 O O . ASN A 1 373 ? 10.645 2.966 -21.625 1.00 91.88 373 ASN A O 1
ATOM 3015 N N . PHE A 1 374 ? 11.796 1.230 -22.472 1.00 89.94 374 PHE A N 1
ATOM 3016 C CA . PHE A 1 374 ? 12.751 1.051 -21.373 1.00 89.94 374 PHE A CA 1
ATOM 3017 C C . PHE A 1 374 ? 14.146 1.605 -21.695 1.00 89.94 374 PHE A C 1
ATOM 3019 O O . PHE A 1 374 ? 15.088 1.360 -20.943 1.00 89.94 374 PHE A O 1
ATOM 3026 N N . ALA A 1 375 ? 14.301 2.366 -22.784 1.00 85.31 375 ALA A N 1
ATOM 3027 C CA . ALA A 1 375 ? 15.565 3.018 -23.082 1.00 85.31 375 ALA A CA 1
ATOM 3028 C C . ALA A 1 375 ? 15.955 3.955 -21.932 1.00 85.31 375 ALA A C 1
ATOM 3030 O O . ALA A 1 375 ? 15.199 4.850 -21.539 1.00 85.31 375 ALA A O 1
ATOM 3031 N N . VAL A 1 376 ? 17.155 3.737 -21.396 1.00 79.50 376 VAL A N 1
ATOM 3032 C CA . VAL A 1 376 ? 17.672 4.522 -20.276 1.00 79.50 376 VAL A CA 1
ATOM 3033 C C . VAL A 1 376 ? 17.806 5.989 -20.697 1.00 79.50 376 VAL A C 1
ATOM 3035 O O . VAL A 1 376 ? 18.419 6.299 -21.718 1.00 79.50 376 VAL A O 1
ATOM 3038 N N . LYS A 1 377 ? 17.236 6.898 -19.898 1.00 80.38 377 LYS A N 1
ATOM 3039 C CA . LYS A 1 377 ? 17.372 8.355 -20.044 1.00 80.38 377 LYS A CA 1
ATOM 3040 C C . LYS A 1 377 ? 18.496 8.912 -19.176 1.00 80.38 377 LYS A C 1
ATOM 3042 O O . LYS A 1 377 ? 18.831 8.335 -18.146 1.00 80.38 377 LYS A O 1
ATOM 3047 N N . GLU A 1 378 ? 18.982 10.102 -19.527 1.00 80.44 378 GLU A N 1
ATOM 3048 C CA . GLU A 1 378 ? 20.013 10.823 -18.770 1.00 80.44 378 GLU A CA 1
ATOM 3049 C C . GLU A 1 378 ? 19.635 11.047 -17.302 1.00 80.44 378 GLU A C 1
ATOM 3051 O O . GLU A 1 378 ? 20.442 10.792 -16.412 1.00 80.44 378 GLU A O 1
ATOM 3056 N N . GLN A 1 379 ? 18.394 11.448 -17.027 1.00 79.75 379 GLN A N 1
ATOM 3057 C CA . GLN A 1 379 ? 17.914 11.645 -15.655 1.00 79.75 379 GLN A CA 1
ATOM 3058 C C . GLN A 1 379 ? 17.847 10.324 -14.868 1.00 79.75 379 GLN A C 1
ATOM 3060 O O . GLN A 1 379 ? 18.291 10.272 -13.722 1.00 79.75 379 GLN A O 1
ATOM 3065 N N . GLY A 1 380 ? 17.344 9.249 -15.489 1.00 80.56 380 GLY A N 1
ATOM 3066 C CA . GLY A 1 380 ? 17.267 7.921 -14.866 1.00 80.56 380 GLY A CA 1
ATOM 3067 C C . GLY A 1 380 ? 18.654 7.356 -14.556 1.00 80.56 380 GLY A C 1
ATOM 3068 O O . GLY A 1 380 ? 18.919 6.931 -13.430 1.00 80.56 380 GLY A O 1
ATOM 3069 N N . LEU A 1 381 ? 19.581 7.458 -15.515 1.00 86.38 381 LEU A N 1
ATOM 3070 C CA . LEU A 1 381 ? 20.969 7.046 -15.320 1.00 86.38 381 LEU A CA 1
ATOM 3071 C C . LEU A 1 381 ? 21.675 7.898 -14.261 1.00 86.38 381 LEU A C 1
ATOM 3073 O O . LEU A 1 381 ? 22.397 7.357 -13.431 1.00 86.38 381 LEU A O 1
ATOM 3077 N N . THR A 1 382 ? 21.436 9.211 -14.231 1.00 88.19 382 THR A N 1
ATOM 3078 C CA . THR A 1 382 ? 21.988 10.098 -13.195 1.00 88.19 382 THR A CA 1
ATOM 3079 C C . THR A 1 382 ? 21.562 9.634 -11.802 1.00 88.19 382 THR A C 1
ATOM 3081 O O . THR A 1 382 ? 22.403 9.506 -10.914 1.00 88.19 382 THR A O 1
ATOM 3084 N N . SER A 1 383 ? 20.283 9.312 -11.603 1.00 83.69 383 SER A N 1
ATOM 3085 C CA . SER A 1 383 ? 19.778 8.788 -10.326 1.00 83.69 383 SER A CA 1
ATOM 3086 C C . SER A 1 383 ? 20.412 7.443 -9.951 1.00 83.69 383 SER A C 1
ATOM 3088 O O . SER A 1 383 ? 20.801 7.241 -8.797 1.00 83.69 383 SER A O 1
ATOM 3090 N N . GLN A 1 384 ? 20.581 6.545 -10.926 1.00 85.94 384 GLN A N 1
ATOM 3091 C CA . GLN A 1 384 ? 21.242 5.251 -10.734 1.00 85.94 384 GLN A CA 1
ATOM 3092 C C . GLN A 1 384 ? 22.724 5.406 -10.353 1.00 85.94 384 GLN A C 1
ATOM 3094 O O . GLN A 1 384 ? 23.184 4.814 -9.373 1.00 85.94 384 GLN A O 1
ATOM 3099 N N . LEU A 1 385 ? 23.472 6.236 -11.085 1.00 90.50 385 LEU A N 1
ATOM 3100 C CA . LEU A 1 385 ? 24.886 6.513 -10.826 1.00 90.50 385 LEU A CA 1
ATOM 3101 C C . LEU A 1 385 ? 25.079 7.248 -9.496 1.00 90.50 385 LEU A C 1
ATOM 3103 O O . LEU A 1 385 ? 26.017 6.934 -8.766 1.00 90.50 385 LEU A O 1
ATOM 3107 N N . LEU A 1 386 ? 24.172 8.156 -9.124 1.00 90.00 386 LEU A N 1
ATOM 3108 C CA . LEU A 1 386 ? 24.188 8.817 -7.818 1.00 90.00 386 LEU A CA 1
ATOM 3109 C C . LEU A 1 386 ? 24.102 7.798 -6.679 1.00 90.00 386 LEU A C 1
ATOM 3111 O O . LEU A 1 386 ? 24.879 7.877 -5.727 1.00 90.00 386 LEU A O 1
ATOM 3115 N N . GLY A 1 387 ? 23.195 6.822 -6.788 1.00 86.75 387 GLY A N 1
ATOM 3116 C CA . GLY A 1 387 ? 23.094 5.725 -5.823 1.00 86.75 387 GLY A CA 1
ATOM 3117 C C . GLY A 1 387 ? 24.403 4.942 -5.694 1.00 86.75 387 GLY A C 1
ATOM 3118 O O . GLY A 1 387 ? 24.852 4.659 -4.584 1.00 86.75 387 GLY A O 1
ATOM 3119 N N . ILE A 1 388 ? 25.069 4.661 -6.817 1.00 89.25 388 ILE A N 1
ATOM 3120 C CA . ILE A 1 388 ? 26.352 3.943 -6.837 1.00 89.25 388 ILE A CA 1
ATOM 3121 C C . ILE A 1 388 ? 27.467 4.763 -6.166 1.00 89.25 388 ILE A C 1
ATOM 3123 O O . ILE A 1 388 ? 28.186 4.222 -5.320 1.00 89.25 388 ILE A O 1
ATOM 3127 N N . VAL A 1 389 ? 27.593 6.061 -6.481 1.00 91.50 389 VAL A N 1
ATOM 3128 C CA . VAL A 1 389 ? 28.598 6.950 -5.860 1.00 91.50 389 VAL A CA 1
ATOM 3129 C C . VAL A 1 389 ? 28.385 7.038 -4.359 1.00 91.50 389 VAL A C 1
ATOM 3131 O O . VAL A 1 389 ? 29.322 6.821 -3.593 1.00 91.50 389 VAL A O 1
ATOM 3134 N N . VAL A 1 390 ? 27.155 7.322 -3.924 1.00 90.12 390 VAL A N 1
ATOM 3135 C CA . VAL A 1 390 ? 26.834 7.479 -2.500 1.00 90.12 390 VAL A CA 1
ATOM 3136 C C . VAL A 1 390 ? 27.113 6.183 -1.744 1.00 90.12 390 VAL A C 1
ATOM 3138 O O . VAL A 1 390 ? 27.746 6.221 -0.690 1.00 90.12 390 VAL A O 1
ATOM 3141 N N . ARG A 1 391 ? 26.730 5.028 -2.300 1.00 89.38 391 ARG A N 1
ATOM 3142 C CA . ARG A 1 391 ? 26.973 3.716 -1.685 1.00 89.38 391 ARG A CA 1
ATOM 3143 C C . ARG A 1 391 ? 28.461 3.414 -1.504 1.00 89.38 391 ARG A C 1
ATOM 3145 O O . ARG A 1 391 ? 28.831 2.766 -0.527 1.00 89.38 391 ARG A O 1
ATOM 3152 N N . LYS A 1 392 ? 29.314 3.872 -2.423 1.00 89.69 392 LYS A N 1
ATOM 3153 C CA . LYS A 1 392 ? 30.770 3.680 -2.359 1.00 89.69 392 LYS A CA 1
ATOM 3154 C C . LYS A 1 392 ? 31.471 4.696 -1.454 1.00 89.69 392 LYS A C 1
ATOM 3156 O O . LYS A 1 392 ? 32.295 4.299 -0.635 1.00 89.69 392 LYS A O 1
ATOM 3161 N N . GLU A 1 393 ? 31.148 5.982 -1.574 1.00 88.69 393 GLU A N 1
ATOM 3162 C CA . GLU A 1 393 ? 31.796 7.062 -0.812 1.00 88.69 393 GLU A CA 1
ATOM 3163 C C . GLU A 1 393 ? 31.308 7.127 0.639 1.00 88.69 393 GLU A C 1
ATOM 3165 O O . GLU A 1 393 ? 32.091 7.333 1.568 1.00 88.69 393 GLU A O 1
ATOM 3170 N N . ARG A 1 394 ? 30.000 6.957 0.852 1.00 87.50 394 ARG A N 1
ATOM 3171 C CA . ARG A 1 394 ? 29.348 7.064 2.162 1.00 87.50 394 ARG A CA 1
ATOM 3172 C C . ARG A 1 394 ? 28.358 5.913 2.369 1.00 87.50 394 ARG A C 1
ATOM 3174 O O . ARG A 1 394 ? 27.157 6.156 2.494 1.00 87.50 394 ARG A O 1
ATOM 3181 N N . PRO A 1 395 ? 28.846 4.665 2.507 1.00 87.88 395 PRO A N 1
ATOM 3182 C CA . PRO A 1 395 ? 27.987 3.496 2.710 1.00 87.88 395 PRO A CA 1
ATOM 3183 C C . PRO A 1 395 ? 27.080 3.630 3.940 1.00 87.88 395 PRO A C 1
ATOM 3185 O O . PRO A 1 395 ? 25.963 3.126 3.937 1.00 87.88 395 PRO A O 1
ATOM 3188 N N . GLN A 1 396 ? 27.533 4.348 4.974 1.00 88.56 396 GLN A N 1
ATOM 3189 C CA . GLN A 1 396 ? 26.738 4.619 6.174 1.00 88.56 396 GLN A CA 1
ATOM 3190 C C . GLN A 1 396 ? 25.478 5.442 5.867 1.00 88.56 396 GLN A C 1
ATOM 3192 O O . GLN A 1 396 ? 24.426 5.136 6.414 1.00 88.56 396 GLN A O 1
ATOM 3197 N N . LEU A 1 397 ? 25.552 6.441 4.975 1.00 86.38 397 LEU A N 1
ATOM 3198 C CA . LEU A 1 397 ? 24.378 7.239 4.595 1.00 86.38 397 LEU A CA 1
ATOM 3199 C C . LEU A 1 397 ? 23.350 6.400 3.837 1.00 86.38 397 LEU A C 1
ATOM 3201 O O . LEU A 1 397 ? 22.157 6.538 4.085 1.00 86.38 397 LEU A O 1
ATOM 3205 N N . GLU A 1 398 ? 23.808 5.511 2.955 1.00 81.12 398 GLU A N 1
ATOM 3206 C CA . GLU A 1 398 ? 22.918 4.620 2.206 1.00 81.12 398 GLU A CA 1
ATOM 3207 C C . GLU A 1 398 ? 22.241 3.605 3.141 1.00 81.12 398 GLU A C 1
ATOM 3209 O O . GLU A 1 398 ? 21.026 3.451 3.112 1.00 81.12 398 GLU A O 1
ATOM 3214 N N . GLN A 1 399 ? 22.995 3.000 4.067 1.00 84.81 399 GLN A N 1
ATOM 3215 C CA . GLN A 1 399 ? 22.429 2.113 5.093 1.00 84.81 399 GLN A CA 1
ATOM 3216 C C . GLN A 1 399 ? 21.427 2.836 6.005 1.00 84.81 399 GLN A C 1
ATOM 3218 O O . GLN A 1 399 ? 20.392 2.266 6.361 1.00 84.81 399 GLN A O 1
ATOM 3223 N N . MET A 1 400 ? 21.717 4.086 6.386 1.00 84.69 400 MET A N 1
ATOM 3224 C CA . MET A 1 400 ? 20.785 4.916 7.150 1.00 84.69 400 MET A CA 1
ATOM 3225 C C . MET A 1 400 ? 19.516 5.200 6.347 1.00 84.69 400 MET A C 1
ATOM 3227 O O . MET A 1 400 ? 18.430 5.081 6.908 1.00 84.69 400 MET A O 1
ATOM 3231 N N . LYS A 1 401 ? 19.630 5.504 5.047 1.00 83.25 401 LYS A N 1
ATOM 3232 C CA . LYS A 1 401 ? 18.479 5.703 4.158 1.00 83.25 401 LYS A CA 1
ATOM 3233 C C . LYS A 1 401 ? 17.624 4.441 4.064 1.00 83.25 401 LYS A C 1
ATOM 3235 O O . LYS A 1 401 ? 16.423 4.513 4.303 1.00 83.25 401 LYS A O 1
ATOM 3240 N N . ASP A 1 402 ? 18.230 3.292 3.781 1.00 81.38 402 ASP A N 1
ATOM 3241 C CA . ASP A 1 402 ? 17.516 2.017 3.656 1.00 81.38 402 ASP A CA 1
ATOM 3242 C C . ASP A 1 402 ? 16.777 1.666 4.956 1.00 81.38 402 ASP A C 1
ATOM 3244 O O . ASP A 1 402 ? 15.590 1.335 4.946 1.00 81.38 402 ASP A O 1
ATOM 3248 N N . THR A 1 403 ? 17.450 1.823 6.101 1.00 86.31 403 THR A N 1
ATOM 3249 C CA . THR A 1 403 ? 16.856 1.581 7.425 1.00 86.31 403 THR A CA 1
ATOM 3250 C C . THR A 1 403 ? 15.711 2.551 7.715 1.00 86.31 403 THR A C 1
ATOM 3252 O O . THR A 1 403 ? 14.666 2.141 8.223 1.00 86.31 403 THR A O 1
ATOM 3255 N N . LEU A 1 404 ? 15.876 3.830 7.370 1.00 86.25 404 LEU A N 1
ATOM 3256 C CA . LEU A 1 404 ? 14.858 4.861 7.552 1.00 86.25 404 LEU A CA 1
ATOM 3257 C C . LEU A 1 404 ? 13.613 4.568 6.711 1.00 86.25 404 LEU A C 1
ATOM 3259 O O . LEU A 1 404 ? 12.495 4.586 7.218 1.00 86.25 404 LEU A O 1
ATOM 3263 N N . VAL A 1 405 ? 13.808 4.229 5.440 1.00 81.25 405 VAL A N 1
ATOM 3264 C CA . VAL A 1 405 ? 12.738 3.895 4.497 1.00 81.25 405 VAL A CA 1
ATOM 3265 C C . VAL A 1 405 ? 11.972 2.648 4.956 1.00 81.25 405 VAL A C 1
ATOM 3267 O O . VAL A 1 405 ? 10.737 2.614 4.866 1.00 81.25 405 VAL A O 1
ATOM 3270 N N . LEU A 1 406 ? 12.663 1.633 5.488 1.00 81.69 406 LEU A N 1
ATOM 3271 C CA . LEU A 1 406 ? 12.044 0.455 6.108 1.00 81.69 406 LEU A CA 1
ATOM 3272 C C . LEU A 1 406 ? 11.260 0.816 7.376 1.00 81.69 406 LEU A C 1
ATOM 3274 O O . LEU A 1 406 ? 10.113 0.395 7.513 1.00 81.69 406 LEU A O 1
ATOM 3278 N N . SER A 1 407 ? 11.840 1.635 8.255 1.00 84.81 407 SER A N 1
ATOM 3279 C CA . SER A 1 407 ? 11.193 2.119 9.479 1.00 84.81 407 SER A CA 1
ATOM 3280 C C . SER A 1 407 ? 9.906 2.892 9.172 1.00 84.81 407 SER A C 1
ATOM 3282 O O . SER A 1 407 ? 8.861 2.585 9.738 1.00 84.81 407 SER A O 1
ATOM 3284 N N . ILE A 1 408 ? 9.927 3.818 8.202 1.00 83.75 408 ILE A N 1
ATOM 3285 C CA . ILE A 1 408 ? 8.744 4.586 7.776 1.00 83.75 408 ILE A CA 1
ATOM 3286 C C . ILE A 1 408 ? 7.632 3.659 7.274 1.00 83.75 408 ILE A C 1
ATOM 3288 O O . ILE A 1 408 ? 6.474 3.838 7.649 1.00 83.75 408 ILE A O 1
ATOM 3292 N N . ALA A 1 409 ? 7.954 2.666 6.438 1.00 79.62 409 ALA A N 1
ATOM 3293 C CA . ALA A 1 409 ? 6.944 1.726 5.947 1.00 79.62 409 ALA A CA 1
ATOM 3294 C C . ALA A 1 409 ? 6.390 0.837 7.057 1.00 79.62 409 ALA A C 1
ATOM 3296 O O . ALA A 1 409 ? 5.179 0.640 7.121 1.00 79.62 409 ALA A O 1
ATOM 3297 N N . HIS A 1 410 ? 7.254 0.330 7.938 1.00 85.00 410 HIS A N 1
ATOM 3298 C CA . HIS A 1 410 ? 6.826 -0.461 9.084 1.00 85.00 410 HIS A CA 1
ATOM 3299 C C . HIS A 1 410 ? 5.889 0.347 9.988 1.00 85.00 410 HIS A C 1
ATOM 3301 O O . HIS A 1 410 ? 4.790 -0.103 10.283 1.00 85.00 410 HIS A O 1
ATOM 3307 N N . ASN A 1 411 ? 6.270 1.576 10.328 1.00 86.38 411 ASN A N 1
ATOM 3308 C CA . ASN A 1 411 ? 5.479 2.499 11.136 1.00 86.38 411 ASN A CA 1
ATOM 3309 C C . ASN A 1 411 ? 4.120 2.827 10.497 1.00 86.38 411 ASN A C 1
ATOM 3311 O O . ASN A 1 411 ? 3.090 2.746 11.164 1.00 86.38 411 ASN A O 1
ATOM 3315 N N . LYS A 1 412 ? 4.088 3.137 9.193 1.00 83.19 412 LYS A N 1
ATOM 3316 C CA . LYS A 1 412 ? 2.828 3.340 8.458 1.00 83.19 412 LYS A CA 1
ATOM 3317 C C . LYS A 1 412 ? 1.948 2.090 8.488 1.00 83.19 412 LYS A C 1
ATOM 3319 O O . LYS A 1 412 ? 0.748 2.204 8.714 1.00 83.19 412 LYS A O 1
ATOM 3324 N N . LYS A 1 413 ? 2.539 0.909 8.290 1.00 84.50 413 LYS A N 1
ATOM 3325 C CA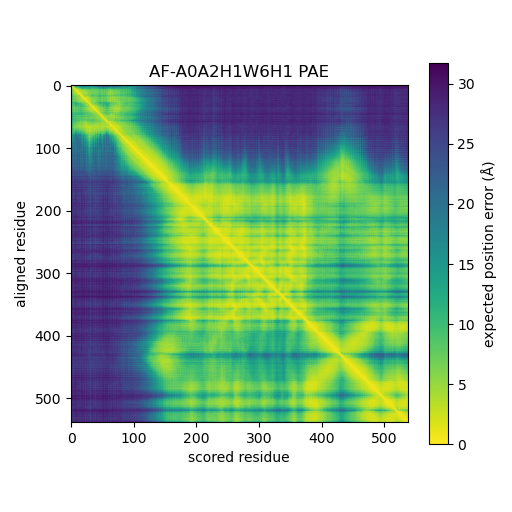 . LYS A 1 413 ? 1.817 -0.364 8.337 1.00 84.50 413 LYS A CA 1
ATOM 3326 C C . LYS A 1 413 ? 1.238 -0.636 9.726 1.00 84.50 413 LYS A C 1
ATOM 3328 O O . LYS A 1 413 ? 0.067 -0.965 9.819 1.00 84.50 413 LYS A O 1
ATOM 3333 N N . VAL A 1 414 ? 2.013 -0.422 10.790 1.00 87.06 414 VAL A N 1
ATOM 3334 C CA . VAL A 1 414 ? 1.550 -0.583 12.178 1.00 87.06 414 VAL A CA 1
ATOM 3335 C C . VAL A 1 414 ? 0.339 0.307 12.467 1.00 87.06 414 VAL A C 1
ATOM 3337 O O . VAL A 1 414 ? -0.604 -0.158 13.095 1.00 87.06 414 VAL A O 1
ATOM 3340 N N . LEU A 1 415 ? 0.315 1.555 11.980 1.00 83.94 415 LEU A N 1
ATOM 3341 C CA . LEU A 1 415 ? -0.856 2.429 12.139 1.00 83.94 415 LEU A CA 1
ATOM 3342 C C . LEU A 1 415 ? -2.111 1.856 11.467 1.00 83.94 415 LEU A C 1
ATOM 3344 O O . LEU A 1 415 ? -3.174 1.854 12.080 1.00 83.94 415 LEU A O 1
ATOM 3348 N N . VAL A 1 416 ? -1.977 1.362 10.234 1.00 83.88 416 VAL A N 1
ATOM 3349 C CA . VAL A 1 416 ? -3.090 0.770 9.477 1.00 83.88 416 VAL A CA 1
ATOM 3350 C C . VAL A 1 416 ? -3.557 -0.541 10.111 1.00 83.88 416 VAL A C 1
ATOM 3352 O O . VAL A 1 416 ? -4.756 -0.775 10.227 1.00 83.88 416 VAL A O 1
ATOM 3355 N N . ASP A 1 417 ? -2.630 -1.385 10.562 1.00 86.19 417 ASP A N 1
ATOM 3356 C CA . ASP A 1 417 ? -2.946 -2.663 11.205 1.00 86.19 417 ASP A CA 1
ATOM 3357 C C . ASP A 1 417 ? -3.680 -2.441 12.541 1.00 86.19 417 ASP A C 1
ATOM 3359 O O . ASP A 1 417 ? -4.705 -3.075 12.783 1.00 86.19 417 ASP A O 1
ATOM 3363 N N . LEU A 1 418 ? -3.236 -1.479 13.362 1.00 85.00 418 LEU A N 1
ATOM 3364 C CA . LEU A 1 418 ? -3.920 -1.098 14.607 1.00 85.00 418 LEU A CA 1
ATOM 3365 C C . LEU A 1 418 ? -5.340 -0.569 14.360 1.00 85.00 418 LEU A C 1
ATOM 3367 O O . LEU A 1 418 ? -6.251 -0.852 15.139 1.00 85.00 418 LEU A O 1
ATOM 3371 N N . GLU A 1 419 ? -5.534 0.203 13.291 1.00 81.31 419 GLU A N 1
ATOM 3372 C CA . GLU A 1 419 ? -6.851 0.707 12.895 1.00 81.31 419 GLU A CA 1
ATOM 3373 C C . GLU A 1 419 ? -7.769 -0.430 12.426 1.00 81.31 419 GLU A C 1
ATOM 3375 O O . GLU A 1 419 ? -8.906 -0.540 12.888 1.00 81.31 419 GLU A O 1
ATOM 3380 N N . ASN A 1 420 ? -7.259 -1.326 11.580 1.00 85.31 420 ASN A N 1
ATOM 3381 C CA . ASN A 1 420 ? -7.995 -2.499 11.113 1.00 85.31 420 ASN A CA 1
ATOM 3382 C C . ASN A 1 420 ? -8.366 -3.444 12.262 1.00 85.31 420 ASN A C 1
ATOM 3384 O O . ASN A 1 420 ? -9.479 -3.969 12.284 1.00 85.31 420 ASN A O 1
ATOM 3388 N N . ASP A 1 421 ? -7.471 -3.644 13.230 1.00 87.19 421 ASP A N 1
ATOM 3389 C CA . ASP A 1 421 ? -7.742 -4.456 14.414 1.00 87.19 421 ASP A CA 1
ATOM 3390 C C . ASP A 1 421 ? -8.839 -3.830 15.288 1.00 87.19 421 ASP A C 1
ATOM 3392 O O . ASP A 1 421 ? -9.751 -4.538 15.721 1.00 87.19 421 ASP A O 1
ATOM 3396 N N . LEU A 1 422 ? -8.815 -2.507 15.499 1.00 84.38 422 LEU A N 1
ATOM 3397 C CA . LEU A 1 422 ? -9.884 -1.798 16.213 1.00 84.38 422 LEU A CA 1
ATOM 3398 C C . LEU A 1 422 ? -11.233 -1.934 15.498 1.00 84.38 422 LEU A C 1
ATOM 3400 O O . LEU A 1 422 ? -12.231 -2.282 16.134 1.00 84.38 422 LEU A O 1
ATOM 3404 N N . LEU A 1 423 ? -11.268 -1.704 14.182 1.00 84.44 423 LEU A N 1
ATOM 3405 C CA . LEU A 1 423 ? -12.481 -1.846 13.372 1.00 84.44 423 LEU A CA 1
ATOM 3406 C C . LEU A 1 423 ? -13.014 -3.282 13.407 1.00 84.44 423 LEU A C 1
ATOM 3408 O O . LEU A 1 423 ? -14.219 -3.480 13.580 1.00 84.44 423 LEU A O 1
ATOM 3412 N N . ARG A 1 424 ? -12.127 -4.281 13.316 1.00 88.12 424 ARG A N 1
ATOM 3413 C CA . ARG A 1 424 ? -12.487 -5.700 13.417 1.00 88.12 424 ARG A CA 1
ATOM 3414 C C . ARG A 1 424 ? -13.132 -6.008 14.763 1.00 88.12 424 ARG A C 1
ATOM 3416 O O . ARG A 1 424 ? -14.231 -6.552 14.784 1.00 88.12 424 ARG A O 1
ATOM 3423 N N . ILE A 1 425 ? -12.502 -5.621 15.876 1.00 85.81 425 ILE A N 1
ATOM 3424 C CA . ILE A 1 425 ? -13.034 -5.894 17.222 1.00 85.81 425 ILE A CA 1
ATOM 3425 C C . ILE A 1 425 ? -14.392 -5.211 17.415 1.00 85.81 425 ILE A C 1
ATOM 3427 O O . ILE A 1 425 ? -15.310 -5.827 17.953 1.00 85.81 425 ILE A O 1
ATOM 3431 N N . MET A 1 426 ? -14.561 -3.965 16.957 1.00 82.62 426 MET A N 1
ATOM 3432 C CA . MET A 1 426 ? -15.856 -3.279 17.040 1.00 82.62 426 MET A CA 1
ATOM 3433 C C . MET A 1 426 ? -16.943 -3.963 16.203 1.00 82.62 426 MET A C 1
ATOM 3435 O O . MET A 1 426 ? -18.087 -4.036 16.649 1.00 82.62 426 MET A O 1
ATOM 3439 N N . TYR A 1 427 ? -16.599 -4.452 15.010 1.00 85.12 427 TYR A N 1
ATOM 3440 C CA . TYR A 1 427 ? -17.537 -5.115 14.106 1.00 85.12 427 TYR A CA 1
ATOM 3441 C C . TYR A 1 427 ? -17.923 -6.524 14.580 1.00 85.12 427 TYR A C 1
ATOM 3443 O O . TYR A 1 427 ? -19.091 -6.904 14.521 1.00 85.12 427 TYR A O 1
ATOM 3451 N N . GLU A 1 428 ? -16.955 -7.299 15.072 1.00 87.44 428 GLU A N 1
ATOM 3452 C CA . GLU A 1 428 ? -17.140 -8.694 15.489 1.00 87.44 428 GLU A CA 1
ATOM 3453 C C . GLU A 1 428 ? -17.684 -8.838 16.922 1.00 87.44 428 GLU A C 1
ATOM 3455 O O . GLU A 1 428 ? -18.116 -9.927 17.312 1.00 87.44 428 GLU A O 1
ATOM 3460 N N . SER A 1 429 ? -17.691 -7.762 17.721 1.00 82.56 429 SER A N 1
ATOM 3461 C CA . SER A 1 429 ? -18.125 -7.810 19.121 1.00 82.56 429 SER A CA 1
ATOM 3462 C C . SER A 1 429 ? -19.602 -8.193 19.253 1.00 82.56 429 SER A C 1
ATOM 3464 O O . SER A 1 429 ? -20.507 -7.399 19.006 1.00 82.56 429 SER A O 1
ATOM 3466 N N . GLN A 1 430 ? -19.853 -9.407 19.747 1.00 79.25 430 GLN A N 1
ATOM 3467 C CA . GLN A 1 430 ? -21.196 -9.894 20.103 1.00 79.25 430 GLN A CA 1
ATOM 3468 C C . GLN A 1 430 ? -21.664 -9.406 21.485 1.00 79.25 430 GLN A C 1
ATOM 3470 O O . GLN A 1 430 ? -22.835 -9.534 21.842 1.00 79.25 430 GLN A O 1
ATOM 3475 N N . VAL A 1 431 ? -20.735 -8.872 22.279 1.00 81.56 431 VAL A N 1
ATOM 3476 C CA . VAL A 1 431 ? -20.947 -8.376 23.642 1.00 81.56 431 VAL A CA 1
ATOM 3477 C C . VAL A 1 431 ? -21.069 -6.845 23.599 1.00 81.56 431 VAL A C 1
ATOM 3479 O O . VAL A 1 431 ? -20.436 -6.219 22.741 1.00 81.56 431 VAL A O 1
ATOM 3482 N N . PRO A 1 432 ? -21.844 -6.200 24.500 1.00 82.44 432 PRO A N 1
ATOM 3483 C CA . PRO A 1 432 ? -21.833 -4.745 24.623 1.00 82.44 432 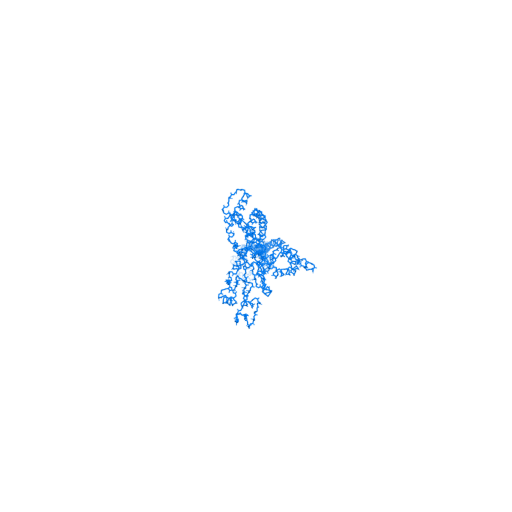PRO A CA 1
ATOM 3484 C C . PRO A 1 432 ? -20.403 -4.204 24.754 1.00 82.44 432 PRO A C 1
ATOM 3486 O O . PRO A 1 432 ? -19.621 -4.714 25.553 1.00 82.44 432 PRO A O 1
ATOM 3489 N N . LEU A 1 433 ? -20.072 -3.141 24.013 1.00 80.00 433 LEU A N 1
ATOM 3490 C CA . LEU A 1 433 ? -18.704 -2.599 23.907 1.00 80.00 433 LEU A CA 1
ATOM 3491 C C . LEU A 1 433 ? -18.056 -2.282 25.269 1.00 80.00 433 LEU A C 1
ATOM 3493 O O . LEU A 1 433 ? -16.859 -2.459 25.449 1.00 80.00 433 LEU A O 1
ATOM 3497 N N . LEU A 1 434 ? -18.860 -1.872 26.254 1.00 80.75 434 LEU A N 1
ATOM 3498 C CA . LEU A 1 434 ? -18.425 -1.579 27.630 1.00 80.75 434 LEU A CA 1
ATOM 3499 C C . LEU A 1 434 ? -17.959 -2.816 28.415 1.00 80.75 434 LEU A C 1
ATOM 3501 O O . LEU A 1 434 ? -17.223 -2.704 29.399 1.00 80.75 434 LEU A O 1
ATOM 3505 N N . GLU A 1 435 ? -18.428 -3.995 28.022 1.00 80.56 435 GLU A N 1
ATOM 3506 C CA . GLU A 1 435 ? -18.097 -5.269 28.659 1.00 80.56 435 GLU A CA 1
ATOM 3507 C C . GLU A 1 435 ? -16.976 -6.007 27.913 1.00 80.56 435 GLU A C 1
ATOM 3509 O O . GLU A 1 435 ? -16.391 -6.932 28.473 1.00 80.56 435 GLU A O 1
ATOM 3514 N N . ASN A 1 436 ? -16.615 -5.550 26.710 1.00 83.44 436 ASN A N 1
ATOM 3515 C CA . ASN A 1 436 ? -15.509 -6.086 25.928 1.00 83.44 436 ASN A CA 1
ATOM 3516 C C . ASN A 1 436 ? -14.159 -5.565 26.462 1.00 83.44 436 ASN A C 1
ATOM 3518 O O . ASN A 1 436 ? -13.746 -4.434 26.205 1.00 83.44 436 ASN A O 1
ATOM 3522 N N . GLU A 1 437 ? -13.476 -6.399 27.246 1.00 81.00 437 GLU A N 1
ATOM 3523 C CA . GLU A 1 437 ? -12.168 -6.079 27.827 1.00 81.00 437 GLU A CA 1
ATOM 3524 C C . GLU A 1 437 ? -11.044 -6.033 26.781 1.00 81.00 437 GLU A C 1
ATOM 3526 O O . GLU A 1 437 ? -10.135 -5.214 26.901 1.00 81.00 437 GLU A O 1
ATOM 3531 N N . GLU A 1 438 ? -11.141 -6.842 25.724 1.00 84.06 438 GLU A N 1
ATOM 3532 C CA . GLU A 1 438 ? -10.186 -6.842 24.612 1.00 84.06 438 GLU A CA 1
ATOM 3533 C C . GLU A 1 438 ? -10.199 -5.498 23.879 1.00 84.06 438 GLU A C 1
ATOM 3535 O O . GLU A 1 438 ? -9.142 -4.919 23.643 1.00 84.06 438 GLU A O 1
ATOM 3540 N N . LEU A 1 439 ? -11.386 -4.943 23.607 1.00 83.38 439 LEU A N 1
ATOM 3541 C CA . LEU A 1 439 ? -11.520 -3.618 22.996 1.00 83.38 439 LEU A CA 1
ATOM 3542 C C . LEU A 1 439 ? -10.839 -2.535 23.840 1.00 83.38 439 LEU A C 1
ATOM 3544 O O . LEU A 1 439 ? -10.143 -1.680 23.300 1.00 83.38 439 LEU A O 1
ATOM 3548 N N . PHE A 1 440 ? -11.026 -2.572 25.161 1.00 81.00 440 PHE A N 1
ATOM 3549 C CA . PHE A 1 440 ? -10.435 -1.588 26.065 1.00 81.00 440 PHE A CA 1
ATOM 3550 C C . PHE A 1 440 ? -8.901 -1.653 26.063 1.00 81.00 440 PHE A C 1
ATOM 3552 O O . PHE A 1 440 ? -8.243 -0.617 25.950 1.00 81.00 440 PHE A O 1
ATOM 3559 N N . ILE A 1 441 ? -8.332 -2.860 26.152 1.00 83.56 441 ILE A N 1
ATOM 3560 C CA . ILE A 1 441 ? -6.878 -3.061 26.123 1.00 83.56 441 ILE A CA 1
ATOM 3561 C C . ILE A 1 441 ? -6.316 -2.609 24.771 1.00 83.56 441 ILE A C 1
ATOM 3563 O O . ILE A 1 441 ? -5.380 -1.809 24.744 1.00 83.56 441 ILE A O 1
ATOM 3567 N N . THR A 1 442 ? -6.927 -3.052 23.668 1.00 85.00 442 THR A N 1
ATOM 3568 C CA . THR A 1 442 ? -6.484 -2.724 22.308 1.00 85.00 442 THR A CA 1
ATOM 3569 C C . THR A 1 442 ? -6.569 -1.226 22.024 1.00 85.00 442 THR A C 1
ATOM 3571 O O . THR A 1 442 ? -5.666 -0.672 21.399 1.00 85.00 442 THR A O 1
ATOM 3574 N N . LEU A 1 443 ? -7.596 -0.533 22.529 1.00 83.62 443 LEU A N 1
ATOM 3575 C CA . LEU A 1 443 ? -7.730 0.921 22.397 1.00 83.62 443 LEU A CA 1
ATOM 3576 C C . LEU A 1 443 ? -6.615 1.669 23.135 1.00 83.62 443 LEU A C 1
ATOM 3578 O O . LEU A 1 443 ? -6.009 2.574 22.563 1.00 83.62 443 LEU A O 1
ATOM 3582 N N . GLN A 1 444 ? -6.303 1.276 24.376 1.00 82.12 444 GLN A N 1
ATOM 3583 C CA . GLN A 1 444 ? -5.215 1.897 25.137 1.00 82.12 444 GLN A CA 1
ATOM 3584 C C . GLN A 1 444 ? -3.852 1.675 24.473 1.00 82.12 444 GLN A C 1
ATOM 3586 O O . GLN A 1 444 ? -3.058 2.614 24.368 1.00 82.12 444 GLN A O 1
ATOM 3591 N N . THR A 1 445 ? -3.576 0.455 24.002 1.00 84.62 445 THR A N 1
ATOM 3592 C CA . THR A 1 445 ? -2.333 0.167 23.277 1.00 84.62 445 THR A CA 1
ATOM 3593 C C . THR A 1 445 ? -2.276 0.920 21.955 1.00 84.62 445 THR A C 1
ATOM 3595 O O . THR A 1 445 ? -1.264 1.553 21.672 1.00 84.62 445 THR A O 1
ATOM 3598 N N . SER A 1 446 ? -3.370 0.939 21.189 1.00 85.81 446 SER A N 1
ATOM 3599 C CA . SER A 1 446 ? -3.439 1.622 19.894 1.00 85.81 446 SER A CA 1
ATOM 3600 C C . SER A 1 446 ? -3.205 3.125 20.032 1.00 85.81 446 SER A C 1
ATOM 3602 O O . SER A 1 446 ? -2.385 3.686 19.309 1.00 85.81 446 SER A O 1
ATOM 3604 N N . GLN A 1 447 ? -3.828 3.781 21.016 1.00 82.56 447 GLN A N 1
ATOM 3605 C CA . GLN A 1 447 ? -3.652 5.217 21.238 1.00 82.56 447 GLN A CA 1
ATOM 3606 C C . GLN A 1 447 ? -2.198 5.571 21.569 1.00 82.56 447 GLN A C 1
ATOM 3608 O O . GLN A 1 447 ? -1.634 6.508 20.997 1.00 82.56 447 GLN A O 1
ATOM 3613 N N . ARG A 1 448 ? -1.580 4.807 22.475 1.00 85.56 448 ARG A N 1
ATOM 3614 C CA . ARG A 1 448 ? -0.184 5.018 22.860 1.00 85.56 448 ARG A CA 1
ATOM 3615 C C . ARG A 1 448 ? 0.756 4.782 21.680 1.00 85.56 448 ARG A C 1
ATOM 3617 O O . ARG A 1 448 ? 1.565 5.652 21.370 1.00 85.56 448 ARG A O 1
ATOM 3624 N N . THR A 1 449 ? 0.622 3.643 21.004 1.00 87.75 449 THR A N 1
ATOM 3625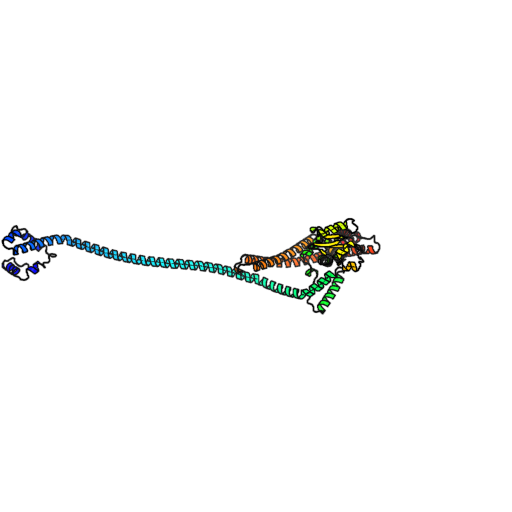 C CA . THR A 1 449 ? 1.468 3.302 19.857 1.00 87.75 449 THR A CA 1
ATOM 3626 C C . THR A 1 449 ? 1.259 4.280 18.700 1.00 87.75 449 THR A C 1
ATOM 3628 O O . THR A 1 449 ? 2.229 4.671 18.065 1.00 87.75 449 THR A O 1
ATOM 3631 N N . SER A 1 450 ? 0.038 4.767 18.458 1.00 85.88 450 SER A N 1
ATOM 3632 C CA . SER A 1 450 ? -0.241 5.769 17.420 1.00 85.88 450 SER A CA 1
ATOM 3633 C C . SER A 1 450 ? 0.488 7.090 17.675 1.00 85.88 450 SER A C 1
ATOM 3635 O O . SER A 1 450 ? 1.042 7.672 16.744 1.00 85.88 450 SER A O 1
ATOM 3637 N N . LEU A 1 451 ? 0.529 7.559 18.928 1.00 86.25 451 LEU A N 1
ATOM 3638 C CA . LEU A 1 451 ? 1.278 8.763 19.303 1.00 86.25 451 LEU A CA 1
ATOM 3639 C C . LEU A 1 451 ? 2.787 8.567 19.122 1.00 86.25 451 LEU A C 1
ATOM 3641 O O . LEU A 1 451 ? 3.421 9.376 18.446 1.00 86.25 451 LEU A O 1
ATOM 3645 N N . GLU A 1 452 ? 3.335 7.467 19.645 1.00 89.81 452 GLU A N 1
ATOM 3646 C CA . GLU A 1 452 ? 4.760 7.126 19.510 1.00 89.81 452 GLU A CA 1
ATOM 3647 C C . GLU A 1 452 ? 5.171 7.024 18.027 1.00 89.81 452 GLU A C 1
ATOM 3649 O O . GLU A 1 452 ? 6.189 7.577 17.608 1.00 89.81 452 GLU A O 1
ATOM 3654 N N . VAL A 1 453 ? 4.342 6.381 17.199 1.00 90.19 453 VAL A N 1
ATOM 3655 C CA . VAL A 1 453 ? 4.597 6.227 15.763 1.00 90.19 453 VAL A CA 1
ATOM 3656 C C . VAL A 1 453 ? 4.465 7.554 15.009 1.00 90.19 453 VAL A C 1
ATOM 3658 O O . VAL A 1 453 ? 5.256 7.815 14.103 1.00 90.19 453 VAL A O 1
ATOM 3661 N N . LYS A 1 454 ? 3.516 8.428 15.369 1.00 86.06 454 LYS A N 1
ATOM 3662 C CA . LYS A 1 454 ? 3.394 9.766 14.760 1.00 86.06 454 LYS A CA 1
ATOM 3663 C C . LYS A 1 454 ? 4.624 10.624 15.038 1.00 86.06 454 LYS A C 1
ATOM 3665 O O . LYS A 1 454 ? 5.148 11.237 14.111 1.00 86.06 454 LYS A O 1
ATOM 3670 N N . GLU A 1 455 ? 5.116 10.632 16.274 1.00 90.31 455 GLU A N 1
ATOM 3671 C CA . GLU A 1 455 ? 6.360 11.329 16.620 1.00 90.31 455 GLU A CA 1
ATOM 3672 C C . GLU A 1 455 ? 7.560 10.741 15.863 1.00 90.31 455 GLU A C 1
ATOM 3674 O O . GLU A 1 455 ? 8.356 11.487 15.287 1.00 90.31 455 GLU A O 1
ATOM 3679 N N . ALA A 1 456 ? 7.652 9.409 15.776 1.00 90.06 456 ALA A N 1
ATOM 3680 C CA . ALA A 1 456 ? 8.694 8.728 15.010 1.00 90.06 456 ALA A CA 1
ATOM 3681 C C . ALA A 1 456 ? 8.628 9.025 13.498 1.00 90.06 456 ALA A C 1
ATOM 3683 O O . ALA A 1 456 ? 9.663 9.119 12.839 1.00 90.06 456 ALA A O 1
ATOM 3684 N N . LEU A 1 457 ? 7.434 9.194 12.922 1.00 87.94 457 LEU A N 1
ATOM 3685 C CA . LEU A 1 457 ? 7.267 9.569 11.514 1.00 87.94 457 LEU A CA 1
ATOM 3686 C C . LEU A 1 457 ? 7.720 11.010 11.253 1.00 87.94 457 LEU A C 1
ATOM 3688 O O . LEU A 1 457 ? 8.369 11.258 10.239 1.00 87.94 457 LEU A O 1
ATOM 3692 N N . ILE A 1 458 ? 7.435 11.941 12.168 1.00 89.62 458 ILE A N 1
ATOM 3693 C CA . ILE A 1 458 ? 7.883 13.339 12.055 1.00 89.62 458 ILE A CA 1
ATOM 3694 C C . ILE A 1 458 ? 9.411 13.413 12.105 1.00 89.62 458 ILE A C 1
ATOM 3696 O O . ILE A 1 458 ? 10.022 14.060 11.254 1.00 89.62 458 ILE A O 1
ATOM 3700 N N . THR A 1 459 ? 10.044 12.725 13.061 1.00 89.94 459 THR A N 1
ATOM 3701 C CA . THR A 1 459 ? 11.514 12.681 13.138 1.00 89.94 459 THR A CA 1
ATOM 3702 C C . THR A 1 459 ? 12.110 12.026 11.896 1.00 89.94 459 THR A C 1
ATOM 3704 O O . THR A 1 459 ? 13.053 12.565 11.320 1.00 89.94 459 THR A O 1
ATOM 3707 N N . SER A 1 460 ? 11.497 10.942 11.410 1.00 89.31 460 SER A N 1
ATOM 3708 C CA . SER A 1 460 ? 11.940 10.259 10.194 1.00 89.31 460 SER A CA 1
ATOM 3709 C C . SER A 1 460 ? 11.898 11.160 8.954 1.00 89.31 460 SER A C 1
ATOM 3711 O O . SER A 1 460 ? 12.834 11.132 8.163 1.00 89.31 460 SER A O 1
ATOM 3713 N N . GLN A 1 461 ? 10.870 12.002 8.797 1.00 85.75 461 GLN A N 1
ATOM 3714 C CA . GLN A 1 461 ? 10.773 12.959 7.683 1.00 85.75 461 GLN A CA 1
ATOM 3715 C C . GLN A 1 461 ? 11.857 14.044 7.725 1.00 85.75 461 GLN A C 1
ATOM 3717 O O . GLN A 1 461 ? 12.339 14.487 6.681 1.00 85.75 461 GLN A O 1
ATOM 3722 N N . VAL A 1 462 ? 12.239 14.504 8.920 1.00 89.88 462 VAL A N 1
ATOM 3723 C CA . VAL A 1 462 ? 13.339 15.469 9.074 1.00 89.88 462 VAL A CA 1
ATOM 3724 C C . VAL A 1 462 ? 14.661 14.809 8.688 1.00 89.88 462 VAL A C 1
ATOM 3726 O O . VAL A 1 462 ? 15.402 15.360 7.875 1.00 89.88 462 VAL A O 1
ATOM 3729 N N . THR A 1 463 ? 14.916 13.599 9.191 1.00 88.44 463 THR A N 1
ATOM 3730 C CA . THR A 1 463 ? 16.117 12.829 8.849 1.00 88.44 463 THR A CA 1
ATOM 3731 C C . THR A 1 463 ? 16.178 12.480 7.358 1.00 88.44 463 THR A C 1
ATOM 3733 O O . THR A 1 463 ? 17.254 12.527 6.773 1.00 88.44 463 THR A O 1
ATOM 3736 N N . GLU A 1 464 ? 15.047 12.188 6.709 1.00 85.75 464 GLU A N 1
ATOM 3737 C CA . GLU A 1 464 ? 14.981 11.923 5.263 1.00 85.75 464 GLU A CA 1
ATOM 3738 C C . GLU A 1 464 ? 15.480 13.127 4.455 1.00 85.75 464 GLU A C 1
ATOM 3740 O O . GLU A 1 464 ? 16.345 12.979 3.592 1.00 85.75 464 GLU A O 1
ATOM 3745 N N . LYS A 1 465 ? 15.032 14.340 4.810 1.00 87.44 465 LYS A N 1
ATOM 3746 C CA . LYS A 1 465 ? 15.507 15.580 4.177 1.00 87.44 465 LYS A CA 1
ATOM 3747 C C . LYS A 1 465 ? 17.004 15.808 4.39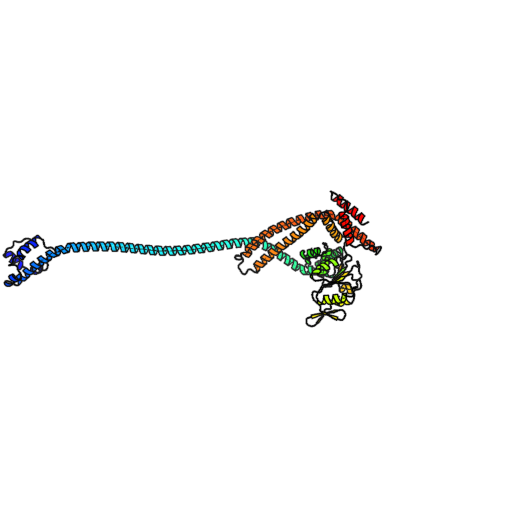3 1.00 87.44 465 LYS A C 1
ATOM 3749 O O . LYS A 1 465 ? 17.707 16.211 3.467 1.00 87.44 465 LYS A O 1
ATOM 3754 N N . GLU A 1 466 ? 17.513 15.557 5.595 1.00 88.31 466 GLU A N 1
ATOM 3755 C CA . GLU A 1 466 ? 18.951 15.657 5.883 1.00 88.31 466 GLU A CA 1
ATOM 3756 C C . GLU A 1 466 ? 19.775 14.648 5.064 1.00 88.31 466 GLU A C 1
ATOM 3758 O O . GLU A 1 466 ? 20.826 14.991 4.520 1.00 88.31 466 GLU A O 1
ATOM 3763 N N . ILE A 1 467 ? 19.284 13.418 4.902 1.00 87.38 467 ILE A N 1
ATOM 3764 C CA . ILE A 1 467 ? 19.933 12.404 4.065 1.00 87.38 467 ILE A CA 1
ATOM 3765 C C . ILE A 1 467 ? 19.913 12.825 2.593 1.00 87.38 467 ILE A C 1
ATOM 3767 O O . ILE A 1 467 ? 20.944 12.745 1.922 1.00 87.38 467 ILE A O 1
ATOM 3771 N N . ASP A 1 468 ? 18.780 13.304 2.080 1.00 84.94 468 ASP A N 1
ATOM 3772 C CA . ASP A 1 468 ? 18.672 13.710 0.679 1.00 84.94 468 ASP A CA 1
ATOM 3773 C C . ASP A 1 468 ? 19.529 14.937 0.361 1.00 84.94 468 ASP A C 1
ATOM 3775 O O . ASP A 1 468 ? 20.197 14.957 -0.672 1.00 84.94 468 ASP A O 1
ATOM 3779 N N . THR A 1 469 ? 19.619 15.914 1.267 1.00 87.94 469 THR A N 1
ATOM 3780 C CA . THR A 1 469 ? 20.570 17.029 1.110 1.00 87.94 469 THR A CA 1
ATOM 3781 C C . THR A 1 469 ? 22.024 16.552 1.096 1.00 87.94 469 THR A C 1
ATOM 3783 O O . THR A 1 469 ? 22.813 17.020 0.274 1.00 87.94 469 THR A O 1
ATOM 3786 N N . ALA A 1 470 ? 22.387 15.568 1.924 1.00 87.31 470 ALA A N 1
ATOM 3787 C CA . ALA A 1 470 ? 23.728 14.986 1.902 1.00 87.31 470 ALA A CA 1
ATOM 3788 C C . ALA A 1 470 ? 24.016 14.203 0.604 1.00 87.31 470 ALA A C 1
ATOM 3790 O O . ALA A 1 470 ? 25.149 14.220 0.117 1.00 87.31 470 ALA A O 1
ATOM 3791 N N . ARG A 1 471 ? 23.004 13.541 0.024 1.00 86.19 471 ARG A N 1
ATOM 3792 C CA . ARG A 1 471 ? 23.098 12.853 -1.278 1.00 86.19 471 ARG A CA 1
ATOM 3793 C C . ARG A 1 471 ? 23.211 13.847 -2.430 1.00 86.19 471 ARG A C 1
ATOM 3795 O O . ARG A 1 471 ? 24.015 13.627 -3.333 1.00 86.19 471 ARG A O 1
ATOM 3802 N N . ALA A 1 472 ? 22.474 14.957 -2.368 1.00 88.12 472 ALA A N 1
ATOM 3803 C CA . ALA A 1 472 ? 22.466 15.998 -3.394 1.00 88.12 472 ALA A CA 1
ATOM 3804 C C . ALA A 1 472 ? 23.869 16.554 -3.689 1.00 88.12 472 ALA A C 1
ATOM 3806 O O . ALA A 1 472 ? 24.165 16.918 -4.825 1.00 88.12 472 ALA A O 1
ATOM 3807 N N . ALA A 1 473 ? 24.767 16.539 -2.702 1.00 90.19 473 ALA A N 1
ATOM 3808 C CA . ALA A 1 473 ? 26.139 16.993 -2.882 1.00 90.19 473 ALA A CA 1
ATOM 3809 C C . ALA A 1 473 ? 26.942 16.174 -3.919 1.00 90.19 473 ALA A C 1
ATOM 3811 O O . ALA A 1 473 ? 27.859 16.711 -4.529 1.00 90.19 473 ALA A O 1
ATOM 3812 N N . TYR A 1 474 ? 26.588 14.906 -4.173 1.00 91.12 474 TYR A N 1
ATOM 3813 C CA . TYR A 1 474 ? 27.252 14.054 -5.175 1.00 91.12 474 TYR A CA 1
ATOM 3814 C C . TYR A 1 474 ? 26.581 14.077 -6.558 1.00 91.12 474 TYR A C 1
ATOM 3816 O O . TYR A 1 474 ? 27.105 13.479 -7.501 1.00 91.12 474 TYR A O 1
ATOM 3824 N N . VAL A 1 475 ? 25.455 14.785 -6.715 1.00 91.38 475 VAL A N 1
ATOM 3825 C CA . VAL A 1 475 ? 24.740 14.922 -7.999 1.00 91.38 475 VAL A CA 1
ATOM 3826 C C . VAL A 1 475 ? 25.655 15.381 -9.141 1.00 91.38 475 VAL A C 1
ATOM 3828 O O . VAL A 1 475 ? 25.568 14.778 -10.210 1.00 91.38 475 VAL A O 1
ATOM 3831 N N . PRO A 1 476 ? 26.581 16.348 -8.963 1.00 93.31 476 PRO A N 1
ATOM 3832 C CA . PRO A 1 476 ? 27.462 16.775 -10.051 1.00 93.31 476 PRO A CA 1
ATOM 3833 C C . PRO A 1 476 ? 28.310 15.642 -10.649 1.00 93.31 476 PRO A C 1
ATOM 3835 O O . PRO A 1 476 ? 28.535 15.625 -11.858 1.00 93.31 476 PRO A O 1
ATOM 3838 N N . VAL A 1 477 ? 28.746 14.677 -9.827 1.00 93.50 477 VAL A N 1
ATOM 3839 C CA . VAL A 1 477 ? 29.520 13.509 -10.290 1.00 93.50 477 VAL A CA 1
ATOM 3840 C C . VAL A 1 477 ? 28.652 12.591 -11.141 1.00 93.50 477 VAL A C 1
ATOM 3842 O O . VAL A 1 477 ? 29.060 12.155 -12.216 1.00 93.50 477 VAL A O 1
ATOM 3845 N N . ALA A 1 478 ? 27.431 12.330 -10.677 1.00 92.50 478 ALA A N 1
ATOM 3846 C CA . ALA A 1 478 ? 26.485 11.479 -11.383 1.00 92.50 478 ALA A CA 1
ATOM 3847 C C . ALA A 1 478 ? 26.037 12.092 -12.719 1.00 92.50 478 ALA A C 1
ATOM 3849 O O . ALA A 1 478 ? 25.983 11.382 -13.720 1.00 92.50 478 ALA A O 1
ATOM 3850 N N . VAL A 1 479 ? 25.790 13.408 -12.756 1.00 92.94 479 VAL A N 1
ATOM 3851 C CA . VAL A 1 479 ? 25.460 14.140 -13.990 1.00 92.94 479 VAL A CA 1
ATOM 3852 C C . VAL A 1 479 ? 26.616 14.047 -14.981 1.00 92.94 479 VAL A C 1
ATOM 3854 O O . VAL A 1 479 ? 26.411 13.693 -16.138 1.00 92.94 479 VAL A O 1
ATOM 3857 N N . ARG A 1 480 ? 27.853 14.304 -14.532 1.00 93.38 480 ARG A N 1
ATOM 3858 C CA . ARG A 1 480 ? 29.035 14.234 -15.400 1.00 93.38 480 ARG A CA 1
ATOM 3859 C C . ARG A 1 480 ? 29.220 12.842 -16.004 1.00 93.38 480 ARG A C 1
ATOM 3861 O O . ARG A 1 480 ? 29.469 12.743 -17.201 1.00 93.38 480 ARG A O 1
ATOM 3868 N N . ALA A 1 481 ? 29.096 11.792 -15.196 1.00 93.75 481 ALA A N 1
ATOM 3869 C CA . ALA A 1 481 ? 29.180 10.415 -15.671 1.00 93.75 481 ALA A CA 1
ATOM 3870 C C . ALA A 1 481 ? 28.030 10.080 -16.639 1.00 93.75 481 ALA A C 1
ATOM 3872 O O . ALA A 1 481 ? 28.265 9.568 -17.727 1.00 93.75 481 ALA A O 1
ATOM 3873 N N . SER A 1 482 ? 26.796 10.477 -16.326 1.00 92.50 482 SER A N 1
ATOM 3874 C CA . SER A 1 482 ? 25.661 10.280 -17.235 1.00 92.50 482 SER A CA 1
ATOM 3875 C C . SER A 1 482 ? 25.915 10.906 -18.616 1.00 92.50 482 SER A C 1
ATOM 3877 O O . SER A 1 482 ? 25.827 10.214 -19.630 1.00 92.50 482 SER A O 1
ATOM 3879 N N . VAL A 1 483 ? 26.355 12.169 -18.669 1.00 93.50 483 VAL A N 1
ATOM 3880 C CA . VAL A 1 483 ? 26.703 12.858 -19.928 1.00 93.50 483 VAL A CA 1
ATOM 3881 C C . VAL A 1 483 ? 27.767 12.092 -20.723 1.00 93.50 483 VAL A C 1
ATOM 3883 O O . VAL A 1 483 ? 27.649 11.954 -21.941 1.00 93.50 483 VAL A O 1
ATOM 3886 N N . LEU A 1 484 ? 28.801 11.573 -20.053 1.00 93.38 484 LEU A N 1
ATOM 3887 C CA . LEU A 1 484 ? 29.863 10.799 -20.703 1.00 93.38 484 LEU A CA 1
ATOM 3888 C C . LEU A 1 484 ? 29.341 9.483 -21.293 1.00 93.38 484 LEU A C 1
ATOM 3890 O O . LEU A 1 484 ? 29.714 9.135 -22.413 1.00 93.38 484 LEU A O 1
ATOM 3894 N N . PHE A 1 485 ? 28.453 8.776 -20.591 1.00 91.88 485 PHE A N 1
ATOM 3895 C CA . PHE A 1 485 ? 27.825 7.566 -21.121 1.00 91.88 485 PHE A CA 1
ATOM 3896 C C . PHE A 1 485 ? 27.000 7.848 -22.379 1.00 91.88 485 PHE A C 1
ATOM 3898 O O . PHE A 1 485 ? 27.140 7.137 -23.372 1.00 91.88 485 PHE A O 1
ATOM 3905 N N . PHE A 1 486 ? 26.167 8.892 -22.372 1.00 89.88 486 PHE A N 1
ATOM 3906 C CA . PHE A 1 486 ? 25.365 9.233 -23.551 1.00 89.88 486 PHE A CA 1
ATOM 3907 C C . PHE A 1 486 ? 26.232 9.695 -24.724 1.00 89.88 486 PHE A C 1
ATOM 3909 O O . PHE A 1 486 ? 25.948 9.321 -25.860 1.00 89.88 486 PHE A O 1
ATOM 3916 N N . ALA A 1 487 ? 27.337 10.398 -24.459 1.00 90.88 487 ALA A N 1
ATOM 3917 C CA . ALA A 1 487 ? 28.321 10.718 -25.488 1.00 90.88 487 ALA A CA 1
ATOM 3918 C C . ALA A 1 487 ? 28.939 9.450 -26.110 1.00 90.88 487 ALA A C 1
ATOM 3920 O O . ALA A 1 487 ? 29.041 9.370 -27.333 1.00 90.88 487 ALA A O 1
ATOM 3921 N N . LEU A 1 488 ? 29.295 8.440 -25.301 1.00 89.38 488 LEU A N 1
ATOM 3922 C CA . LEU A 1 488 ? 29.766 7.139 -25.798 1.00 89.38 488 LEU A CA 1
ATOM 3923 C C . LEU A 1 488 ? 28.682 6.393 -26.584 1.00 89.38 488 LEU A C 1
ATOM 3925 O O . LEU A 1 488 ? 28.968 5.815 -27.629 1.00 89.38 488 LEU A O 1
ATOM 3929 N N . ASN A 1 489 ? 27.440 6.412 -26.103 1.00 85.94 489 ASN A N 1
ATOM 3930 C CA . ASN A 1 489 ? 26.318 5.755 -26.766 1.00 85.94 489 ASN A CA 1
ATOM 3931 C C . ASN A 1 489 ? 26.024 6.383 -28.138 1.00 85.94 489 ASN A C 1
ATOM 3933 O O . ASN A 1 489 ? 25.724 5.672 -29.097 1.00 85.94 489 ASN A O 1
ATOM 3937 N N . ASP A 1 490 ? 26.174 7.702 -28.268 1.00 87.12 490 ASP A N 1
ATOM 3938 C CA . ASP A 1 490 ? 25.989 8.413 -29.533 1.00 87.12 490 ASP A CA 1
ATOM 3939 C C . ASP A 1 490 ? 27.105 8.144 -30.561 1.00 87.12 490 ASP A C 1
ATOM 3941 O O . ASP A 1 490 ? 26.864 8.310 -31.760 1.00 87.12 490 ASP A O 1
ATOM 3945 N N . LEU A 1 491 ? 28.282 7.638 -30.154 1.00 87.81 491 LEU A N 1
ATOM 3946 C CA . LEU A 1 491 ? 29.332 7.203 -31.093 1.00 87.81 491 LEU A CA 1
ATOM 3947 C C . LEU A 1 491 ? 28.875 6.045 -31.988 1.00 87.81 491 LEU A C 1
ATOM 3949 O O . LEU A 1 491 ? 29.333 5.941 -33.128 1.00 87.81 491 LEU A O 1
ATOM 3953 N N . SER A 1 492 ? 27.923 5.230 -31.523 1.00 83.69 492 SER A N 1
ATOM 3954 C CA . SER A 1 492 ? 27.321 4.156 -32.323 1.00 83.69 492 SER A CA 1
ATOM 3955 C C . SER A 1 492 ? 26.621 4.666 -33.591 1.00 83.69 492 SER A C 1
ATOM 3957 O O . SER A 1 492 ? 26.471 3.921 -34.559 1.00 83.69 492 SER A O 1
ATOM 3959 N N . ARG A 1 493 ? 26.220 5.950 -33.619 1.00 83.50 493 ARG A N 1
ATOM 3960 C CA . ARG A 1 493 ? 25.635 6.600 -34.804 1.00 83.50 493 ARG A CA 1
ATOM 3961 C C . ARG A 1 493 ? 26.674 6.894 -35.887 1.00 83.50 493 ARG A C 1
ATOM 3963 O O . ARG A 1 493 ? 26.295 7.089 -37.039 1.00 83.50 493 ARG A O 1
ATOM 3970 N N . ILE A 1 494 ? 27.953 6.970 -35.517 1.00 88.94 494 ILE A N 1
ATOM 3971 C CA . ILE A 1 494 ? 29.067 7.192 -36.445 1.00 88.94 494 ILE A CA 1
ATOM 3972 C C . ILE A 1 494 ? 29.528 5.851 -37.016 1.00 88.94 494 ILE A C 1
ATOM 3974 O O . ILE A 1 494 ? 29.571 5.696 -38.234 1.00 88.94 494 ILE A O 1
ATOM 3978 N N . ASP A 1 495 ? 29.844 4.887 -36.146 1.00 84.94 495 ASP A N 1
ATOM 3979 C CA . ASP A 1 495 ? 30.209 3.526 -36.547 1.00 84.94 495 ASP A CA 1
ATOM 3980 C C . ASP A 1 495 ? 29.512 2.494 -35.638 1.00 84.94 495 ASP A C 1
ATOM 3982 O O . ASP A 1 495 ? 29.647 2.575 -34.411 1.00 84.94 495 ASP A O 1
ATOM 3986 N N . PRO A 1 496 ? 28.805 1.497 -36.210 1.00 81.94 496 PRO A N 1
ATOM 3987 C CA . PRO A 1 496 ? 28.146 0.437 -35.449 1.00 81.94 496 PRO A CA 1
ATOM 3988 C C . PRO A 1 496 ? 29.064 -0.378 -34.525 1.00 81.94 496 PRO A C 1
ATOM 3990 O O . PRO A 1 496 ? 28.556 -1.049 -33.630 1.00 81.94 496 PRO A O 1
ATOM 3993 N N . MET A 1 497 ? 30.388 -0.358 -34.720 1.00 86.62 497 MET A N 1
ATOM 3994 C CA . MET A 1 497 ? 31.347 -1.033 -33.840 1.00 86.62 497 MET A CA 1
ATOM 3995 C C . MET A 1 497 ? 31.531 -0.328 -32.487 1.00 86.62 497 MET A C 1
ATOM 3997 O O . MET A 1 497 ? 31.944 -0.978 -31.527 1.00 86.62 497 MET A O 1
ATOM 4001 N N . TYR A 1 498 ? 31.203 0.966 -32.371 1.00 87.19 498 TYR A N 1
ATOM 4002 C CA . TYR A 1 498 ? 31.252 1.713 -31.105 1.00 87.19 498 TYR A CA 1
ATOM 4003 C C . TYR A 1 498 ? 29.995 1.470 -30.261 1.00 87.19 498 TYR A C 1
ATOM 4005 O O . TYR A 1 498 ? 29.231 2.385 -29.961 1.00 87.19 498 TYR A O 1
ATOM 4013 N N . GLN A 1 499 ? 29.770 0.212 -29.889 1.00 81.19 499 GLN A N 1
ATOM 4014 C CA . GLN A 1 499 ? 28.713 -0.187 -28.966 1.00 81.19 499 GLN A CA 1
ATOM 4015 C C . GLN A 1 499 ? 29.316 -0.563 -27.618 1.00 81.19 499 GLN A C 1
ATOM 4017 O O . GLN A 1 499 ? 30.136 -1.476 -27.517 1.00 81.19 499 GLN A O 1
ATOM 4022 N N . PHE A 1 500 ? 28.873 0.127 -26.573 1.00 85.19 500 PHE A N 1
ATOM 4023 C CA . PHE A 1 500 ? 29.316 -0.097 -25.203 1.00 85.19 500 PHE A CA 1
ATOM 4024 C C . PHE A 1 500 ? 28.130 -0.560 -24.364 1.00 85.19 500 PHE A C 1
ATOM 4026 O O . PHE A 1 500 ? 27.044 0.013 -24.446 1.00 85.19 500 PHE A O 1
ATOM 4033 N N . SER A 1 501 ? 28.321 -1.609 -23.563 1.00 85.62 501 SER A N 1
ATOM 4034 C CA . SER A 1 501 ? 27.285 -2.040 -22.628 1.00 85.62 501 SER A CA 1
ATOM 4035 C C . SER A 1 501 ? 27.234 -1.104 -21.423 1.00 85.62 501 SER A C 1
ATOM 4037 O O . SER A 1 501 ? 28.263 -0.618 -20.945 1.00 85.62 501 SER A O 1
ATOM 4039 N N . LEU A 1 502 ? 26.024 -0.885 -20.905 1.00 86.69 502 LEU A N 1
ATOM 4040 C CA . LEU A 1 502 ? 25.830 -0.117 -19.678 1.00 86.69 502 LEU A CA 1
ATOM 4041 C C . LEU A 1 502 ? 26.551 -0.776 -18.491 1.00 86.69 502 LEU A C 1
ATOM 4043 O O . LEU A 1 502 ? 27.191 -0.077 -17.714 1.00 86.69 502 LEU A O 1
ATOM 4047 N N . ASP A 1 503 ? 26.535 -2.109 -18.402 1.00 87.12 503 ASP A N 1
ATOM 4048 C CA . ASP A 1 503 ? 27.235 -2.853 -17.346 1.00 87.12 503 ASP A CA 1
ATOM 4049 C C . ASP A 1 503 ? 28.745 -2.576 -17.338 1.00 87.12 503 ASP A C 1
ATOM 4051 O O . ASP A 1 503 ? 29.311 -2.255 -16.295 1.00 87.12 503 ASP A O 1
ATOM 4055 N N . ALA A 1 504 ? 29.400 -2.612 -18.507 1.00 90.00 504 ALA A N 1
ATOM 4056 C CA . ALA A 1 504 ? 30.835 -2.338 -18.601 1.00 90.00 504 ALA A CA 1
ATOM 4057 C C . ALA A 1 504 ? 31.165 -0.885 -18.226 1.00 90.00 504 ALA A C 1
ATOM 4059 O O . ALA A 1 504 ? 32.199 -0.613 -17.613 1.00 90.00 504 ALA A O 1
ATOM 4060 N N . TYR A 1 505 ? 30.278 0.052 -18.567 1.00 92.69 505 TYR A N 1
ATOM 4061 C CA . TYR A 1 505 ? 30.419 1.446 -18.164 1.00 92.69 505 TYR A CA 1
ATOM 4062 C C . TYR A 1 505 ? 30.248 1.631 -16.648 1.00 92.69 505 TYR A C 1
ATOM 4064 O O . TYR A 1 505 ? 31.029 2.348 -16.022 1.00 92.69 505 TYR A O 1
ATOM 4072 N N . ILE A 1 506 ? 29.273 0.952 -16.036 1.00 91.25 506 ILE A N 1
ATOM 4073 C CA . ILE A 1 506 ? 29.071 0.957 -14.582 1.00 91.25 506 ILE A CA 1
ATOM 4074 C C . ILE A 1 506 ? 30.293 0.361 -13.866 1.00 91.25 506 ILE A C 1
ATOM 4076 O O . ILE A 1 506 ? 30.750 0.927 -12.871 1.00 91.25 506 ILE A O 1
ATOM 4080 N N . ASP A 1 507 ? 30.879 -0.715 -14.390 1.00 92.62 507 ASP A N 1
ATOM 4081 C CA . ASP A 1 507 ? 32.119 -1.295 -13.862 1.00 92.62 507 ASP A CA 1
ATOM 4082 C C . ASP A 1 507 ? 33.295 -0.309 -13.941 1.00 92.62 507 ASP A C 1
ATOM 4084 O O . ASP A 1 507 ? 34.034 -0.133 -12.965 1.00 92.62 507 ASP A O 1
ATOM 4088 N N . LEU A 1 508 ? 33.442 0.399 -15.066 1.00 93.56 508 LEU A N 1
ATOM 4089 C CA . LEU A 1 508 ? 34.444 1.457 -15.232 1.00 93.56 508 LEU A CA 1
ATOM 4090 C C . LEU A 1 508 ? 34.218 2.619 -14.254 1.00 93.56 508 LEU A C 1
ATOM 4092 O O . LEU A 1 508 ? 35.172 3.178 -13.702 1.00 93.56 508 LEU A O 1
ATOM 4096 N N . PHE A 1 509 ? 32.962 2.985 -14.014 1.00 94.75 509 PHE A N 1
ATOM 4097 C CA . PHE A 1 509 ? 32.601 4.023 -13.060 1.00 94.75 509 PHE A CA 1
ATOM 4098 C C . PHE A 1 509 ? 32.943 3.612 -11.624 1.00 94.75 509 PHE A C 1
ATOM 4100 O O . PHE A 1 509 ? 33.605 4.368 -10.910 1.00 94.75 509 PHE A O 1
ATOM 4107 N N . MET A 1 510 ? 32.609 2.382 -11.221 1.00 93.56 510 MET A N 1
ATOM 4108 C CA . MET A 1 510 ? 33.015 1.826 -9.925 1.00 93.56 510 MET A CA 1
ATOM 4109 C C . MET A 1 510 ? 34.538 1.802 -9.769 1.00 93.56 510 MET A C 1
ATOM 4111 O O . MET A 1 510 ? 35.062 2.212 -8.731 1.00 93.56 510 MET A O 1
ATOM 4115 N N . TYR A 1 511 ? 35.258 1.395 -10.817 1.00 93.31 511 TYR A N 1
ATOM 4116 C CA . TYR A 1 511 ? 36.718 1.431 -10.844 1.00 93.31 511 TYR A CA 1
ATOM 4117 C C . TYR A 1 511 ? 37.270 2.856 -10.672 1.00 93.31 511 TYR A C 1
ATOM 4119 O O . TYR A 1 511 ? 38.237 3.067 -9.937 1.00 93.31 511 TYR A O 1
ATOM 4127 N N . SER A 1 512 ? 36.633 3.844 -11.304 1.00 93.19 512 SER A N 1
ATOM 4128 C CA . SER A 1 512 ? 37.016 5.258 -11.214 1.00 93.19 512 SER A CA 1
ATOM 4129 C C . SER A 1 512 ? 36.841 5.816 -9.799 1.00 93.19 512 SER A C 1
ATOM 4131 O O . SER A 1 512 ? 37.712 6.530 -9.294 1.00 93.19 512 SER A O 1
ATOM 4133 N N . ILE A 1 513 ? 35.756 5.440 -9.118 1.00 92.81 513 ILE A N 1
ATOM 4134 C CA . ILE A 1 513 ? 35.514 5.817 -7.720 1.00 92.81 513 ILE A CA 1
ATOM 4135 C C . ILE A 1 513 ? 36.608 5.238 -6.813 1.00 92.81 513 ILE A C 1
ATOM 4137 O O . ILE A 1 513 ? 37.201 5.971 -6.017 1.00 92.81 513 ILE A O 1
ATOM 4141 N N . ASP A 1 514 ? 36.936 3.954 -6.983 1.00 91.81 514 ASP A N 1
ATOM 4142 C CA . ASP A 1 514 ? 37.901 3.251 -6.134 1.00 91.81 514 ASP A CA 1
ATOM 4143 C C . ASP A 1 514 ? 39.356 3.739 -6.339 1.00 91.81 514 ASP A C 1
ATOM 4145 O O . ASP A 1 514 ? 40.155 3.717 -5.398 1.00 91.81 514 ASP A O 1
ATOM 4149 N N . ARG A 1 515 ? 39.725 4.176 -7.555 1.00 92.12 515 ARG A N 1
ATOM 4150 C CA . ARG A 1 515 ? 41.106 4.565 -7.921 1.00 92.12 515 ARG A CA 1
ATOM 4151 C C . ARG A 1 515 ? 41.404 6.060 -7.865 1.00 92.12 515 ARG A C 1
ATOM 4153 O O . ARG A 1 515 ? 42.578 6.429 -7.815 1.00 92.12 515 ARG A O 1
ATOM 4160 N N . SER A 1 516 ? 40.383 6.905 -7.891 1.00 92.38 516 SER A N 1
ATOM 4161 C CA . SER A 1 516 ? 40.550 8.359 -7.869 1.00 92.38 516 SER A CA 1
ATOM 4162 C C . SER A 1 516 ? 41.212 8.858 -6.569 1.00 92.38 516 SER A C 1
ATOM 4164 O O . SER A 1 516 ? 40.986 8.287 -5.495 1.00 92.38 516 SER A O 1
ATOM 4166 N N . PRO A 1 517 ? 41.991 9.956 -6.615 1.00 89.56 517 PRO A N 1
ATOM 4167 C CA . PRO A 1 517 ? 42.621 10.537 -5.430 1.00 89.56 517 PRO A CA 1
ATOM 4168 C C . PRO A 1 517 ? 41.601 10.963 -4.366 1.00 89.56 517 PRO A C 1
ATOM 4170 O O . PRO A 1 517 ? 40.672 11.733 -4.635 1.00 89.56 517 PRO A O 1
ATOM 4173 N N . LYS A 1 518 ? 41.774 10.472 -3.135 1.00 89.44 518 LYS A N 1
ATOM 4174 C CA . LYS A 1 518 ? 40.934 10.862 -1.994 1.00 89.44 518 LYS A CA 1
ATOM 4175 C C . LYS A 1 518 ? 41.296 12.276 -1.534 1.00 89.44 518 LYS A C 1
ATOM 4177 O O . LYS A 1 518 ? 42.476 12.605 -1.453 1.00 89.44 518 LYS A O 1
ATOM 4182 N N . ALA A 1 519 ? 40.289 13.075 -1.193 1.00 87.88 519 ALA A N 1
ATOM 4183 C CA . ALA A 1 519 ? 40.444 14.419 -0.638 1.00 87.88 519 ALA A CA 1
ATOM 4184 C C . ALA A 1 519 ? 39.632 14.554 0.659 1.00 87.88 519 ALA A C 1
ATOM 4186 O O . ALA A 1 519 ? 38.668 13.815 0.865 1.00 87.88 519 ALA A O 1
ATOM 4187 N N . GLY A 1 520 ? 40.059 15.457 1.549 1.00 81.31 520 GLY A N 1
ATOM 4188 C CA . GLY A 1 520 ? 39.366 15.731 2.813 1.00 81.31 520 GLY A CA 1
ATOM 4189 C C . GLY A 1 520 ? 38.146 16.639 2.644 1.00 81.31 520 GLY A C 1
ATOM 4190 O O . GLY A 1 520 ? 37.149 16.450 3.338 1.00 81.31 520 GLY A O 1
ATOM 4191 N N . GLU A 1 521 ? 38.209 17.583 1.703 1.00 89.94 521 GLU A N 1
ATOM 4192 C CA . GLU A 1 521 ? 37.072 18.422 1.328 1.00 89.94 521 GLU A CA 1
ATOM 4193 C C . GLU A 1 521 ? 36.241 17.764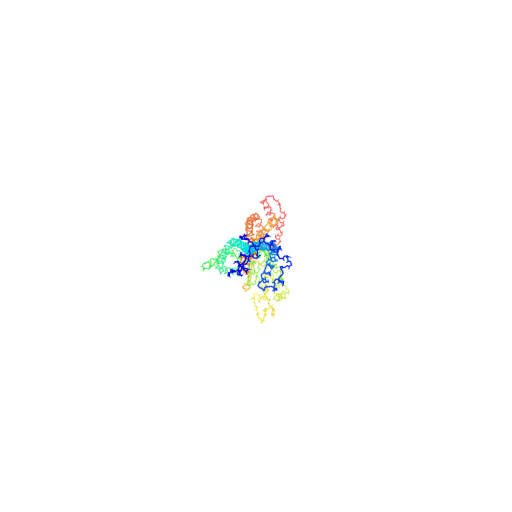 0.224 1.00 89.94 521 GLU A C 1
ATOM 4195 O O . GLU A 1 521 ? 36.759 17.094 -0.674 1.00 89.94 521 GLU A O 1
ATOM 4200 N N . LEU A 1 522 ? 34.921 17.939 0.311 1.00 87.94 522 LEU A N 1
ATOM 4201 C CA . LEU A 1 522 ? 33.975 17.291 -0.595 1.00 87.94 522 LEU A CA 1
ATOM 4202 C C . LEU A 1 522 ? 34.085 17.834 -2.025 1.00 87.94 522 LEU A C 1
ATOM 4204 O O . LEU A 1 522 ? 34.026 17.052 -2.969 1.00 87.94 522 LEU A O 1
ATOM 4208 N N . GLU A 1 523 ? 34.277 19.144 -2.184 1.00 90.00 523 GLU A N 1
ATOM 4209 C CA . GLU A 1 523 ? 34.418 19.786 -3.497 1.00 90.00 523 GLU A CA 1
ATOM 4210 C C . GLU A 1 523 ? 35.661 19.275 -4.238 1.00 90.00 523 GLU A C 1
ATOM 4212 O O . GLU A 1 523 ? 35.569 18.852 -5.392 1.00 90.00 523 GLU A O 1
ATOM 4217 N N . ASP A 1 524 ? 36.798 19.186 -3.544 1.00 90.56 524 ASP A N 1
ATOM 4218 C CA . ASP A 1 524 ? 38.025 18.601 -4.091 1.00 90.56 524 ASP A CA 1
ATOM 4219 C C . ASP A 1 524 ? 37.842 17.122 -4.453 1.00 90.56 524 ASP A C 1
ATOM 4221 O O . ASP A 1 524 ? 38.315 16.664 -5.496 1.00 90.56 524 ASP A O 1
ATOM 4225 N N . ARG A 1 525 ? 37.115 16.352 -3.627 1.00 92.38 525 ARG A N 1
ATOM 4226 C CA . ARG A 1 525 ? 36.813 14.943 -3.928 1.00 92.38 525 ARG A CA 1
ATOM 4227 C C . ARG A 1 525 ? 35.960 14.816 -5.190 1.00 92.38 525 ARG A C 1
ATOM 4229 O O . ARG A 1 525 ? 36.247 13.948 -6.012 1.00 92.38 525 ARG A O 1
ATOM 4236 N N . ILE A 1 526 ? 34.950 15.670 -5.358 1.00 92.62 526 ILE A N 1
ATOM 4237 C CA . ILE A 1 526 ? 34.083 15.711 -6.545 1.00 92.62 526 ILE A CA 1
ATOM 4238 C C . ILE A 1 526 ? 34.900 16.035 -7.800 1.00 92.62 526 ILE A C 1
ATOM 4240 O O . ILE A 1 526 ? 34.753 15.349 -8.813 1.00 92.62 526 ILE A O 1
ATOM 4244 N N . ASN A 1 527 ? 35.796 17.022 -7.731 1.00 92.56 527 ASN A N 1
ATOM 4245 C CA . ASN A 1 527 ? 36.666 17.379 -8.853 1.00 92.56 527 ASN A CA 1
ATOM 4246 C C . ASN A 1 527 ? 37.602 16.223 -9.230 1.00 92.56 527 ASN A C 1
ATOM 4248 O O . ASN A 1 527 ? 37.641 15.831 -10.394 1.00 92.56 527 ASN A O 1
ATOM 4252 N N . ASN A 1 528 ? 38.257 15.595 -8.249 1.00 92.25 528 ASN A N 1
ATOM 4253 C CA . ASN A 1 528 ? 39.126 14.438 -8.484 1.00 92.25 528 ASN A CA 1
ATOM 4254 C C . ASN A 1 528 ? 38.372 13.249 -9.102 1.00 92.25 528 ASN A C 1
ATOM 4256 O O . ASN A 1 528 ? 38.907 12.567 -9.977 1.00 92.25 528 ASN A O 1
ATOM 4260 N N . LEU A 1 529 ? 37.139 12.986 -8.651 1.00 93.25 529 LEU A N 1
ATOM 4261 C CA . LEU A 1 529 ? 36.275 11.947 -9.220 1.00 93.25 529 LEU A CA 1
ATOM 4262 C C . LEU A 1 529 ? 35.934 12.255 -10.680 1.00 93.25 529 LEU A C 1
ATOM 4264 O O . LEU A 1 529 ? 36.076 11.386 -11.539 1.00 93.25 529 LEU A O 1
ATOM 4268 N N . ASN A 1 530 ? 35.532 13.494 -10.966 1.00 93.50 530 ASN A N 1
ATOM 4269 C CA . ASN A 1 530 ? 35.164 13.932 -12.307 1.00 93.50 530 ASN A CA 1
ATOM 4270 C C . ASN A 1 530 ? 36.347 13.904 -13.276 1.00 93.50 530 ASN A C 1
ATOM 4272 O O . ASN A 1 530 ? 36.198 13.414 -14.396 1.00 93.50 530 ASN A O 1
ATOM 4276 N N . GLU A 1 531 ? 37.515 14.400 -12.867 1.00 93.69 531 GLU A N 1
ATOM 4277 C CA . GLU A 1 531 ? 38.726 14.393 -13.690 1.00 93.69 531 GLU A CA 1
ATOM 4278 C C . GLU A 1 531 ? 39.203 12.969 -13.967 1.00 93.69 531 GLU A C 1
ATOM 4280 O O . GLU A 1 531 ? 39.415 12.608 -15.125 1.00 93.69 531 GLU A O 1
ATOM 4285 N N . PHE A 1 532 ? 39.306 12.133 -12.927 1.00 94.31 532 PHE A N 1
ATOM 4286 C CA . PHE A 1 532 ? 39.757 10.754 -13.086 1.00 94.31 532 PHE A CA 1
ATOM 4287 C C . PHE A 1 532 ? 38.791 9.946 -13.949 1.00 94.31 532 PHE A C 1
ATOM 4289 O O . PHE A 1 532 ? 39.228 9.219 -14.835 1.00 94.31 532 PHE A O 1
ATOM 4296 N N . HIS A 1 533 ? 37.480 10.078 -13.722 1.00 94.69 533 HIS A N 1
ATOM 4297 C CA . HIS A 1 533 ? 36.497 9.355 -14.517 1.00 94.69 533 HIS A CA 1
ATOM 4298 C C . HIS A 1 533 ? 36.469 9.844 -15.970 1.00 94.69 533 HIS A C 1
ATOM 4300 O O . HIS A 1 533 ? 36.434 9.025 -16.881 1.00 94.69 533 HIS A O 1
ATOM 4306 N N . THR A 1 534 ? 36.578 11.159 -16.204 1.00 93.88 534 THR A N 1
ATOM 4307 C CA . THR A 1 534 ? 36.706 11.704 -17.567 1.00 93.88 534 THR A CA 1
ATOM 4308 C C . THR A 1 534 ? 37.949 11.139 -18.266 1.00 93.88 534 THR A C 1
ATOM 4310 O O . THR A 1 534 ? 37.865 10.768 -19.431 1.00 93.88 534 THR A O 1
ATOM 4313 N N . TYR A 1 535 ? 39.079 11.023 -17.560 1.00 93.25 535 TYR A N 1
ATOM 4314 C CA . TYR A 1 535 ? 40.301 10.417 -18.095 1.00 93.25 535 TYR A CA 1
ATOM 4315 C C . TYR A 1 535 ? 40.182 8.905 -18.320 1.00 93.25 535 TYR A C 1
ATOM 4317 O O . TYR A 1 535 ? 40.765 8.397 -19.259 1.00 93.25 535 TYR A O 1
ATOM 4325 N N . ALA A 1 536 ? 39.455 8.178 -17.471 1.00 91.69 536 ALA A N 1
ATOM 4326 C CA . ALA A 1 536 ? 39.270 6.735 -17.620 1.00 91.69 536 ALA A CA 1
ATOM 4327 C C . ALA A 1 536 ? 38.311 6.372 -18.768 1.00 91.69 536 ALA A C 1
ATOM 4329 O O . ALA A 1 536 ? 38.389 5.267 -19.300 1.00 91.69 536 ALA A O 1
ATOM 4330 N N . VAL A 1 537 ? 37.386 7.277 -19.101 1.00 90.75 537 VAL A N 1
ATOM 4331 C CA . VAL A 1 537 ? 36.459 7.146 -20.234 1.00 90.75 537 VAL A CA 1
ATOM 4332 C C . VAL A 1 537 ? 37.132 7.482 -21.570 1.00 90.75 537 VAL A C 1
ATOM 4334 O O . VAL A 1 537 ? 36.772 6.884 -22.583 1.00 90.75 537 VAL A O 1
ATOM 4337 N N . TYR A 1 538 ? 38.068 8.436 -21.570 1.00 87.94 538 TYR A N 1
ATOM 4338 C CA . TYR A 1 538 ? 38.877 8.808 -22.734 1.00 87.94 538 TYR A CA 1
ATOM 4339 C C . TYR A 1 538 ? 39.975 7.775 -23.011 1.00 87.94 538 TYR A C 1
ATOM 4341 O O . TYR A 1 538 ? 40.122 7.379 -24.190 1.00 87.94 538 TYR A O 1
#

InterPro domains:
  IPR024743 Dynein heavy chain, coiled coil stalk [PF12777] (4-204)
  IPR026983 Dynein heavy chain [PTHR22878] (2-538)
  IPR027417 P-loop containing nucleoside triphosphate hydrolase [G3DSA:3.40.50.300] (221-394)
  IPR035706 Dynein heavy chain, ATP-binding dynein motor region [PF12781] (232-453)

Foldseek 3Di:
DDPDDPDPVVVVVLVPDPCNVVCLVPPPLLDDDPVRLVVLVVVLPDPCLALVNVVVVPVVSSVVSVSSVVSSVSNVVSVVVVVVVVVVVVVVVVVVVVVVVVVVVVVVVVVVVVVVVVVVVVVVVVVVVVVVVVVVVVVVVLLVVLVVLCCVLVVVVVVVVVVVVVVVVLCVQQVVLLVVLLVCLLQPVQVDDPVVNVVVSVVSVVVCVVVVRRHDPPDDSCVPQHDPVVVVVLVVLQQFPDSLSSSLVSSCVVPPFAEEEAALQCRVVSSVCSVQVVLPEEEEEPPDPCVLVVVLVCQQVLREYEYEAAAQDHDVQCVQVLQVVWDDDPNFIWTQGPNDTGTGDPNYGYHYYHSDNDGDHDPSSCVSHPYHYPPDDLVSQLSVLLLVLCCLPPVVLVVVLVVLVVLLVVLVVLLVVLVVVLVCCVVVDPDPPSPPPVNSVSSVVNSVSNVVSVVSNVVSVVVNVVSVVVSVLLSVLSSLLSVLVVVLCCVCVVPVVSDDHPVVSSVLLSVLSVPFDDDPDSVVSSVSSNVSSVVSSD

Organism: Spodoptera frugiperda (NCBI:txid7108)

Radius of gyration: 65.94 Å; Cα contacts (8 Å, |Δi|>4): 486; chains: 1; bounding box: 126×70×181 Å

Sequence (538 aa):
MHQKEPTWAEAKRQLGDQYFLDRLREFDKDNISDKTLKKVGTYTVKPDFDPEIVGTVSAAAKSLCLWVRAIEKYGKIYKIVKPKKERLEEALESLRMKQQILAEARAKLRELSEMIARLQREYDEKVAQKEELERRSRMLQLKLERAEALITGLSGEKERWEMTVERLDKEFDNLPGDCLIATGFVAYLGPFVSEYRESLMEDWFLEVCNESLPVTMDLSMKKFLLDDATLRDWNYMGLPDDNFSAENGIIVVRATRWPLAVDPQGQALIWISRLEEKNGIQVVDFGQPNYMKVMETCLSTGKPIIIQNVGEVLDPSIAPILEKAIVTIGTSKVIKFNDKMVSYHNDFHLYLTTKLGNPVYTPETLTKTTMVNFAVKEQGLTSQLLGIVVRKERPQLEQMKDTLVLSIAHNKKVLVDLENDLLRIMYESQVPLLENEELFITLQTSQRTSLEVKEALITSQVTEKEIDTARAAYVPVAVRASVLFFALNDLSRIDPMYQFSLDAYIDLFMYSIDRSPKAGELEDRINNLNEFHTYAVY